Protein 3DNH (pdb70)

InterPro domains:
  IPR012349 FMN-binding split barrel [G3DSA:2.30.110.10] (1-171)
  IPR037119 Haem oxygenase HugZ-like superfamily [G3DSA:3.20.180.10] (172-254)
  IPR055343 CREG-like, beta-barrel [PF13883] (25-154)

CATH classification: 2.30.110.10 (+1 more: 3.20.180.10)

Radius of gyration: 23.36 Å; Cα contacts (8 Å, |Δi|>4): 1029; chains: 2; bounding box: 58×61×62 Å

Organism: Agrobacterium fabrum (strain C58 / ATCC 33970) (NCBI:txid176299)

Secondary structure (DSSP, 8-state):
-PPPSS-----HHHHHHHHHHH--EEEEEEE-TTT--EEEEEEE-EE-TTS-EEEEEETTSHHHH-----EEEEEE--GGGS-GGGS-EEEEEEEEEEPPGGGHHHHHHHHHHH-TTHHHHTSSTTEEEEEEEEEEEEEE-----HHHHSPP-TT-S----HHHHHHHHHTSTTHHHHHHHHTT---SS-EEEEEETTEEEEE-SS-EEEEEPSS---SHHHHHHHHHHHT-/---SS------HHHHHHHHHHHHH--EEEEEEE-TTT--EEEEEEE-EE-TTS-EEEEEETTSHHHH-----EEEEEE--TTSS-GGGS-EEEEEEEEEEPPGGGHHHHHHHHHHH-GGGGGTSSSTTEEEEEEEEEEEEEE----TGGGPPP-TT-S----HHHHHHHHHTSTTHHHHHHHHTTPPSSS-EEEEEETTEEEEE-SS-EEEEEPSS---SHHHHHHHHHH-

Nearest PDB structures (foldseek):
  3dnh-assembly1_A  TM=1.003E+00  e=2.141E-50  Agrobacterium fabrum str. C58
  3dnh-assembly1_B  TM=9.796E-01  e=4.400E-43  Agrobacterium fabrum str. C58
  2arz-assembly1_A  TM=8.193E-01  e=3.636E-15  Pseudomonas aeruginosa PAO1
  6vna-assembly2_B-2  TM=8.865E-01  e=3.433E-13  Paracoccus denitrificans PD1222
  6vna-assembly1_A  TM=8.688E-01  e=3.335E-12  Paracoccus denitrificans PD1222

B-factor: mean 41.96, std 5.47, range [17.84, 70.03]

Foldseek 3Di:
DDDQPDDDPVVPLVLQLFLLQWFFKKKKWAADPPPRDIDIDIFTWFADQFSWIKGKDACVDPRVVSCNFFWMKMKTWNPVPDDPLQIKIKIFTAGWAWDDPVCPVVVVVRRCQAVVVVVPVVPDPRMTMTIGPGRDMDIPVDHDGPVSNTHDLPLQPQVCCWVVVQVVQLVPPCRQQLQQVQQVDDGANKGFSTAYQQFTWMHHNPTIGTRGFPHGARHPVRVVVSSVVSSD/DDQPDDPCCPDPVVLVVLLFLLQWFQKKWKWAAQPPPRDIDIDMFGWFAPQQGWIKTKDFCPDRRVVSVPFFWMKMWGWPPPPDDRQLTKIKMFTAGKAKDDPVGLVVVVLLVCLQVVVCVVPCPDPRIIMTIGPGRDMDMDNNYGPVSRTDDLVLAPQVCCWVVVQVVQQPPPQRQQVQQVLQPHDRDAKGFSTDYQQWTWMHDPPTIGTRGFPHGDRHPVSVVVSSVVD

Structure (mmCIF, N/CA/C/O backbone):
data_3DNH
#
_entry.id   3DNH
#
_cell.length_a   53.651
_cell.length_b   66.830
_cell.length_c   69.967
_cell.angle_alpha   90.00
_cell.angle_beta   108.19
_cell.angle_gamma   90.00
#
_symmetry.space_group_name_H-M   'P 1 21 1'
#
loop_
_entity.id
_entity.type
_entity.pdbx_description
1 polymer 'uncharacterized protein Atu2129'
2 water water
#
loop_
_atom_site.group_PDB
_atom_site.id
_atom_site.type_symbol
_atom_site.label_atom_id
_atom_site.label_alt_id
_atom_site.label_comp_id
_atom_site.label_asym_id
_atom_site.label_entity_id
_atom_site.label_seq_id
_atom_site.pdbx_PDB_ins_code
_atom_site.Cartn_x
_atom_site.Cartn_y
_atom_site.Cartn_z
_atom_site.occupancy
_atom_site.B_iso_or_equiv
_atom_site.auth_seq_id
_atom_site.auth_comp_id
_atom_site.auth_asym_id
_atom_site.auth_atom_id
_atom_site.pdbx_PDB_model_num
ATOM 1 N N . VAL A 1 6 ? 16.223 74.529 6.413 1.00 43.65 4 VAL A N 1
ATOM 2 C CA . VAL A 1 6 ? 17.370 74.880 7.304 1.00 43.82 4 VAL A CA 1
ATOM 3 C C . VAL A 1 6 ? 17.963 73.638 8.008 1.00 43.97 4 VAL A C 1
ATOM 4 O O . VAL A 1 6 ? 19.114 73.665 8.459 1.00 44.37 4 VAL A O 1
ATOM 8 N N . ALA A 1 7 ? 17.192 72.548 8.063 1.00 43.79 5 ALA A N 1
ATOM 9 C CA . ALA A 1 7 ? 17.573 71.332 8.805 1.00 43.55 5 ALA A CA 1
ATOM 10 C C . ALA A 1 7 ? 18.661 70.477 8.131 1.00 43.26 5 ALA A C 1
ATOM 11 O O . ALA A 1 7 ? 18.524 70.078 6.973 1.00 42.98 5 ALA A O 1
ATOM 13 N N . PRO A 1 8 ? 19.740 70.170 8.871 1.00 43.22 6 PRO A N 1
ATOM 14 C CA . PRO A 1 8 ? 20.844 69.368 8.331 1.00 42.95 6 PRO A CA 1
ATOM 15 C C . PRO A 1 8 ? 20.447 67.919 7.950 1.00 42.45 6 PRO A C 1
ATOM 16 O O . PRO A 1 8 ? 19.464 67.374 8.487 1.00 41.77 6 PRO A O 1
ATOM 20 N N . PRO A 1 9 ? 21.198 67.301 7.015 1.00 41.83 7 PRO A N 1
ATOM 21 C CA . PRO A 1 9 ? 20.961 65.893 6.726 1.00 41.46 7 PRO A CA 1
ATOM 22 C C . PRO A 1 9 ? 20.933 65.068 8.016 1.00 40.74 7 PRO A C 1
ATOM 23 O O . PRO A 1 9 ? 21.728 65.315 8.930 1.00 40.20 7 PRO A O 1
ATOM 27 N N . VAL A 1 10 ? 19.999 64.129 8.112 1.00 40.33 8 VAL A N 1
ATOM 28 C CA . VAL A 1 10 ? 19.881 63.318 9.347 1.00 39.91 8 VAL A CA 1
ATOM 29 C C . VAL A 1 10 ? 21.138 62.431 9.570 1.00 40.27 8 VAL A C 1
ATOM 30 O O . VAL A 1 10 ? 21.506 62.089 10.707 1.00 40.37 8 VAL A O 1
ATOM 34 N N . ILE A 1 11 ? 21.801 62.086 8.475 1.00 40.55 9 ILE A N 1
ATOM 35 C CA . ILE A 1 11 ? 23.080 61.402 8.548 1.00 40.74 9 ILE A CA 1
ATOM 36 C C . ILE A 1 11 ? 24.104 62.396 8.056 1.00 40.78 9 ILE A C 1
ATOM 37 O O . ILE A 1 11 ? 24.011 62.841 6.917 1.00 41.63 9 ILE A O 1
ATOM 42 N N . THR A 1 12 ? 25.056 62.771 8.909 1.00 40.43 10 THR A N 1
ATOM 43 C CA . THR A 1 12 ? 26.176 63.599 8.483 1.00 40.73 10 THR A CA 1
ATOM 44 C C . THR A 1 12 ? 27.078 62.807 7.534 1.00 40.81 10 THR A C 1
ATOM 45 O O . THR A 1 12 ? 27.550 61.725 7.907 1.00 41.55 10 THR A O 1
ATOM 49 N N . PRO A 1 13 ? 27.264 63.306 6.290 1.00 40.27 11 PRO A N 1
ATOM 50 C CA . PRO A 1 13 ? 28.106 62.635 5.300 1.00 40.30 11 PRO A CA 1
ATOM 51 C C . PRO A 1 13 ? 29.531 62.424 5.796 1.00 40.59 11 PRO A C 1
ATOM 52 O O . PRO A 1 13 ? 30.089 63.270 6.519 1.00 40.09 11 PRO A O 1
ATOM 56 N N . ARG A 1 14 ? 30.113 61.303 5.387 1.00 41.07 12 ARG A N 1
ATOM 57 C CA . ARG A 1 14 ? 31.472 60.953 5.767 1.00 41.14 12 ARG A CA 1
ATOM 58 C C . ARG A 1 14 ? 32.453 61.993 5.258 1.00 41.53 12 ARG A C 1
ATOM 59 O O . ARG A 1 14 ? 33.228 62.542 6.035 1.00 41.73 12 ARG A O 1
ATOM 67 N N . PHE A 1 26 ? 26.609 45.777 -8.751 1.00 49.65 24 PHE A N 1
ATOM 68 C CA . PHE A 1 26 ? 26.051 46.396 -7.541 1.00 49.63 24 PHE A CA 1
ATOM 69 C C . PHE A 1 26 ? 25.420 47.733 -7.925 1.00 48.93 24 PHE A C 1
ATOM 70 O O . PHE A 1 26 ? 26.123 48.667 -8.335 1.00 49.03 24 PHE A O 1
ATOM 78 N N . GLU A 1 27 ? 24.099 47.813 -7.832 1.00 47.53 25 GLU A N 1
ATOM 79 C CA . GLU A 1 27 ? 23.428 49.088 -8.068 1.00 46.43 25 GLU A CA 1
ATOM 80 C C . GLU A 1 27 ? 22.710 49.488 -6.817 1.00 44.86 25 GLU A C 1
ATOM 81 O O . GLU A 1 27 ? 21.685 48.901 -6.451 1.00 45.13 25 GLU A O 1
ATOM 87 N N . ALA A 1 28 ? 23.264 50.509 -6.181 1.00 43.10 26 ALA A N 1
ATOM 88 C CA . ALA A 1 28 ? 22.889 50.896 -4.846 1.00 42.10 26 ALA A CA 1
ATOM 89 C C . ALA A 1 28 ? 21.383 50.862 -4.620 1.00 41.22 26 ALA A C 1
ATOM 90 O O . ALA A 1 28 ? 20.938 50.241 -3.667 1.00 41.52 26 ALA A O 1
ATOM 92 N N . VAL A 1 29 ? 20.618 51.503 -5.507 1.00 39.82 27 VAL A N 1
ATOM 93 C CA . VAL A 1 29 ? 19.170 51.685 -5.330 1.00 38.62 27 VAL A CA 1
ATOM 94 C C . VAL A 1 29 ? 18.441 50.333 -5.389 1.00 38.25 27 VAL A C 1
ATOM 95 O O . VAL A 1 29 ? 17.627 50.011 -4.527 1.00 38.38 27 VAL A O 1
ATOM 99 N N . ARG A 1 30 ? 18.794 49.533 -6.374 1.00 38.45 28 ARG A N 1
ATOM 100 C CA . ARG A 1 30 ? 18.189 48.223 -6.565 1.00 39.15 28 ARG A CA 1
ATOM 101 C C . ARG A 1 30 ? 18.541 47.242 -5.432 1.00 38.81 28 ARG A C 1
ATOM 102 O O . ARG A 1 30 ? 17.647 46.634 -4.831 1.00 39.72 28 ARG A O 1
ATOM 110 N N . VAL A 1 31 ? 19.822 47.129 -5.087 1.00 38.22 29 VAL A N 1
ATOM 111 C CA . VAL A 1 31 ? 20.219 46.316 -3.927 1.00 37.36 29 VAL A CA 1
ATOM 112 C C . VAL A 1 31 ? 19.496 46.775 -2.649 1.00 36.79 29 VAL A C 1
ATOM 113 O O . VAL A 1 31 ? 19.018 45.955 -1.848 1.00 36.89 29 VAL A O 1
ATOM 117 N N . ALA A 1 32 ? 19.421 48.097 -2.454 1.00 35.35 30 ALA A N 1
ATOM 118 C CA . ALA A 1 32 ? 18.687 48.682 -1.336 1.00 34.46 30 ALA A CA 1
ATOM 119 C C . ALA A 1 32 ? 17.203 48.317 -1.292 1.00 33.63 30 ALA A C 1
ATOM 120 O O . ALA A 1 32 ? 16.700 47.953 -0.243 1.00 33.01 30 ALA A O 1
ATOM 122 N N . ARG A 1 33 ? 16.515 48.424 -2.422 1.00 32.99 31 ARG A N 1
ATOM 123 C CA . ARG A 1 33 ? 15.084 48.146 -2.496 1.00 34.07 31 ARG A CA 1
ATOM 124 C C . ARG A 1 33 ? 14.826 46.663 -2.284 1.00 33.95 31 ARG A C 1
ATOM 125 O O . ARG A 1 33 ? 13.803 46.281 -1.725 1.00 35.51 31 ARG A O 1
ATOM 133 N N . ASP A 1 34 ? 15.778 45.838 -2.686 1.00 34.58 32 ASP A N 1
ATOM 134 C CA A ASP A 1 34 ? 15.679 44.398 -2.466 0.50 35.02 32 ASP A CA 1
ATOM 135 C CA B ASP A 1 34 ? 15.707 44.388 -2.477 0.50 34.21 32 ASP A CA 1
ATOM 136 C C . ASP A 1 34 ? 15.826 44.056 -1.006 1.00 34.99 32 ASP A C 1
ATOM 137 O O . ASP A 1 34 ? 15.045 43.274 -0.480 1.00 35.71 32 ASP A O 1
ATOM 146 N N . VAL A 1 35 ? 16.799 44.665 -0.335 1.00 35.69 33 VAL A N 1
ATOM 147 C CA . VAL A 1 35 ? 16.952 44.479 1.129 1.00 35.38 33 VAL A CA 1
ATOM 148 C C . VAL A 1 35 ? 15.725 44.991 1.852 1.00 36.91 33 VAL A C 1
ATOM 149 O O . VAL A 1 35 ? 15.266 44.403 2.861 1.00 37.01 33 VAL A O 1
ATOM 153 N N . LEU A 1 36 ? 15.223 46.132 1.383 1.00 36.92 34 LEU A N 1
ATOM 154 C CA . LEU A 1 36 ? 14.044 46.713 1.963 1.00 37.55 34 LEU A CA 1
ATOM 155 C C . LEU A 1 36 ? 12.872 45.725 1.973 1.00 37.09 34 LEU A C 1
ATOM 156 O O . LEU A 1 36 ? 12.183 45.569 3.011 1.00 37.29 34 LEU A O 1
ATOM 161 N N . HIS A 1 37 ? 12.674 45.055 0.852 1.00 36.94 35 HIS A N 1
ATOM 162 C CA . HIS A 1 37 ? 11.488 44.235 0.692 1.00 37.17 35 HIS A CA 1
ATOM 163 C C . HIS A 1 37 ? 11.613 42.812 1.221 1.00 37.43 35 HIS A C 1
ATOM 164 O O . HIS A 1 37 ? 10.598 42.106 1.372 1.00 36.36 35 HIS A O 1
ATOM 171 N N . THR A 1 38 ? 12.843 42.372 1.438 1.00 36.97 36 THR A N 1
ATOM 172 C CA . THR A 1 38 ? 13.079 40.969 1.718 1.00 37.62 36 THR A CA 1
ATOM 173 C C . THR A 1 38 ? 13.741 40.752 3.075 1.00 38.16 36 THR A C 1
ATOM 174 O O . THR A 1 38 ? 14.194 39.635 3.373 1.00 38.65 36 THR A O 1
ATOM 178 N N . SER A 1 39 ? 13.811 41.788 3.890 1.00 37.79 37 SER A N 1
ATOM 179 C CA . SER A 1 39 ? 14.363 41.613 5.263 1.00 39.48 37 SER A CA 1
ATOM 180 C C . SER A 1 39 ? 13.260 41.475 6.314 1.00 38.86 37 SER A C 1
ATOM 181 O O . SER A 1 39 ? 12.412 42.358 6.422 1.00 38.51 37 SER A O 1
ATOM 184 N N . ARG A 1 40 ? 13.268 40.369 7.076 1.00 39.77 38 ARG A N 1
ATOM 185 C CA . ARG A 1 40 ? 12.327 40.179 8.211 1.00 41.34 38 ARG A CA 1
ATOM 186 C C . ARG A 1 40 ? 12.758 40.914 9.477 1.00 42.43 38 ARG A C 1
ATOM 187 O O . ARG A 1 40 ? 11.968 41.608 10.100 1.00 42.17 38 ARG A O 1
ATOM 195 N N . THR A 1 41 ? 14.015 40.742 9.867 1.00 43.04 39 THR A N 1
ATOM 196 C CA . THR A 1 41 ? 14.487 41.282 11.126 1.00 43.56 39 THR A CA 1
ATOM 197 C C . THR A 1 41 ? 15.269 42.567 10.903 1.00 43.75 39 THR A C 1
ATOM 198 O O . THR A 1 41 ? 16.001 42.696 9.921 1.00 43.67 39 THR A O 1
ATOM 202 N N . ALA A 1 42 ? 15.033 43.524 11.799 1.00 41.52 40 ALA A N 1
ATOM 203 C CA . ALA A 1 42 ? 15.651 44.828 11.787 1.00 40.98 40 ALA A CA 1
ATOM 204 C C . ALA A 1 42 ? 16.237 45.164 13.169 1.00 40.63 40 ALA A C 1
ATOM 205 O O . ALA A 1 42 ? 15.643 44.853 14.180 1.00 40.12 40 ALA A O 1
ATOM 207 N N . ALA A 1 43 ? 17.418 45.765 13.177 1.00 39.80 41 ALA A N 1
ATOM 208 C CA . ALA A 1 43 ? 17.920 46.465 14.324 1.00 38.78 41 ALA A CA 1
ATOM 209 C C . ALA A 1 43 ? 17.158 47.790 14.407 1.00 39.25 41 ALA A C 1
ATOM 210 O O . ALA A 1 43 ? 16.861 48.426 13.397 1.00 38.98 41 ALA A O 1
ATOM 212 N N . LEU A 1 44 ? 16.797 48.193 15.623 1.00 38.68 42 LEU A N 1
ATOM 213 C CA . LEU A 1 44 ? 16.037 49.406 15.853 1.00 39.79 42 LEU A CA 1
ATOM 214 C C . LEU A 1 44 ? 16.785 50.125 16.957 1.00 39.98 42 LEU A C 1
ATOM 215 O O . LEU A 1 44 ? 17.011 49.536 18.044 1.00 38.61 42 LEU A O 1
ATOM 220 N N . ALA A 1 45 ? 17.123 51.378 16.688 1.00 38.14 43 ALA A N 1
ATOM 221 C CA . ALA A 1 45 ? 17.741 52.250 17.656 1.00 38.67 43 ALA A CA 1
ATOM 222 C C . ALA A 1 45 ? 16.827 53.423 17.999 1.00 39.37 43 ALA A C 1
ATOM 223 O O . ALA A 1 45 ? 16.177 54.035 17.134 1.00 40.23 43 ALA A O 1
ATOM 225 N N . THR A 1 46 ? 16.877 53.783 19.273 1.00 39.46 44 THR A N 1
ATOM 226 C CA . THR A 1 46 ? 15.964 54.691 19.898 1.00 38.96 44 THR A CA 1
ATOM 227 C C . THR A 1 46 ? 16.884 55.530 20.822 1.00 38.63 44 THR A C 1
ATOM 228 O O . THR A 1 46 ? 18.054 55.168 21.043 1.00 38.06 44 THR A O 1
ATOM 232 N N . LEU A 1 47 ? 16.389 56.659 21.328 1.00 38.88 45 LEU A N 1
ATOM 233 C CA . LEU A 1 47 ? 17.207 57.508 22.210 1.00 38.18 45 LEU A CA 1
ATOM 234 C C . LEU A 1 47 ? 16.689 57.522 23.642 1.00 38.60 45 LEU A C 1
ATOM 235 O O . LEU A 1 47 ? 15.488 57.696 23.887 1.00 39.08 45 LEU A O 1
ATOM 240 N N . ASP A 1 48 ? 17.602 57.365 24.594 1.00 38.81 46 ASP A N 1
ATOM 241 C CA . ASP A 1 48 ? 17.234 57.458 25.978 1.00 38.11 46 ASP A CA 1
ATOM 242 C C . ASP A 1 48 ? 16.965 58.919 26.355 1.00 38.82 46 ASP A C 1
ATOM 243 O O . ASP A 1 48 ? 17.782 59.804 26.077 1.00 39.17 46 ASP A O 1
ATOM 248 N N . PRO A 1 49 ? 15.793 59.181 26.968 1.00 39.51 47 PRO A N 1
ATOM 249 C CA . PRO A 1 49 ? 15.406 60.562 27.316 1.00 39.59 47 PRO A CA 1
ATOM 250 C C . PRO A 1 49 ? 16.261 61.296 28.350 1.00 39.85 47 PRO A C 1
ATOM 251 O O . PRO A 1 49 ? 16.218 62.528 28.393 1.00 41.11 47 PRO A O 1
ATOM 255 N N . VAL A 1 50 ? 16.978 60.575 29.215 1.00 39.58 48 VAL A N 1
ATOM 256 C CA . VAL A 1 50 ? 17.764 61.207 30.288 1.00 38.34 48 VAL A CA 1
ATOM 257 C C . VAL A 1 50 ? 19.253 61.154 29.955 1.00 37.75 48 VAL A C 1
ATOM 258 O O . VAL A 1 50 ? 19.960 62.160 30.031 1.00 36.21 48 VAL A O 1
ATOM 262 N N . SER A 1 51 ? 19.719 59.969 29.570 1.00 37.22 49 SER A N 1
ATOM 263 C CA . SER A 1 51 ? 21.152 59.725 29.436 1.00 37.08 49 SER A CA 1
ATOM 264 C C . SER A 1 51 ? 21.684 60.192 28.093 1.00 37.18 49 SER A C 1
ATOM 265 O O . SER A 1 51 ? 22.841 60.545 27.976 1.00 37.79 49 SER A O 1
ATOM 268 N N . GLY A 1 52 ? 20.835 60.174 27.079 1.00 38.39 50 GLY A N 1
ATOM 269 C CA . GLY A 1 52 ? 21.214 60.622 25.742 1.00 38.15 50 GLY A CA 1
ATOM 270 C C . GLY A 1 52 ? 21.913 59.521 24.969 1.00 36.98 50 GLY A C 1
ATOM 271 O O . GLY A 1 52 ? 22.166 59.670 23.775 1.00 37.41 50 GLY A O 1
ATOM 272 N N . TYR A 1 53 ? 22.211 58.412 25.651 1.00 35.98 51 TYR A N 1
ATOM 273 C CA . TYR A 1 53 ? 22.733 57.203 25.004 1.00 34.74 51 TYR A CA 1
ATOM 274 C C . TYR A 1 53 ? 21.698 56.630 24.013 1.00 34.55 51 TYR A C 1
ATOM 275 O O . TYR A 1 53 ? 20.453 56.775 24.230 1.00 35.08 51 TYR A O 1
ATOM 284 N N . PRO A 1 54 ? 22.191 55.951 22.950 1.00 34.99 52 PRO A N 1
ATOM 285 C CA . PRO A 1 54 ? 21.241 55.231 22.109 1.00 34.67 52 PRO A CA 1
ATOM 286 C C . PRO A 1 54 ? 20.776 53.982 22.843 1.00 35.35 52 PRO A C 1
ATOM 287 O O . PRO A 1 54 ? 21.419 53.563 23.835 1.00 34.36 52 PRO A O 1
ATOM 291 N N . TYR A 1 55 ? 19.673 53.403 22.378 1.00 35.86 53 TYR A N 1
ATOM 292 C CA . TYR A 1 55 ? 19.173 52.180 22.965 1.00 36.96 53 TYR A CA 1
ATOM 293 C C . TYR A 1 55 ? 18.667 51.328 21.811 1.00 36.80 53 TYR A C 1
ATOM 294 O O . TYR A 1 55 ? 17.880 51.791 21.003 1.00 37.91 53 TYR A O 1
ATOM 303 N N . THR A 1 56 ? 19.131 50.080 21.734 1.00 37.35 54 THR A N 1
ATOM 304 C CA . THR A 1 56 ? 18.820 49.210 20.616 1.00 36.80 54 THR A CA 1
ATOM 305 C C . THR A 1 56 ? 17.924 48.044 20.993 1.00 37.74 54 THR A C 1
ATOM 306 O O . THR A 1 56 ? 17.930 47.569 22.152 1.00 37.88 54 THR A O 1
ATOM 310 N N . THR A 1 57 ? 17.168 47.563 20.005 1.00 37.99 55 THR A N 1
ATOM 311 C CA . THR A 1 57 ? 16.482 46.258 20.101 1.00 38.74 55 THR A CA 1
ATOM 312 C C . THR A 1 57 ? 16.468 45.581 18.733 1.00 38.58 55 THR A C 1
ATOM 313 O O . THR A 1 57 ? 16.991 46.145 17.767 1.00 38.75 55 THR A O 1
ATOM 317 N N . ALA A 1 58 ? 15.919 44.370 18.666 1.00 37.63 56 ALA A N 1
ATOM 318 C CA . ALA A 1 58 ? 15.601 43.697 17.415 1.00 38.20 56 ALA A CA 1
ATOM 319 C C . ALA A 1 58 ? 14.083 43.590 17.259 1.00 38.64 56 ALA A C 1
ATOM 320 O O . ALA A 1 58 ? 13.374 43.290 18.226 1.00 38.50 56 ALA A O 1
ATOM 322 N N . THR A 1 59 ? 13.593 43.808 16.043 1.00 38.00 57 THR A N 1
ATOM 323 C CA . THR A 1 59 ? 12.144 43.750 15.804 1.00 39.69 57 THR A CA 1
ATOM 324 C C . THR A 1 59 ? 11.844 43.200 14.405 1.00 40.17 57 THR A C 1
ATOM 325 O O . THR A 1 59 ? 12.767 43.030 13.611 1.00 39.47 57 THR A O 1
ATOM 329 N N . ASN A 1 60 ? 10.569 42.905 14.141 1.00 39.45 58 ASN A N 1
ATOM 330 C CA . ASN A 1 60 ? 10.140 42.384 12.852 1.00 40.47 58 ASN A CA 1
ATOM 331 C C . ASN A 1 60 ? 9.653 43.550 11.984 1.00 39.86 58 ASN A C 1
ATOM 332 O O . ASN A 1 60 ? 8.995 44.471 12.473 1.00 39.32 58 ASN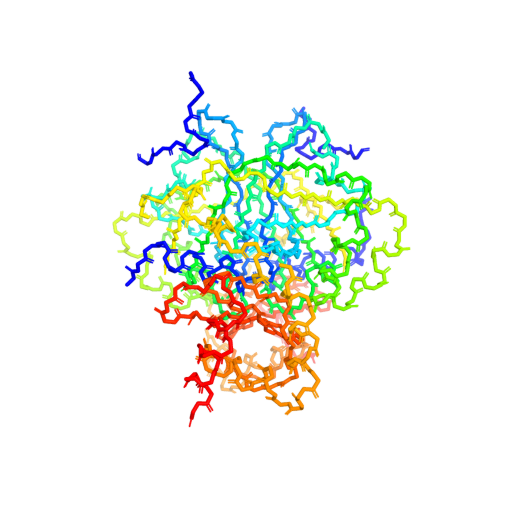 A O 1
ATOM 337 N N . ILE A 1 61 ? 9.872 43.453 10.689 1.00 40.97 59 ILE A N 1
ATOM 338 C CA . ILE A 1 61 ? 9.529 44.518 9.723 1.00 41.64 59 ILE A CA 1
ATOM 339 C C . ILE A 1 61 ? 8.358 44.133 8.821 1.00 42.78 59 ILE A C 1
ATOM 340 O O . ILE A 1 61 ? 8.394 43.067 8.117 1.00 41.24 59 ILE A O 1
ATOM 345 N N . GLY A 1 62 ? 7.314 44.975 8.847 1.00 43.54 60 GLY A N 1
ATOM 346 C CA . GLY A 1 62 ? 6.265 44.917 7.809 1.00 43.52 60 GLY A CA 1
ATOM 347 C C . GLY A 1 62 ? 6.563 45.946 6.702 1.00 43.16 60 GLY A C 1
ATOM 348 O O . GLY A 1 62 ? 7.319 46.877 6.917 1.00 41.80 60 GLY A O 1
ATOM 349 N N . ILE A 1 63 ? 6.013 45.756 5.504 1.00 42.96 61 ILE A N 1
ATOM 350 C CA . ILE A 1 63 ? 6.196 46.748 4.436 1.00 44.08 61 ILE A CA 1
ATOM 351 C C . ILE A 1 63 ? 4.826 47.088 3.847 1.00 43.86 61 ILE A C 1
ATOM 352 O O . ILE A 1 63 ? 4.039 46.184 3.546 1.00 45.44 61 ILE A O 1
ATOM 357 N N . GLU A 1 64 ? 4.548 48.376 3.660 1.00 41.87 62 GLU A N 1
ATOM 358 C CA . GLU A 1 64 ? 3.316 48.797 3.016 1.00 41.07 62 GLU A CA 1
ATOM 359 C C . GLU A 1 64 ? 3.499 48.862 1.468 1.00 41.15 62 GLU A C 1
ATOM 360 O O . GLU A 1 64 ? 4.639 48.887 0.990 1.00 41.34 62 GLU A O 1
ATOM 366 N N . PRO A 1 65 ? 2.390 48.847 0.695 1.00 40.53 63 PRO A N 1
ATOM 367 C CA . PRO A 1 65 ? 2.460 48.832 -0.787 1.00 40.41 63 PRO A CA 1
ATOM 368 C C . PRO A 1 65 ? 3.454 49.832 -1.394 1.00 39.89 63 PRO A C 1
ATOM 369 O O . PRO A 1 65 ? 4.140 49.476 -2.317 1.00 40.56 63 PRO A O 1
ATOM 373 N N . ASP A 1 66 ? 3.560 51.048 -0.853 1.00 40.36 64 ASP A N 1
ATOM 374 C CA . ASP A 1 66 ? 4.530 52.054 -1.340 1.00 40.96 64 ASP A CA 1
ATOM 375 C C . ASP A 1 66 ? 5.987 51.837 -0.852 1.00 41.65 64 ASP A C 1
ATOM 376 O O . ASP A 1 66 ? 6.844 52.696 -1.079 1.00 43.12 64 ASP A O 1
ATOM 381 N N . GLY A 1 67 ? 6.228 50.735 -0.150 1.00 42.72 65 GLY A N 1
ATOM 382 C CA . GLY A 1 67 ? 7.554 50.370 0.345 1.00 44.04 65 GLY A CA 1
ATOM 383 C C . GLY A 1 67 ? 7.891 50.838 1.747 1.00 44.29 65 GLY A C 1
ATOM 384 O O . GLY A 1 67 ? 8.999 50.566 2.222 1.00 45.96 65 GLY A O 1
ATOM 385 N N . THR A 1 68 ? 6.937 51.499 2.422 1.00 42.92 66 THR A N 1
ATOM 386 C CA . THR A 1 68 ? 7.145 52.061 3.760 1.00 40.94 66 THR A CA 1
ATOM 387 C C . THR A 1 68 ? 7.233 50.965 4.834 1.00 40.64 66 THR A C 1
ATOM 388 O O . THR A 1 68 ? 6.277 50.188 4.993 1.00 39.14 66 THR A O 1
ATOM 392 N N . PRO A 1 69 ? 8.368 50.910 5.573 1.00 40.41 67 PRO A N 1
ATOM 393 C CA . PRO A 1 69 ? 8.465 49.942 6.647 1.00 41.38 67 PRO A CA 1
ATOM 394 C C . PRO A 1 69 ? 7.598 50.307 7.843 1.00 41.41 67 PRO A C 1
ATOM 395 O O . PRO A 1 69 ? 7.431 51.490 8.173 1.00 40.86 67 PRO A O 1
ATOM 399 N N . PHE A 1 70 ? 7.052 49.277 8.506 1.00 40.81 68 PHE A N 1
ATOM 400 C CA . PHE A 1 70 ? 6.285 49.530 9.723 1.00 39.59 68 PHE A CA 1
ATOM 401 C C . PHE A 1 70 ? 6.606 48.413 10.691 1.00 39.37 68 PHE A C 1
ATOM 402 O O . PHE A 1 70 ? 7.122 47.356 10.315 1.00 38.92 68 PHE A O 1
ATOM 410 N N . PHE A 1 71 ? 6.294 48.640 11.947 1.00 39.54 69 PHE A N 1
ATOM 411 C CA . PHE A 1 71 ? 6.642 47.671 12.957 1.00 39.34 69 PHE A CA 1
ATOM 412 C C . PHE A 1 71 ? 5.764 47.887 14.204 1.00 38.68 69 PHE A C 1
ATOM 413 O O . PHE A 1 71 ? 5.059 48.905 14.332 1.00 38.42 69 PHE A O 1
ATOM 421 N N . PHE A 1 72 ? 5.835 46.889 15.076 1.00 38.05 70 PHE A N 1
ATOM 422 C CA A PHE A 1 72 ? 5.076 46.866 16.296 0.50 38.37 70 PHE A CA 1
ATOM 423 C CA B PHE A 1 72 ? 5.077 46.818 16.310 0.50 38.86 70 PHE A CA 1
ATOM 424 C C . PHE A 1 72 ? 6.038 46.859 17.464 1.00 38.87 70 PHE A C 1
ATOM 425 O O . PHE A 1 72 ? 7.149 46.304 17.360 1.00 38.01 70 PHE A O 1
ATOM 440 N N . ALA A 1 73 ? 5.596 47.458 18.571 1.00 38.29 71 ALA A N 1
ATOM 441 C CA . ALA A 1 73 ? 6.344 47.406 19.823 1.00 38.96 71 ALA A CA 1
ATOM 442 C C . ALA A 1 73 ? 5.331 47.251 20.949 1.00 39.61 71 ALA A C 1
ATOM 443 O O . ALA A 1 73 ? 4.312 47.936 20.937 1.00 40.47 71 ALA A O 1
ATOM 445 N N . ALA A 1 74 ? 5.592 46.345 21.892 1.00 39.98 72 ALA A N 1
ATOM 446 C CA . ALA A 1 74 ? 4.775 46.269 23.119 1.00 41.01 72 ALA A CA 1
ATOM 447 C C . ALA A 1 74 ? 4.906 47.607 23.852 1.00 41.50 72 ALA A C 1
ATOM 448 O O . ALA A 1 74 ? 6.005 48.142 23.924 1.00 42.57 72 ALA A O 1
ATOM 450 N N . GLY A 1 75 ? 3.808 48.150 24.386 1.00 41.80 73 GLY A N 1
ATOM 451 C CA . GLY A 1 75 ? 3.846 49.469 25.049 1.00 41.25 73 GLY A CA 1
ATOM 452 C C . GLY A 1 75 ? 4.707 49.578 26.305 1.00 41.94 73 GLY A C 1
ATOM 453 O O . GLY A 1 75 ? 5.268 50.647 26.616 1.00 41.43 73 GLY A O 1
ATOM 454 N N . LEU A 1 76 ? 4.819 48.486 27.054 1.00 41.99 74 LEU A N 1
ATOM 455 C CA . LEU A 1 76 ? 5.571 48.544 28.315 1.00 43.68 74 LEU A CA 1
ATOM 456 C C . LEU A 1 76 ? 7.0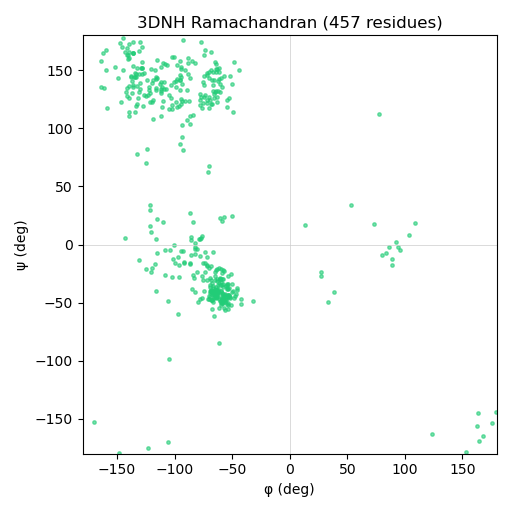93 48.305 28.146 1.00 43.63 74 LEU A C 1
ATOM 457 O O . LEU A 1 76 ? 7.759 47.837 29.053 1.00 44.67 74 LEU A O 1
ATOM 462 N N . THR A 1 77 ? 7.626 48.623 26.970 1.00 43.11 75 THR A N 1
ATOM 463 C CA . THR A 1 77 ? 9.046 48.418 26.701 1.00 42.65 75 THR A CA 1
ATOM 464 C C . THR A 1 77 ? 9.824 49.744 26.683 1.00 42.24 75 THR A C 1
ATOM 465 O O . THR A 1 77 ? 9.263 50.835 26.438 1.00 41.76 75 THR A O 1
ATOM 469 N N . LEU A 1 78 ? 11.114 49.633 26.971 1.00 40.77 76 LEU A N 1
ATOM 470 C CA . LEU A 1 78 ? 12.015 50.766 26.924 1.00 41.14 76 LEU A CA 1
ATOM 471 C C . LEU A 1 78 ? 12.007 51.489 25.574 1.00 40.66 76 LEU A C 1
ATOM 472 O O . LEU A 1 78 ? 11.944 52.711 25.542 1.00 39.81 76 LEU A O 1
ATOM 477 N N . HIS A 1 79 ? 12.082 50.753 24.458 1.00 39.75 77 HIS A N 1
ATOM 478 C CA . HIS A 1 79 ? 12.104 51.447 23.167 1.00 39.95 77 HIS A CA 1
ATOM 479 C C . HIS A 1 79 ? 10.777 52.175 22.905 1.00 39.38 77 HIS A C 1
ATOM 480 O O . HIS A 1 79 ? 10.792 53.307 22.464 1.00 40.18 77 HIS A O 1
ATOM 487 N N . ALA A 1 80 ? 9.640 51.531 23.189 1.00 39.56 78 ALA A N 1
ATOM 488 C CA . ALA A 1 80 ? 8.326 52.206 23.113 1.00 38.93 78 ALA A CA 1
ATOM 489 C C . ALA A 1 80 ? 8.338 53.516 23.887 1.00 38.55 78 ALA A C 1
ATOM 490 O O . ALA A 1 80 ? 7.962 54.567 23.330 1.00 39.14 78 ALA A O 1
ATOM 492 N N . ARG A 1 81 ? 8.770 53.448 25.163 1.00 37.66 79 ARG A N 1
ATOM 493 C CA . ARG A 1 81 ? 8.928 54.611 26.013 1.00 37.31 79 ARG A CA 1
ATOM 494 C C . ARG A 1 81 ? 9.798 55.654 25.329 1.00 37.34 79 ARG A C 1
ATOM 495 O O . ARG A 1 81 ? 9.412 56.836 25.268 1.00 36.32 79 ARG A O 1
ATOM 503 N N . ASN A 1 82 ? 10.978 55.233 24.861 1.00 37.06 80 ASN A N 1
ATOM 504 C CA . ASN A 1 82 ? 11.944 56.179 24.276 1.00 38.46 80 ASN A CA 1
ATOM 505 C C . ASN A 1 82 ? 11.301 56.927 23.122 1.00 39.46 80 ASN A C 1
ATOM 506 O O . ASN A 1 82 ? 11.364 58.170 23.060 1.00 39.42 80 ASN A O 1
ATOM 519 N N . GLU A 1 84 ? 8.087 57.458 22.601 1.00 44.27 82 GLU A N 1
ATOM 520 C CA . GLU A 1 84 ? 7.135 58.466 23.137 1.00 45.85 82 GLU A CA 1
ATOM 521 C C . GLU A 1 84 ? 7.860 59.782 23.394 1.00 45.91 82 GLU A C 1
ATOM 522 O O . GLU A 1 84 ? 7.403 60.843 22.989 1.00 46.79 82 GLU A O 1
ATOM 528 N N . THR A 1 85 ? 8.992 59.693 24.080 1.00 46.45 83 THR A N 1
ATOM 529 C CA . THR A 1 85 ? 9.771 60.867 24.475 1.00 45.76 83 THR A CA 1
ATOM 530 C C . THR A 1 85 ? 10.447 61.603 23.288 1.00 45.32 83 THR A C 1
ATOM 531 O O . THR A 1 85 ? 10.521 62.828 23.305 1.00 45.43 83 THR A O 1
ATOM 535 N N . ASP A 1 86 ? 10.895 60.857 22.263 1.00 43.62 84 ASP A N 1
ATOM 536 C CA . ASP A 1 86 ? 11.665 61.391 21.128 1.00 41.98 84 ASP A CA 1
ATOM 537 C C . ASP A 1 86 ? 11.534 60.402 19.962 1.00 41.59 84 ASP A C 1
ATOM 538 O O . ASP A 1 86 ? 11.974 59.236 20.064 1.00 40.45 84 ASP A O 1
ATOM 543 N N . ALA A 1 87 ? 10.941 60.861 18.856 1.00 39.53 85 ALA A N 1
ATOM 544 C CA . ALA A 1 87 ? 10.596 59.949 17.752 1.00 38.78 85 ALA A CA 1
ATOM 545 C C . ALA A 1 87 ? 11.753 59.634 16.791 1.00 38.06 85 ALA A C 1
ATOM 546 O O . ALA A 1 87 ? 11.574 58.840 15.886 1.00 38.40 85 ALA A O 1
ATOM 548 N N . ARG A 1 88 ? 12.921 60.255 16.968 1.00 37.49 86 ARG A N 1
ATOM 549 C CA . ARG A 1 88 ? 14.075 59.998 16.101 1.00 37.80 86 ARG A CA 1
ATOM 550 C C . ARG A 1 88 ? 14.598 58.573 16.313 1.00 37.79 86 ARG A C 1
ATOM 551 O O . ARG A 1 88 ? 14.936 58.172 17.447 1.00 38.77 86 ARG A O 1
ATOM 559 N N . ILE A 1 89 ? 14.606 57.800 15.230 1.00 38.06 87 ILE A N 1
ATOM 560 C CA . ILE A 1 89 ? 15.018 56.378 15.256 1.00 36.98 87 ILE A CA 1
ATOM 561 C C . ILE A 1 89 ? 15.927 56.047 14.083 1.00 38.03 87 ILE A C 1
ATOM 562 O O . ILE A 1 89 ? 16.014 56.818 13.113 1.00 37.74 87 ILE A O 1
ATOM 567 N N . SER A 1 90 ? 16.604 54.893 14.173 1.00 38.43 88 SER A N 1
ATOM 568 C CA . SER A 1 90 ? 17.331 54.328 13.048 1.00 37.90 88 SER A CA 1
ATOM 569 C C . SER A 1 90 ? 17.026 52.830 12.974 1.00 38.40 88 SER A C 1
ATOM 570 O O . SER A 1 90 ? 16.896 52.180 14.008 1.00 38.37 88 SER A O 1
ATOM 573 N N . VAL A 1 91 ? 16.930 52.277 11.760 1.00 38.48 89 VAL A N 1
ATOM 574 C CA . VAL A 1 91 ? 16.787 50.813 11.601 1.00 38.88 89 VAL A CA 1
ATOM 575 C C . VAL A 1 91 ? 17.830 50.302 10.631 1.00 38.06 89 VAL A C 1
ATOM 576 O O . VAL A 1 91 ? 18.230 51.035 9.725 1.00 36.88 89 VAL A O 1
ATOM 580 N N . THR A 1 92 ? 18.312 49.087 10.863 1.00 37.53 90 THR A N 1
ATOM 581 C CA . THR A 1 92 ? 19.163 48.436 9.884 1.00 37.70 90 THR A CA 1
ATOM 582 C C . THR A 1 92 ? 18.491 47.149 9.499 1.00 37.66 90 THR A C 1
ATOM 583 O O . THR A 1 92 ? 18.180 46.320 10.339 1.00 38.80 90 THR A O 1
ATOM 587 N N . LEU A 1 93 ? 18.250 47.032 8.200 1.00 38.53 91 LEU A N 1
ATOM 588 C CA . LEU A 1 93 ? 17.699 45.849 7.614 1.00 39.28 91 LEU A CA 1
ATOM 589 C C . LEU A 1 93 ? 18.794 45.059 6.917 1.00 40.62 91 LEU A C 1
ATOM 590 O O . LEU A 1 93 ? 19.650 45.631 6.225 1.00 40.09 91 LEU A O 1
ATOM 595 N N . ALA A 1 94 ? 18.781 43.736 7.095 1.00 41.61 92 ALA A N 1
ATOM 596 C CA . ALA A 1 94 ? 19.736 42.893 6.387 1.00 43.96 92 ALA A CA 1
ATOM 597 C C . ALA A 1 94 ? 19.142 41.498 6.171 1.00 46.03 92 ALA A C 1
ATOM 598 O O . ALA A 1 94 ? 18.278 41.098 6.966 1.00 47.72 92 ALA A O 1
ATOM 600 N N . PRO A 1 95 ? 19.572 40.763 5.108 1.00 47.15 93 PRO A N 1
ATOM 601 C CA . PRO A 1 95 ? 19.204 39.332 5.006 1.00 47.61 93 PRO A CA 1
ATOM 602 C C . PRO A 1 95 ? 19.973 38.543 6.092 1.00 47.80 93 PRO A C 1
ATOM 603 O O . PRO A 1 95 ? 20.882 37.772 5.765 1.00 47.05 93 PRO A O 1
ATOM 607 N N . PHE A 1 96 ? 19.635 38.785 7.367 1.00 47.53 94 PHE A N 1
ATOM 608 C CA . PHE A 1 96 ? 20.393 38.209 8.489 1.00 48.62 94 PHE A CA 1
ATOM 609 C C . PHE A 1 96 ? 20.432 36.678 8.505 1.00 50.08 94 PHE A C 1
ATOM 610 O O . PHE A 1 96 ? 21.419 36.076 8.964 1.00 51.13 94 PHE A O 1
ATOM 618 N N . GLY A 1 97 ? 19.369 36.036 8.025 1.00 50.07 95 GLY A N 1
ATOM 619 C CA . GLY A 1 97 ? 19.398 34.572 7.973 1.00 52.05 95 GLY A CA 1
ATOM 620 C C . GLY A 1 97 ? 20.520 34.009 7.112 1.00 52.20 95 GLY A C 1
ATOM 621 O O . GLY A 1 97 ? 20.907 32.844 7.284 1.00 52.90 95 GLY A O 1
ATOM 622 N N . LYS A 1 98 ? 21.045 34.824 6.187 1.00 52.00 96 LYS A N 1
ATOM 623 C CA . LYS A 1 98 ? 21.969 34.329 5.148 1.00 51.83 96 LYS A CA 1
ATOM 624 C C . LYS A 1 98 ? 23.437 34.283 5.579 1.00 51.44 96 LYS A C 1
ATOM 625 O O . LYS A 1 98 ? 24.319 34.006 4.770 1.00 51.70 96 LYS A O 1
ATOM 627 N N . GLY A 1 99 ? 23.713 34.551 6.847 1.00 50.94 97 GLY A N 1
ATOM 628 C CA . GLY A 1 99 ? 25.090 34.414 7.308 1.00 50.33 97 GLY A CA 1
ATOM 629 C C . GLY A 1 99 ? 25.611 35.687 7.922 1.00 49.54 97 GLY A C 1
ATOM 630 O O . GLY A 1 99 ? 24.831 36.573 8.261 1.00 50.33 97 GLY A O 1
ATOM 631 N N . ASP A 1 100 ? 26.932 35.782 8.047 1.00 49.05 98 ASP A N 1
ATOM 632 C CA . ASP A 1 100 ? 27.539 36.781 8.924 1.00 48.11 98 ASP A CA 1
ATOM 633 C C . ASP A 1 100 ? 27.244 38.226 8.526 1.00 47.99 98 ASP A C 1
ATOM 634 O O . ASP A 1 100 ? 27.201 38.544 7.338 1.00 47.68 98 ASP A O 1
ATOM 639 N N . ALA A 1 101 ? 27.013 39.085 9.526 1.00 47.12 99 ALA A N 1
ATOM 640 C CA . ALA A 1 101 ? 26.613 40.475 9.280 1.00 47.62 99 ALA A CA 1
ATOM 641 C C . ALA A 1 101 ? 27.544 41.255 8.332 1.00 47.81 99 ALA A C 1
ATOM 642 O O . ALA A 1 101 ? 27.066 41.994 7.462 1.00 49.11 99 ALA A O 1
ATOM 644 N N . LEU A 1 102 ? 28.854 41.108 8.500 1.00 47.20 100 LEU A N 1
ATOM 645 C CA . LEU A 1 102 ? 29.784 41.843 7.668 1.00 47.26 100 LEU A CA 1
ATOM 646 C C . LEU A 1 102 ? 29.881 41.320 6.208 1.00 47.34 100 LEU A C 1
ATOM 647 O O . LEU A 1 102 ? 30.537 41.933 5.366 1.00 47.80 100 LEU A O 1
ATOM 652 N N . THR A 1 103 ? 29.225 40.196 5.918 1.00 47.25 101 THR A N 1
ATOM 653 C CA . THR A 1 103 ? 29.122 39.670 4.543 1.00 47.24 101 THR A CA 1
ATOM 654 C C . THR A 1 103 ? 27.868 40.174 3.822 1.00 47.24 101 THR A C 1
ATOM 655 O O . THR A 1 103 ? 27.753 40.062 2.608 1.00 48.04 101 THR A O 1
ATOM 659 N N . LEU A 1 104 ? 26.921 40.710 4.562 1.00 47.23 102 LEU A N 1
ATOM 660 C CA . LEU A 1 104 ? 25.623 41.022 4.011 1.00 47.59 102 LEU A CA 1
ATOM 661 C C . LEU A 1 104 ? 25.497 42.449 3.542 1.00 46.58 102 LEU A C 1
ATOM 662 O O . LEU A 1 104 ? 26.127 43.302 4.092 1.00 46.32 102 LEU A O 1
ATOM 667 N N . PRO A 1 105 ? 24.634 42.711 2.567 1.00 45.68 103 PRO A N 1
ATOM 668 C CA . PRO A 1 105 ? 24.248 44.107 2.342 1.00 44.98 103 PRO A CA 1
ATOM 669 C C . PRO A 1 105 ? 23.440 44.570 3.544 1.00 44.51 103 PRO A C 1
ATOM 670 O O . PRO A 1 105 ? 22.679 43.789 4.116 1.00 45.61 103 PRO A O 1
ATOM 674 N N . ARG A 1 106 ? 23.642 45.803 3.964 1.00 42.27 104 ARG A N 1
ATOM 675 C CA . ARG A 1 106 ? 23.009 46.293 5.151 1.00 42.38 104 ARG A CA 1
ATOM 676 C C . ARG A 1 106 ? 22.432 47.658 4.826 1.00 40.76 104 ARG A C 1
ATOM 677 O O . ARG A 1 106 ? 23.163 48.568 4.419 1.00 40.88 104 ARG A O 1
ATOM 685 N N . LEU A 1 107 ? 21.116 47.757 4.962 1.00 38.88 105 LEU A N 1
ATOM 686 C CA . LEU A 1 107 ? 20.420 48.984 4.661 1.00 37.14 105 LEU A CA 1
ATOM 687 C C . LEU A 1 107 ? 20.077 49.715 5.945 1.00 37.01 105 LEU A C 1
ATOM 688 O O . LEU A 1 107 ? 19.348 49.180 6.791 1.00 36.52 105 LEU A O 1
ATOM 693 N N . THR A 1 108 ? 20.646 50.912 6.115 1.00 36.12 106 THR A N 1
ATOM 694 C CA . THR A 1 108 ? 20.308 51.740 7.269 1.00 36.15 106 THR A CA 1
ATOM 695 C C . THR A 1 108 ? 19.352 52.861 6.858 1.00 36.02 106 THR A C 1
ATOM 696 O O . THR A 1 108 ? 19.630 53.603 5.923 1.00 34.58 106 THR A O 1
ATOM 700 N N . LEU A 1 109 ? 18.220 52.959 7.562 1.00 36.38 107 LEU A N 1
ATOM 701 C CA . LEU A 1 109 ? 17.226 53.997 7.322 1.00 37.39 107 LEU A CA 1
ATOM 702 C C . LEU A 1 109 ? 17.071 54.808 8.598 1.00 37.59 107 LEU A C 1
ATOM 703 O O . LEU A 1 109 ? 16.786 54.255 9.658 1.00 38.36 107 LEU A O 1
ATOM 708 N N . VAL A 1 110 ? 17.306 56.117 8.486 1.00 37.38 108 VAL A N 1
ATOM 709 C CA . VAL A 1 110 ? 17.208 57.028 9.609 1.00 36.50 108 VAL A CA 1
ATOM 710 C C . VAL A 1 110 ? 15.982 57.912 9.428 1.00 36.44 108 VAL A C 1
ATOM 711 O O . VAL A 1 110 ? 15.771 58.434 8.349 1.00 36.83 108 VAL A O 1
ATOM 715 N N . GLY A 1 111 ? 15.178 58.090 10.478 1.00 37.67 109 GLY A N 1
ATOM 716 C CA . GLY A 1 111 ? 14.016 58.998 10.380 1.00 37.60 109 GLY A CA 1
ATOM 717 C C . GLY A 1 111 ? 13.194 59.088 11.645 1.00 38.67 109 GLY A C 1
ATOM 718 O O . GLY A 1 111 ? 13.748 59.065 12.745 1.00 38.44 109 GLY A O 1
ATOM 719 N N . ARG A 1 112 ? 11.873 59.219 11.496 1.00 39.40 110 ARG A N 1
ATOM 720 C CA . ARG A 1 112 ? 10.971 59.310 12.660 1.00 39.19 110 ARG A CA 1
ATOM 721 C C . ARG A 1 112 ? 9.996 58.148 12.742 1.00 39.98 110 ARG A C 1
ATOM 722 O O . ARG A 1 112 ? 9.556 57.623 11.725 1.00 40.59 110 ARG A O 1
ATOM 730 N N . ALA A 1 113 ? 9.739 57.698 13.974 1.00 39.87 111 ALA A N 1
ATOM 731 C CA . ALA A 1 113 ? 8.742 56.686 14.255 1.00 39.24 111 ALA A CA 1
ATOM 732 C C . ALA A 1 113 ? 7.410 57.388 14.427 1.00 39.28 111 ALA A C 1
ATOM 733 O O . ALA A 1 113 ? 7.158 58.004 15.488 1.00 39.27 111 ALA A O 1
ATOM 735 N N . ASP A 1 114 ? 6.564 57.297 13.400 1.00 37.97 112 ASP A N 1
ATOM 736 C CA . ASP A 1 114 ? 5.245 57.869 13.413 1.00 37.66 112 ASP A CA 1
ATOM 737 C C . ASP A 1 114 ? 4.263 56.791 13.859 1.00 39.07 112 ASP A C 1
ATOM 738 O O . ASP A 1 114 ? 4.145 55.730 13.241 1.00 37.57 112 ASP A O 1
ATOM 743 N N . ARG A 1 115 ? 3.500 57.090 14.888 1.00 39.45 113 ARG A N 1
ATOM 744 C CA . ARG A 1 115 ? 2.459 56.184 15.313 1.00 40.59 113 ARG A CA 1
ATOM 745 C C . ARG A 1 115 ? 1.341 56.051 14.258 1.00 40.91 113 ARG A C 1
ATOM 746 O O . ARG A 1 115 ? 0.798 57.048 13.762 1.00 40.36 113 ARG A O 1
ATOM 754 N N . ILE A 1 116 ? 1.048 54.812 13.868 1.00 40.30 114 ILE A N 1
ATOM 755 C CA . ILE A 1 116 ? -0.049 54.545 12.963 1.00 40.96 114 ILE A CA 1
ATOM 756 C C . ILE A 1 116 ? -1.386 54.812 13.695 1.00 41.58 114 ILE A C 1
ATOM 757 O O . ILE A 1 116 ? -1.612 54.259 14.774 1.00 42.47 114 ILE A O 1
ATOM 762 N N . GLY A 1 117 ? -2.227 55.688 13.131 1.00 41.83 115 GLY A N 1
ATOM 763 C CA . GLY A 1 117 ? -3.554 56.030 13.692 1.00 41.15 115 GLY A CA 1
ATOM 764 C C . GLY A 1 117 ? -4.538 54.858 13.797 1.00 41.00 115 GLY A C 1
ATOM 765 O O . GLY A 1 117 ? -4.438 53.905 13.029 1.00 40.08 115 GLY A O 1
ATOM 766 N N . PRO A 1 118 ? -5.480 54.923 14.770 1.00 41.33 116 PRO A N 1
ATOM 767 C CA . PRO A 1 118 ? -6.488 53.900 15.110 1.00 41.12 116 PRO A CA 1
ATOM 768 C C . PRO A 1 118 ? -7.162 53.226 13.897 1.00 41.75 116 PRO A C 1
ATOM 769 O O . PRO A 1 118 ? -7.274 51.988 13.861 1.00 40.88 116 PRO A O 1
ATOM 773 N N . ASP A 1 119 ? -7.599 54.026 12.918 1.00 41.48 117 ASP A N 1
ATOM 774 C CA . ASP A 1 119 ? -8.340 53.487 11.759 1.00 42.14 117 ASP A CA 1
ATOM 775 C C . ASP A 1 119 ? -7.572 52.469 10.922 1.00 41.56 117 ASP A C 1
ATOM 776 O O . ASP A 1 119 ? -8.163 51.581 10.314 1.00 40.67 117 ASP A O 1
ATOM 781 N N . GLU A 1 120 ? -6.247 52.616 10.907 1.00 42.25 118 GLU A N 1
ATOM 782 C CA . GLU A 1 120 ? -5.363 51.789 10.115 1.00 42.48 118 GLU A CA 1
ATOM 783 C C . GLU A 1 120 ? -4.801 50.593 10.880 1.00 41.49 118 GLU A C 1
ATOM 784 O O . GLU A 1 120 ? -4.125 49.758 10.287 1.00 40.69 118 GLU A O 1
ATOM 790 N N . VAL A 1 121 ? -5.055 50.470 12.180 1.00 40.47 119 VAL A N 1
ATOM 791 C CA . VAL A 1 121 ? -4.452 49.289 12.818 1.00 39.77 119 VAL A CA 1
ATOM 792 C C . VAL A 1 121 ? -4.970 47.927 12.305 1.00 38.62 119 VAL A C 1
ATOM 793 O O . VAL A 1 121 ? -4.153 47.050 12.063 1.00 37.65 119 VAL A O 1
ATOM 797 N N . PRO A 1 122 ? -6.304 47.757 12.134 1.00 38.16 120 PRO A N 1
ATOM 798 C CA . PRO A 1 122 ? -6.766 46.493 11.532 1.00 37.43 120 PRO A CA 1
ATOM 799 C C . PRO A 1 122 ? -6.020 46.047 10.227 1.00 37.74 120 PRO A C 1
ATOM 800 O O . PRO A 1 122 ? -5.633 44.876 10.099 1.00 36.09 120 PRO A O 1
ATOM 804 N N . LEU A 1 123 ? -5.823 46.977 9.301 1.00 37.13 121 LEU A N 1
ATOM 805 C CA . LEU A 1 123 ? -5.069 46.685 8.080 1.00 38.71 121 LEU A CA 1
ATOM 806 C C . LEU A 1 123 ? -3.622 46.312 8.376 1.00 37.67 121 LEU A C 1
ATOM 807 O O . LEU A 1 123 ? -3.110 45.342 7.819 1.00 37.67 121 LEU A O 1
ATOM 812 N N . ALA A 1 124 ? -2.980 47.061 9.274 1.00 36.98 122 ALA A N 1
ATOM 813 C CA . ALA A 1 124 ? -1.574 46.854 9.582 1.00 36.59 122 ALA A CA 1
ATOM 814 C C . ALA A 1 124 ? -1.386 45.497 10.265 1.00 37.61 122 ALA A C 1
ATOM 815 O O . ALA A 1 124 ? -0.397 44.789 10.033 1.00 36.60 122 ALA A O 1
ATOM 817 N N . ILE A 1 125 ? -2.358 45.125 11.089 1.00 37.52 123 ILE A N 1
ATOM 818 C CA . ILE A 1 125 ? -2.385 43.802 11.748 1.00 38.61 123 ILE A CA 1
ATOM 819 C C . ILE A 1 125 ? -2.406 42.675 10.741 1.00 37.17 123 ILE A C 1
ATOM 820 O O . ILE A 1 125 ? -1.649 41.710 10.838 1.00 37.42 123 ILE A O 1
ATOM 825 N N . ALA A 1 126 ? -3.313 42.752 9.795 1.00 36.81 124 ALA A N 1
ATOM 826 C CA . ALA A 1 126 ? -3.427 41.659 8.857 1.00 37.23 124 ALA A CA 1
ATOM 827 C C . ALA A 1 126 ? -2.128 41.553 8.001 1.00 37.64 124 ALA A C 1
ATOM 828 O O . ALA A 1 126 ? -1.590 40.452 7.800 1.00 36.63 124 ALA A O 1
ATOM 830 N N . ARG A 1 127 ? -1.607 42.702 7.579 1.00 37.64 125 ARG A N 1
ATOM 831 C CA . ARG A 1 127 ? -0.338 42.736 6.830 1.00 38.74 125 ARG A CA 1
ATOM 832 C C . ARG A 1 127 ? 0.839 42.139 7.607 1.00 39.32 125 ARG A C 1
ATOM 833 O O . ARG A 1 127 ? 1.660 41.394 7.056 1.00 39.10 125 ARG A O 1
ATOM 841 N N . TYR A 1 128 ? 0.913 42.455 8.901 1.00 38.91 126 TYR A N 1
ATOM 842 C CA . TYR A 1 128 ? 1.965 41.957 9.741 1.00 38.50 126 TYR A CA 1
ATOM 843 C C . TYR A 1 128 ? 1.883 40.445 10.004 1.00 38.28 126 TYR A C 1
ATOM 844 O O . TYR A 1 128 ? 2.888 39.738 9.921 1.00 37.03 126 TYR A O 1
ATOM 853 N N . ILE A 1 129 ? 0.680 39.970 10.361 1.00 38.68 127 ILE A N 1
ATOM 854 C CA . ILE A 1 129 ? 0.370 38.560 10.561 1.00 38.24 127 ILE A CA 1
ATOM 855 C C . ILE A 1 129 ? 0.751 37.693 9.356 1.00 38.71 127 ILE A C 1
ATOM 856 O O . ILE A 1 129 ? 1.212 36.567 9.513 1.00 37.24 127 ILE A O 1
ATOM 861 N N . ALA A 1 130 ? 0.536 38.247 8.170 1.00 38.28 128 ALA A N 1
ATOM 862 C CA . ALA A 1 130 ? 0.881 37.603 6.892 1.00 39.64 128 ALA A CA 1
ATOM 863 C C . ALA A 1 130 ? 2.362 37.196 6.864 1.00 39.77 128 ALA A C 1
ATOM 864 O O . ALA A 1 130 ? 2.692 36.160 6.326 1.00 40.73 128 ALA A O 1
ATOM 866 N N . ARG A 1 131 ? 3.239 37.977 7.501 1.00 39.93 129 ARG A N 1
ATOM 867 C CA . ARG A 1 131 ? 4.663 37.665 7.535 1.00 40.44 129 ARG A CA 1
ATOM 868 C C . ARG A 1 131 ? 5.092 36.935 8.789 1.00 41.02 129 ARG A C 1
ATOM 869 O O . ARG A 1 131 ? 6.078 36.186 8.762 1.00 41.36 129 ARG A O 1
ATOM 877 N N . TYR A 1 132 ? 4.355 37.171 9.879 1.00 40.43 130 TYR A N 1
ATOM 878 C CA . TYR A 1 132 ? 4.744 36.787 11.237 1.00 40.69 130 TYR A CA 1
ATOM 879 C C . TYR A 1 132 ? 3.545 36.101 11.899 1.00 40.82 130 TYR A C 1
ATOM 880 O O . TYR A 1 132 ? 2.832 36.721 12.718 1.00 39.21 130 TYR A O 1
ATOM 889 N N . PRO A 1 133 ? 3.306 34.817 11.540 1.00 42.16 131 PRO A N 1
ATOM 890 C CA . PRO A 1 133 ? 2.096 34.165 12.065 1.00 42.41 131 PRO A CA 1
ATOM 891 C C . PRO A 1 133 ? 2.062 34.024 13.586 1.00 43.43 131 PRO A C 1
ATOM 892 O O . PRO A 1 133 ? 0.988 33.896 14.156 1.00 43.70 131 PRO A O 1
ATOM 896 N N . LYS A 1 134 ? 3.210 34.079 14.254 1.00 44.16 132 LYS A N 1
ATOM 897 C CA . LYS A 1 134 ? 3.206 34.014 15.703 1.00 45.24 132 LYS A CA 1
ATOM 898 C C . LYS A 1 134 ? 2.663 35.298 16.324 1.00 44.82 132 LYS A C 1
ATOM 899 O O . LYS A 1 134 ? 2.263 35.304 17.487 1.00 43.69 132 LYS A O 1
ATOM 905 N N . ALA A 1 135 ? 2.641 36.376 15.540 1.00 44.82 133 ALA A N 1
ATOM 906 C CA . ALA A 1 135 ? 2.119 37.640 16.033 1.00 45.86 133 ALA A CA 1
ATOM 907 C C . ALA A 1 135 ? 0.639 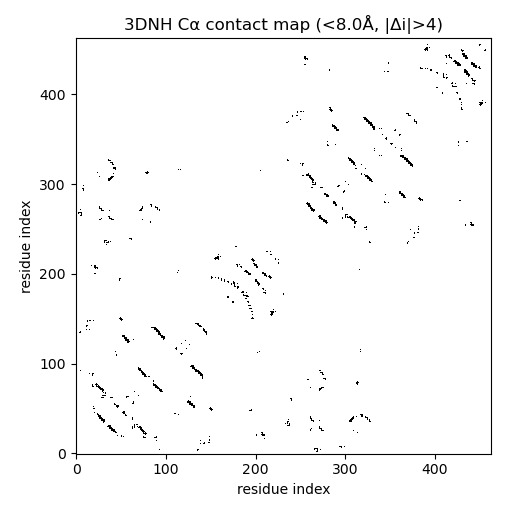37.487 16.421 1.00 46.28 133 ALA A C 1
ATOM 908 O O . ALA A 1 135 ? 0.119 38.284 17.187 1.00 46.88 133 ALA A O 1
ATOM 910 N N . LYS A 1 136 ? -0.011 36.451 15.885 1.00 46.67 134 LYS A N 1
ATOM 911 C CA . LYS A 1 136 ? -1.416 36.157 16.164 1.00 47.61 134 LYS A CA 1
ATOM 912 C C . LYS A 1 136 ? -1.651 36.137 17.651 1.00 47.75 134 LYS A C 1
ATOM 913 O O . LYS A 1 136 ? -2.757 36.404 18.112 1.00 47.97 134 LYS A O 1
ATOM 919 N N . LEU A 1 137 ? -0.579 35.853 18.390 1.00 48.06 135 LEU A N 1
ATOM 920 C CA . LEU A 1 137 ? -0.617 35.721 19.826 1.00 47.97 135 LEU A CA 1
ATOM 921 C C . LEU A 1 137 ? -0.192 37.001 20.519 1.00 47.15 135 LEU A C 1
ATOM 922 O O . LEU A 1 137 ? -0.969 37.551 21.300 1.00 46.82 135 LEU A O 1
ATOM 927 N N . TYR A 1 138 ? 1.031 37.462 20.260 1.00 46.11 136 TYR A N 1
ATOM 928 C CA . TYR A 1 138 ? 1.581 38.606 21.013 1.00 45.99 136 TYR A CA 1
ATOM 929 C C . TYR A 1 138 ? 1.034 39.993 20.657 1.00 46.23 136 TYR A C 1
ATOM 930 O O . TYR A 1 138 ? 1.253 40.941 21.400 1.00 47.04 136 TYR A O 1
ATOM 939 N N . LEU A 1 139 ? 0.359 40.122 19.511 1.00 46.65 137 LEU A N 1
ATOM 940 C CA . LEU A 1 139 ? -0.418 41.332 19.204 1.00 46.13 137 LEU A CA 1
ATOM 941 C C . LEU A 1 139 ? -1.735 41.311 20.000 1.00 46.60 137 LEU A C 1
ATOM 942 O O . LEU A 1 139 ? -2.290 42.359 20.306 1.00 46.98 137 LEU A O 1
ATOM 947 N N . SER A 1 140 ? -2.232 40.115 20.331 1.00 46.62 138 SER A N 1
ATOM 948 C CA . SER A 1 140 ? -3.452 39.978 21.138 1.00 46.51 138 SER A CA 1
ATOM 949 C C . SER A 1 140 ? -3.169 40.269 22.616 1.00 46.44 138 SER A C 1
ATOM 950 O O . SER A 1 140 ? -4.035 40.077 23.474 1.00 45.70 138 SER A O 1
ATOM 953 N N . LEU A 1 141 ? -1.955 40.729 22.906 1.00 46.67 139 LEU A N 1
ATOM 954 C CA . LEU A 1 141 ? -1.587 41.082 24.277 1.00 47.11 139 LEU A CA 1
ATOM 955 C C . LEU A 1 141 ? -1.803 42.577 24.520 1.00 47.01 139 LEU A C 1
ATOM 956 O O . LEU A 1 141 ? -1.718 43.355 23.579 1.00 47.26 139 LEU A O 1
ATOM 961 N N . PRO A 1 142 ? -2.098 42.982 25.772 1.00 46.85 140 PRO A N 1
ATOM 962 C CA . PRO A 1 142 ? -2.243 44.405 26.123 1.00 47.11 140 PRO A CA 1
ATOM 963 C C . PRO A 1 142 ? -1.185 45.3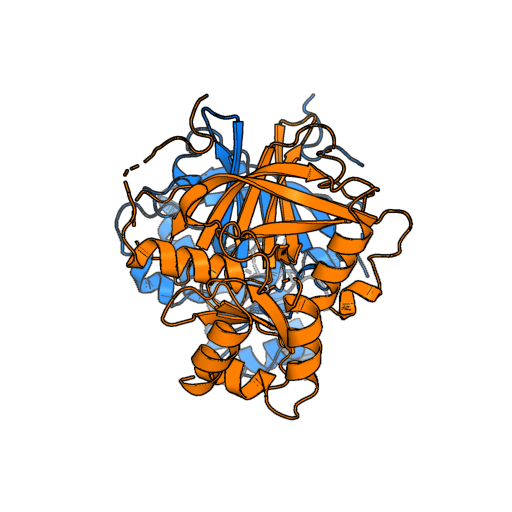83 25.554 1.00 46.98 140 PRO A C 1
ATOM 964 O O . PRO A 1 142 ? -0.054 44.997 25.304 1.00 46.95 140 PRO A O 1
ATOM 968 N N . ASP A 1 143 ? -1.623 46.629 25.332 1.00 47.12 141 ASP A N 1
ATOM 969 C CA . ASP A 1 143 ? -0.824 47.794 24.899 1.00 46.88 141 ASP A CA 1
ATOM 970 C C . ASP A 1 143 ? 0.037 47.641 23.642 1.00 45.67 141 ASP A C 1
ATOM 971 O O . ASP A 1 143 ? 1.088 48.244 23.545 1.00 45.12 141 ASP A O 1
ATOM 976 N N . THR A 1 144 ? -0.433 46.872 22.665 1.00 45.38 142 THR A N 1
ATOM 977 C CA . THR A 1 144 ? 0.298 46.738 21.399 1.00 44.64 142 THR A CA 1
ATOM 978 C C . THR A 1 144 ? 0.354 48.133 20.750 1.00 43.67 142 THR A C 1
ATOM 979 O O . THR A 1 144 ? -0.661 48.835 20.706 1.00 42.32 142 THR A O 1
ATOM 983 N N . ARG A 1 145 ? 1.543 48.544 20.302 1.00 42.84 143 ARG A N 1
ATOM 984 C CA . ARG A 1 145 ? 1.752 49.844 19.613 1.00 41.55 143 ARG A CA 1
ATOM 985 C C . ARG A 1 145 ? 2.296 49.644 18.197 1.00 41.15 143 ARG A C 1
ATOM 986 O O . ARG A 1 145 ? 3.172 48.825 17.972 1.00 39.56 143 ARG A O 1
ATOM 994 N N . LEU A 1 146 ? 1.784 50.424 17.263 1.00 40.42 144 LEU A N 1
ATOM 995 C CA . LEU A 1 146 ? 2.074 50.247 15.850 1.00 40.95 144 LEU A CA 1
ATOM 996 C C . LEU A 1 146 ? 2.702 51.530 15.277 1.00 40.06 144 LEU A C 1
ATOM 997 O O . LEU A 1 146 ? 2.163 52.615 15.462 1.00 38.91 144 LEU A O 1
ATOM 1002 N N . TYR A 1 147 ? 3.817 51.406 14.564 1.00 39.79 145 TYR A N 1
ATOM 1003 C CA . TYR A 1 147 ? 4.558 52.599 14.078 1.00 40.16 145 TYR A CA 1
ATOM 1004 C C . TYR A 1 147 ? 4.959 52.432 12.632 1.00 40.01 145 TYR A C 1
ATOM 1005 O O . TYR A 1 147 ? 5.267 51.349 12.243 1.00 39.76 145 TYR A O 1
ATOM 1014 N N . ARG A 1 148 ? 5.015 53.506 11.843 1.00 39.59 146 ARG A N 1
ATOM 1015 C CA . ARG A 1 148 ? 5.738 53.386 10.573 1.00 39.78 146 ARG A CA 1
ATOM 1016 C C . ARG A 1 148 ? 6.938 54.325 10.546 1.00 39.11 146 ARG A C 1
ATOM 1017 O O . ARG A 1 148 ? 6.964 55.378 11.224 1.00 39.10 146 ARG A O 1
ATOM 1025 N N . LEU A 1 149 ? 7.953 53.898 9.812 1.00 38.46 147 LEU A N 1
ATOM 1026 C CA . LEU A 1 149 ? 9.159 54.674 9.672 1.00 39.22 147 LEU A CA 1
ATOM 1027 C C . LEU A 1 149 ? 8.892 55.779 8.668 1.00 39.28 147 LEU A C 1
ATOM 1028 O O . LEU A 1 149 ? 8.458 55.507 7.541 1.00 40.23 147 LEU A O 1
ATOM 1033 N N . ARG A 1 150 ? 9.128 57.019 9.093 1.00 38.60 148 ARG A N 1
ATOM 1034 C CA . ARG A 1 150 ? 9.226 58.123 8.164 1.00 38.77 148 ARG A CA 1
ATOM 1035 C C . ARG A 1 150 ? 10.701 58.279 7.820 1.00 38.33 148 ARG A C 1
ATOM 1036 O O . ARG A 1 150 ? 11.459 58.805 8.619 1.00 38.32 148 ARG A O 1
ATOM 1044 N N . THR A 1 151 ? 11.112 57.813 6.646 1.00 38.59 149 THR A N 1
ATOM 1045 C CA . THR A 1 151 ? 12.545 57.748 6.309 1.00 37.96 149 THR A CA 1
ATOM 1046 C C . THR A 1 151 ? 13.029 59.141 5.922 1.00 38.33 149 THR A C 1
ATOM 1047 O O . THR A 1 151 ? 12.405 59.803 5.065 1.00 36.50 149 THR A O 1
ATOM 1051 N N . GLU A 1 152 ? 14.136 59.582 6.538 1.00 37.61 150 GLU A N 1
ATOM 1052 C CA . GLU A 1 152 ? 14.712 60.870 6.226 1.00 37.27 150 GLU A CA 1
ATOM 1053 C C . GLU A 1 152 ? 16.117 60.754 5.641 1.00 36.61 150 GLU A C 1
ATOM 1054 O O . GLU A 1 152 ? 16.620 61.694 5.038 1.00 35.99 150 GLU A O 1
ATOM 1060 N N . GLY A 1 153 ? 16.754 59.605 5.811 1.00 36.37 151 GLY A N 1
ATOM 1061 C CA . GLY A 1 153 ? 18.106 59.438 5.304 1.00 35.42 151 GLY A CA 1
ATOM 1062 C C . GLY A 1 153 ? 18.391 57.979 5.175 1.00 36.25 151 GLY A C 1
ATOM 1063 O O . GLY A 1 153 ? 17.818 57.157 5.916 1.00 36.80 151 GLY A O 1
ATOM 1064 N N . VAL A 1 154 ? 19.238 57.639 4.215 1.00 36.10 152 VAL A N 1
ATOM 1065 C CA . VAL A 1 154 ? 19.430 56.227 3.805 1.00 35.33 152 VAL A CA 1
ATOM 1066 C C . VAL A 1 154 ? 20.918 55.988 3.648 1.00 35.97 152 VAL A C 1
ATOM 1067 O O . VAL A 1 154 ? 21.619 56.816 3.048 1.00 35.63 152 VAL A O 1
ATOM 1071 N N . GLN A 1 155 ? 21.393 54.850 4.145 1.00 36.44 153 GLN A N 1
ATOM 1072 C CA . GLN A 1 155 ? 22.734 54.355 3.769 1.00 37.39 153 GLN A CA 1
ATOM 1073 C C . GLN A 1 155 ? 22.655 52.879 3.356 1.00 36.80 153 GLN A C 1
ATOM 1074 O O . GLN A 1 155 ? 22.052 52.100 4.058 1.00 36.40 153 GLN A O 1
ATOM 1080 N N . ILE A 1 156 ? 23.241 52.503 2.226 1.00 37.17 154 ILE A N 1
ATOM 1081 C CA . ILE A 1 156 ? 23.331 51.090 1.860 1.00 39.21 154 ILE A CA 1
ATOM 1082 C C . ILE A 1 156 ? 24.785 50.640 1.815 1.00 41.79 154 ILE A C 1
ATOM 1083 O O . ILE A 1 156 ? 25.679 51.367 1.372 1.00 41.41 154 ILE A O 1
ATOM 1088 N N . ASN A 1 157 ? 25.004 49.399 2.225 1.00 44.68 155 ASN A N 1
ATOM 1089 C CA . ASN A 1 157 ? 26.328 48.960 2.615 1.00 46.88 155 ASN A CA 1
ATOM 1090 C C . ASN A 1 157 ? 26.582 47.483 2.353 1.00 47.70 155 ASN A C 1
ATOM 1091 O O . ASN A 1 157 ? 25.686 46.663 2.509 1.00 46.80 155 ASN A O 1
ATOM 1096 N N . GLY A 1 158 ? 27.811 47.151 1.959 1.00 49.84 156 GLY A N 1
ATOM 1097 C CA . GLY A 1 158 ? 28.226 45.753 1.770 1.00 51.52 156 GLY A CA 1
ATOM 1098 C C . GLY A 1 158 ? 27.617 45.115 0.522 1.00 52.58 156 GLY A C 1
ATOM 1099 O O . GLY A 1 158 ? 27.855 43.933 0.213 1.00 53.20 156 GLY A O 1
ATOM 1100 N N . SER A 1 165 ? 26.464 54.270 -1.177 1.00 60.56 163 SER A N 1
ATOM 1101 C CA . SER A 1 165 ? 26.432 55.140 -2.358 1.00 60.69 163 SER A CA 1
ATOM 1102 C C . SER A 1 165 ? 25.807 56.505 -2.030 1.00 60.30 163 SER A C 1
ATOM 1103 O O . SER A 1 165 ? 25.996 57.018 -0.913 1.00 60.50 163 SER A O 1
ATOM 1105 N N . ASN A 1 166 ? 25.077 57.098 -2.983 1.00 59.18 164 ASN A N 1
ATOM 1106 C CA . ASN A 1 166 ? 24.316 58.305 -2.663 1.00 57.87 164 ASN A CA 1
ATOM 1107 C C . ASN A 1 166 ? 22.811 58.245 -2.973 1.00 56.64 164 ASN A C 1
ATOM 1108 O O . ASN A 1 166 ? 22.310 58.927 -3.882 1.00 56.74 164 ASN A O 1
ATOM 1113 N N . ILE A 1 167 ? 22.119 57.431 -2.171 1.00 54.60 165 ILE A N 1
ATOM 1114 C CA . ILE A 1 167 ? 20.681 57.144 -2.264 1.00 52.78 165 ILE A CA 1
ATOM 1115 C C . ILE A 1 167 ? 19.834 58.029 -1.349 1.00 51.56 165 ILE A C 1
ATOM 1116 O O . ILE A 1 167 ? 20.213 58.327 -0.218 1.00 51.45 165 ILE A O 1
ATOM 1121 N N . THR A 1 168 ? 18.659 58.387 -1.850 1.00 49.82 166 THR A N 1
ATOM 1122 C CA . THR A 1 168 ? 17.685 59.221 -1.167 1.00 47.99 166 THR A CA 1
ATOM 1123 C C . THR A 1 168 ? 16.460 58.402 -0.707 1.00 46.53 166 THR A C 1
ATOM 1124 O O . THR A 1 168 ? 16.163 57.365 -1.305 1.00 45.87 166 THR A O 1
ATOM 1128 N N . PRO A 1 169 ? 15.736 58.879 0.335 1.00 44.87 167 PRO A N 1
ATOM 1129 C CA . PRO A 1 169 ? 14.458 58.290 0.720 1.00 43.50 167 PRO A CA 1
ATOM 1130 C C . PRO A 1 169 ? 13.494 58.042 -0.451 1.00 42.73 167 PRO A C 1
ATOM 1131 O O . PRO A 1 169 ? 12.872 56.980 -0.511 1.00 41.20 167 PRO A O 1
ATOM 1135 N N . ALA A 1 170 ? 13.394 59.003 -1.376 1.00 41.20 168 ALA A N 1
ATOM 1136 C CA . ALA A 1 170 ? 12.558 58.884 -2.575 1.00 40.36 168 ALA A CA 1
ATOM 1137 C C . ALA A 1 170 ? 12.945 57.702 -3.447 1.00 40.15 168 ALA A C 1
ATOM 1138 O O . ALA A 1 170 ? 12.078 57.091 -4.074 1.00 39.71 168 ALA A O 1
ATOM 1140 N N . ASP A 1 171 ? 14.248 57.401 -3.501 1.00 40.01 169 ASP A N 1
ATOM 1141 C CA . ASP A 1 171 ? 14.760 56.285 -4.307 1.00 40.40 169 ASP A CA 1
ATOM 1142 C C . ASP A 1 171 ? 14.215 54.952 -3.813 1.00 39.36 169 ASP A C 1
ATOM 1143 O O . ASP A 1 171 ? 14.077 54.007 -4.570 1.00 38.74 169 ASP A O 1
ATOM 1148 N N . LEU A 1 172 ? 13.938 54.869 -2.520 1.00 39.88 170 LEU A N 1
ATOM 1149 C CA . LEU A 1 172 ? 13.470 53.617 -1.971 1.00 40.30 170 LEU A CA 1
ATOM 1150 C C . LEU A 1 172 ? 11.977 53.420 -2.130 1.00 41.43 170 LEU A C 1
ATOM 1151 O O . LEU A 1 172 ? 11.506 52.272 -2.117 1.00 43.10 170 LEU A O 1
ATOM 1156 N N . ARG A 1 173 ? 11.220 54.508 -2.225 1.00 41.64 171 ARG A N 1
ATOM 1157 C CA . ARG A 1 173 ? 9.757 54.400 -2.276 1.00 42.86 171 ARG A CA 1
ATOM 1158 C C . ARG A 1 173 ? 9.224 53.862 -3.570 1.00 41.94 171 ARG A C 1
ATOM 1159 O O . ARG A 1 173 ? 9.793 54.126 -4.624 1.00 42.66 171 ARG A O 1
ATOM 1167 N N . THR A 1 174 ? 8.104 53.136 -3.502 1.00 39.89 172 THR A N 1
ATOM 1168 C CA . THR A 1 174 ? 7.400 52.778 -4.733 1.00 37.54 172 THR A CA 1
ATOM 1169 C C . THR A 1 174 ? 6.310 53.770 -5.091 1.00 36.45 172 THR A C 1
ATOM 1170 O O . THR A 1 174 ? 5.388 53.982 -4.324 1.00 35.85 172 THR A O 1
ATOM 1174 N N . ASP A 1 175 ? 6.386 54.342 -6.290 1.00 35.89 173 ASP A N 1
ATOM 1175 C CA . ASP A 1 175 ? 5.430 55.349 -6.699 1.00 35.73 173 ASP A CA 1
ATOM 1176 C C . ASP A 1 175 ? 4.100 54.712 -7.127 1.00 35.45 173 ASP A C 1
ATOM 1177 O O . ASP A 1 175 ? 4.050 53.928 -8.081 1.00 34.18 173 ASP A O 1
ATOM 1182 N N . LEU A 1 176 ? 3.020 55.082 -6.432 1.00 35.60 174 LEU A N 1
ATOM 1183 C CA . LEU A 1 176 ? 1.699 54.491 -6.690 1.00 36.94 174 LEU A CA 1
ATOM 1184 C C . LEU A 1 176 ? 0.820 55.341 -7.622 1.00 37.73 174 LEU A C 1
ATOM 1185 O O . LEU A 1 176 ? -0.223 54.871 -8.064 1.00 38.70 174 LEU A O 1
ATOM 1190 N N . SER A 1 177 ? 1.250 56.578 -7.903 1.00 39.29 175 SER A N 1
ATOM 1191 C CA . SER A 1 177 ? 0.577 57.509 -8.835 1.00 39.41 175 SER A CA 1
ATOM 1192 C C . SER A 1 177 ? 0.497 56.903 -10.201 1.00 38.81 175 SER A C 1
ATOM 1193 O O . SER A 1 177 ? 1.480 56.338 -10.665 1.00 39.39 175 SER A O 1
ATOM 1196 N N . GLY A 1 178 ? -0.657 57.005 -10.851 1.00 38.00 176 GLY A N 1
ATOM 1197 C CA . GLY A 1 178 ? -0.818 56.431 -12.193 1.00 36.90 176 GLY A CA 1
ATOM 1198 C C . GLY A 1 178 ? -1.274 54.983 -12.166 1.00 36.94 176 GLY A C 1
ATOM 1199 O O . GLY A 1 178 ? -1.785 54.486 -13.161 1.00 36.75 176 GLY A O 1
ATOM 1200 N N . ALA A 1 179 ? -1.121 54.326 -11.017 1.00 35.74 177 ALA A N 1
ATOM 1201 C CA . ALA A 1 179 ? -1.447 52.891 -10.828 1.00 36.90 177 ALA A CA 1
ATOM 1202 C C . ALA A 1 179 ? -2.671 52.600 -9.946 1.00 37.11 177 ALA A C 1
ATOM 1203 O O . ALA A 1 179 ? -2.825 51.471 -9.488 1.00 35.89 177 ALA A O 1
ATOM 1205 N N . GLU A 1 180 ? -3.561 53.581 -9.759 1.00 38.00 178 GLU A N 1
ATOM 1206 C CA . GLU A 1 180 ? -4.748 53.361 -8.912 1.00 39.26 178 GLU A CA 1
ATOM 1207 C C . GLU A 1 180 ? -5.582 52.148 -9.317 1.00 39.46 178 GLU A C 1
ATOM 1208 O O . GLU A 1 180 ? -6.096 51.457 -8.448 1.00 39.25 178 GLU A O 1
ATOM 1214 N N . GLU A 1 181 ? -5.709 51.882 -10.626 1.00 39.61 179 GLU A N 1
ATOM 1215 C CA . GLU A 1 181 ? -6.423 50.683 -11.098 1.00 40.08 179 GLU A CA 1
ATOM 1216 C C . GLU A 1 181 ? -5.830 49.369 -10.565 1.00 39.89 179 GLU A C 1
ATOM 1217 O O . GLU A 1 181 ? -6.570 48.512 -10.047 1.00 40.80 179 GLU A O 1
ATOM 1223 N N . LEU A 1 182 ? -4.510 49.194 -10.691 1.00 39.48 180 LEU A N 1
ATOM 1224 C CA . LEU A 1 182 ? -3.811 48.025 -10.098 1.00 39.31 180 LEU A CA 1
ATOM 1225 C C . LEU A 1 182 ? -4.002 47.941 -8.583 1.00 39.44 180 LEU A C 1
ATOM 1226 O O . LEU A 1 182 ? -4.246 46.872 -8.015 1.00 38.38 180 LEU A O 1
ATOM 1239 N N . ALA A 1 184 ? -6.324 49.314 -6.730 1.00 38.66 182 ALA A N 1
ATOM 1240 C CA . ALA A 1 184 ? -7.714 48.950 -6.445 1.00 38.95 182 ALA A CA 1
ATOM 1241 C C . ALA A 1 184 ? -7.947 47.426 -6.575 1.00 39.20 182 ALA A C 1
ATOM 1242 O O . ALA A 1 184 ? -8.852 46.885 -5.948 1.00 39.76 182 ALA A O 1
ATOM 1244 N N . ALA A 1 185 ? -7.113 46.736 -7.337 1.00 39.12 183 ALA A N 1
ATOM 1245 C CA . ALA A 1 185 ? -7.270 45.262 -7.542 1.00 39.14 183 ALA A CA 1
ATOM 1246 C C . ALA A 1 185 ? -6.224 44.408 -6.838 1.00 39.39 183 ALA A C 1
ATOM 1247 O O . ALA A 1 185 ? -6.325 43.165 -6.826 1.00 38.95 183 ALA A O 1
ATOM 1249 N N . ALA A 1 186 ? -5.240 45.051 -6.210 1.00 39.22 184 ALA A N 1
ATOM 1250 C CA . ALA A 1 186 ? -4.066 44.328 -5.747 1.00 38.88 184 ALA A CA 1
ATOM 1251 C C . ALA A 1 186 ? -4.423 43.297 -4.675 1.00 40.07 184 ALA A C 1
ATOM 1252 O O . ALA A 1 186 ? -3.806 42.227 -4.618 1.00 38.32 184 ALA A O 1
ATOM 1254 N N . GLU A 1 187 ? -5.384 43.627 -3.809 1.00 40.14 185 GLU A N 1
ATOM 1255 C CA . GLU A 1 187 ? -5.765 42.693 -2.732 1.00 42.11 185 GLU A CA 1
ATOM 1256 C C . GLU A 1 187 ? -6.500 41.436 -3.275 1.00 41.53 185 GLU A C 1
ATOM 1257 O O . GLU A 1 187 ? -6.199 40.301 -2.894 1.00 39.45 185 GLU A O 1
ATOM 1263 N N . SER A 1 188 ? -7.432 41.647 -4.199 1.00 41.32 186 SER A N 1
ATOM 1264 C CA . SER A 1 188 ? -8.175 40.535 -4.777 1.00 42.46 186 SER A CA 1
ATOM 1265 C C . SER A 1 188 ? -7.328 39.745 -5.782 1.00 42.08 186 SER A C 1
ATOM 1266 O O . SER A 1 188 ? -7.512 38.536 -5.919 1.00 41.71 186 SER A O 1
ATOM 1269 N N . GLU A 1 189 ? -6.398 40.404 -6.467 1.00 41.08 187 GLU A N 1
ATOM 1270 C CA . GLU A 1 189 ? -5.419 39.646 -7.263 1.00 40.35 187 GLU A CA 1
ATOM 1271 C C . GLU A 1 189 ? -4.514 38.748 -6.418 1.00 39.77 187 GLU A C 1
ATOM 1272 O O . GLU A 1 189 ? -4.302 37.599 -6.783 1.00 38.95 187 GLU A O 1
ATOM 1278 N N . ALA A 1 190 ? -4.021 39.248 -5.275 1.00 39.62 188 ALA A N 1
ATOM 1279 C CA . ALA A 1 190 ? -3.208 38.428 -4.354 1.00 39.36 188 ALA A CA 1
ATOM 1280 C C . ALA A 1 190 ? -3.986 37.181 -3.925 1.00 39.81 188 ALA A C 1
ATOM 1281 O O . ALA A 1 190 ? -3.456 36.069 -3.961 1.00 39.51 188 ALA A O 1
ATOM 1283 N N . THR A 1 191 ? -5.235 37.384 -3.502 1.00 38.54 189 THR A N 1
ATOM 1284 C CA . THR A 1 191 ? -6.118 36.310 -3.087 1.00 39.26 189 THR A CA 1
ATOM 1285 C C . THR A 1 191 ? -6.334 35.303 -4.210 1.00 39.11 189 THR A C 1
ATOM 1286 O O . THR A 1 191 ? -6.262 34.090 -3.988 1.00 37.88 189 THR A O 1
ATOM 1290 N N . ARG A 1 192 ? -6.581 35.820 -5.393 1.00 39.23 190 ARG A N 1
ATOM 1291 C CA . ARG A 1 192 ? -6.801 35.025 -6.570 1.00 40.56 190 ARG A CA 1
ATOM 1292 C C . ARG A 1 192 ? -5.633 34.123 -6.835 1.00 40.07 190 ARG A C 1
ATOM 1293 O O . ARG A 1 192 ? -5.788 32.956 -6.975 1.00 40.14 190 ARG A O 1
ATOM 1301 N N . LEU A 1 193 ? -4.467 34.720 -6.926 1.00 38.98 191 LEU A N 1
ATOM 1302 C CA . LEU A 1 193 ? -3.217 34.037 -7.202 1.00 38.93 191 LEU A CA 1
ATOM 1303 C C . LEU A 1 193 ? -2.794 33.073 -6.116 1.00 39.02 191 LEU A C 1
ATOM 1304 O O . LEU A 1 193 ? -2.290 31.994 -6.440 1.00 38.62 191 LEU A O 1
ATOM 1309 N N . ASN A 1 194 ? -2.993 33.452 -4.850 1.00 37.70 192 ASN A N 1
ATOM 1310 C CA . ASN A 1 194 ? -2.697 32.567 -3.715 1.00 36.83 192 ASN A CA 1
ATOM 1311 C C . ASN A 1 194 ? -3.572 31.343 -3.723 1.00 37.14 192 ASN A C 1
ATOM 1312 O O . ASN A 1 194 ? -3.220 30.335 -3.109 1.00 38.40 192 ASN A O 1
ATOM 1317 N N . ALA A 1 195 ? -4.720 31.401 -4.391 1.00 37.30 193 ALA A N 1
ATOM 1318 C CA . ALA A 1 195 ? -5.619 30.241 -4.494 1.00 36.33 193 ALA A CA 1
ATOM 1319 C C . ALA A 1 195 ? -5.196 29.261 -5.595 1.00 35.42 193 ALA A C 1
ATOM 1320 O O . ALA A 1 195 ? -5.751 28.146 -5.717 1.00 34.15 193 ALA A O 1
ATOM 1322 N N . ILE A 1 196 ? -4.213 29.656 -6.408 1.00 34.06 194 ILE A N 1
ATOM 1323 C CA . ILE A 1 196 ? -3.711 28.735 -7.433 1.00 34.61 194 ILE A CA 1
ATOM 1324 C C . ILE A 1 196 ? -2.594 27.985 -6.706 1.00 33.90 194 ILE A C 1
ATOM 1325 O O . ILE A 1 196 ? -1.568 28.560 -6.394 1.00 33.32 194 ILE A O 1
ATOM 1330 N N . LYS A 1 197 ? -2.847 26.728 -6.374 1.00 35.20 195 LYS A N 1
ATOM 1331 C CA . LYS A 1 197 ? -1.876 25.930 -5.637 1.00 35.60 195 LYS A CA 1
ATOM 1332 C C . LYS A 1 197 ? -0.505 25.965 -6.346 1.00 36.08 195 LYS A C 1
ATOM 1333 O O . LYS A 1 197 ? -0.411 25.714 -7.565 1.00 35.81 195 LYS A O 1
ATOM 1339 N N . GLY A 1 198 ? 0.531 26.345 -5.599 1.00 36.12 196 GLY A N 1
ATOM 1340 C CA . GLY A 1 198 ? 1.898 26.289 -6.099 1.00 35.91 196 GLY A CA 1
ATOM 1341 C C . GLY A 1 198 ? 2.305 27.551 -6.816 1.00 36.65 196 GLY A C 1
ATOM 1342 O O . GLY A 1 198 ? 3.507 27.740 -7.088 1.00 36.86 196 GLY A O 1
ATOM 1343 N N . GLU A 1 199 ? 1.344 28.426 -7.125 1.00 36.33 197 GLU A N 1
ATOM 1344 C CA . GLU A 1 199 ? 1.667 29.605 -7.943 1.00 37.55 197 GLU A CA 1
ATOM 1345 C C . GLU A 1 199 ? 2.560 30.629 -7.204 1.00 38.59 197 GLU A C 1
ATOM 1346 O O . GLU A 1 199 ? 3.497 31.163 -7.798 1.00 38.33 197 GLU A O 1
ATOM 1352 N N . ALA A 1 200 ? 2.291 30.892 -5.920 1.00 38.82 198 ALA A N 1
ATOM 1353 C CA . ALA A 1 200 ? 3.132 31.857 -5.162 1.00 39.20 198 ALA A CA 1
ATOM 1354 C C . ALA A 1 200 ? 4.581 31.318 -5.068 1.00 40.28 198 ALA A C 1
ATOM 1355 O O . ALA A 1 200 ? 5.559 32.067 -5.197 1.00 39.92 198 ALA A O 1
ATOM 1357 N N . SER A 1 201 ? 4.705 30.011 -4.877 1.00 39.80 199 SER A N 1
ATOM 1358 C CA . SER A 1 201 ? 6.017 29.356 -4.808 1.00 41.18 199 SER A CA 1
ATOM 1359 C C . SER A 1 201 ? 6.752 29.410 -6.164 1.00 40.92 199 SER A C 1
ATOM 1360 O O . SER A 1 201 ? 7.961 29.702 -6.200 1.00 41.81 199 SER A O 1
ATOM 1363 N N . ARG A 1 202 ? 6.030 29.226 -7.276 1.00 40.52 200 ARG A N 1
ATOM 1364 C CA . ARG A 1 202 ? 6.615 29.459 -8.615 1.00 40.24 200 ARG A CA 1
ATOM 1365 C C . ARG A 1 202 ? 7.175 30.877 -8.784 1.00 39.77 200 ARG A C 1
ATOM 1366 O O . ARG A 1 202 ? 8.250 31.065 -9.381 1.00 39.36 200 ARG A O 1
ATOM 1374 N N . LEU A 1 203 ? 6.440 31.860 -8.295 1.00 37.63 201 LEU A N 1
ATOM 1375 C CA . LEU A 1 203 ? 6.869 33.279 -8.351 1.00 39.30 201 LEU A CA 1
ATOM 1376 C C . LEU A 1 203 ? 8.065 33.524 -7.449 1.00 39.33 201 LEU A C 1
ATOM 1377 O O . LEU A 1 203 ? 8.985 34.253 -7.837 1.00 38.96 201 LEU A O 1
ATOM 1382 N N . ALA A 1 204 ? 8.062 32.902 -6.263 1.00 39.34 202 ALA A N 1
ATOM 1383 C CA . ALA A 1 204 ? 9.182 33.054 -5.347 1.00 40.13 202 ALA A CA 1
ATOM 1384 C C . ALA A 1 204 ? 10.467 32.448 -5.938 1.00 41.27 202 ALA A C 1
ATOM 1385 O O . ALA A 1 204 ? 11.551 33.034 -5.818 1.00 41.45 202 ALA A O 1
ATOM 1387 N N . VAL A 1 205 ? 10.339 31.298 -6.600 1.00 41.74 203 VAL A N 1
ATOM 1388 C CA . VAL A 1 205 ? 11.497 30.685 -7.267 1.00 42.08 203 VAL A CA 1
ATOM 1389 C C . VAL A 1 205 ? 12.026 31.580 -8.399 1.00 41.70 203 VAL A C 1
ATOM 1390 O O . VAL A 1 205 ? 13.220 31.783 -8.475 1.00 41.07 203 VAL A O 1
ATOM 1394 N N . LEU A 1 206 ? 11.135 32.148 -9.229 1.00 42.28 204 LEU A N 1
ATOM 1395 C CA . LEU A 1 206 ? 11.501 33.205 -10.217 1.00 42.77 204 LEU A CA 1
ATOM 1396 C C . LEU A 1 206 ? 12.250 34.379 -9.590 1.00 42.88 204 LEU A C 1
ATOM 1397 O O . LEU A 1 206 ? 13.131 34.975 -10.208 1.00 42.99 204 LEU A O 1
ATOM 1402 N N . ALA A 1 207 ? 11.845 34.737 -8.373 1.00 41.99 205 ALA A N 1
ATOM 1403 C CA . ALA A 1 207 ? 12.465 35.806 -7.612 1.00 42.75 205 ALA A CA 1
ATOM 1404 C C . ALA A 1 207 ? 13.871 35.462 -7.077 1.00 42.85 205 ALA A C 1
ATOM 1405 O O . ALA A 1 207 ? 14.571 36.350 -6.561 1.00 44.20 205 ALA A O 1
ATOM 1407 N N . GLY A 1 208 ? 14.252 34.186 -7.176 1.00 42.19 206 GLY A N 1
ATOM 1408 C CA . GLY A 1 208 ? 15.535 33.667 -6.718 1.00 42.09 206 GLY A CA 1
ATOM 1409 C C . GLY A 1 208 ? 15.461 32.901 -5.405 1.00 42.11 206 GLY A C 1
ATOM 1410 O O . GLY A 1 208 ? 16.487 32.569 -4.842 1.00 41.96 206 GLY A O 1
ATOM 1411 N N . ALA A 1 209 ? 14.258 32.640 -4.900 1.00 42.14 207 ALA A N 1
ATOM 1412 C CA . ALA A 1 209 ? 14.086 31.971 -3.599 1.00 43.13 207 ALA A CA 1
ATOM 1413 C C . ALA A 1 209 ? 13.941 30.435 -3.687 1.00 44.04 207 ALA A C 1
ATOM 1414 O O . ALA A 1 209 ? 13.926 29.858 -4.771 1.00 43.67 207 ALA A O 1
ATOM 1416 N N . LYS A 1 210 ? 13.858 29.784 -2.528 1.00 45.85 208 LYS A N 1
ATOM 1417 C CA . LYS A 1 210 ? 13.705 28.329 -2.474 1.00 47.85 208 LYS A CA 1
ATOM 1418 C C . LYS A 1 210 ? 12.243 27.932 -2.333 1.00 48.78 208 LYS A C 1
ATOM 1419 O O . LYS A 1 210 ? 11.493 28.568 -1.602 1.00 48.17 208 LYS A O 1
ATOM 1425 N N . THR A 1 211 ? 11.856 26.854 -3.017 1.00 50.43 209 THR A N 1
ATOM 1426 C CA . THR A 1 211 ? 10.494 26.310 -2.927 1.00 51.48 209 THR A CA 1
ATOM 1427 C C . THR A 1 211 ? 10.035 26.159 -1.464 1.00 51.51 209 THR A C 1
ATOM 1428 O O . THR A 1 211 ? 10.851 26.107 -0.522 1.00 51.65 209 THR A O 1
ATOM 1432 N N . GLY A 1 212 ? 8.723 26.145 -1.276 1.00 50.99 210 GLY A N 1
ATOM 1433 C CA . GLY A 1 212 ? 8.183 26.203 0.072 1.00 50.54 210 GLY A CA 1
ATOM 1434 C C . GLY A 1 212 ? 6.723 26.562 0.048 1.00 49.29 210 GLY A C 1
ATOM 1435 O O . GLY A 1 212 ? 6.091 26.552 -1.014 1.00 48.86 210 GLY A O 1
ATOM 1436 N N . ARG A 1 213 ? 6.181 26.857 1.225 1.00 48.70 211 ARG A N 1
ATOM 1437 C CA . ARG A 1 213 ? 4.782 27.252 1.299 1.00 48.23 211 ARG A CA 1
ATOM 1438 C C . ARG A 1 213 ? 4.771 28.768 1.288 1.00 45.98 211 ARG A C 1
ATOM 1439 O O . ARG A 1 213 ? 4.824 29.430 2.335 1.00 47.07 211 ARG A O 1
ATOM 1447 N N . TRP A 1 214 ? 4.775 29.298 0.067 1.00 43.67 212 TRP A N 1
ATOM 1448 C CA . TRP A 1 214 ? 4.775 30.749 -0.205 1.00 41.76 212 TRP A CA 1
ATOM 1449 C C . TRP A 1 214 ? 3.382 31.352 -0.350 1.00 40.77 212 TRP A C 1
ATOM 1450 O O . TRP A 1 214 ? 2.448 30.677 -0.800 1.00 40.44 212 TRP A O 1
ATOM 1461 N N . LYS A 1 215 ? 3.249 32.622 0.017 1.00 40.58 213 LYS A N 1
ATOM 1462 C CA . LYS A 1 215 ? 2.059 33.422 -0.275 1.00 40.25 213 LYS A CA 1
ATOM 1463 C C . LYS A 1 215 ? 2.484 34.787 -0.791 1.00 39.48 213 LYS A C 1
ATOM 1464 O O . LYS A 1 215 ? 3.498 35.318 -0.343 1.00 39.04 213 LYS A O 1
ATOM 1470 N N . ILE A 1 216 ? 1.723 35.334 -1.746 1.00 38.84 214 ILE A N 1
ATOM 1471 C CA . ILE A 1 216 ? 1.833 36.736 -2.134 1.00 38.25 214 ILE A CA 1
ATOM 1472 C C . ILE A 1 216 ? 1.308 37.565 -1.016 1.00 39.46 214 ILE A C 1
ATOM 1473 O O . ILE A 1 216 ? 0.191 37.315 -0.538 1.00 39.34 214 ILE A O 1
ATOM 1478 N N . THR A 1 217 ? 2.118 38.522 -0.572 1.00 40.09 215 THR A N 1
ATOM 1479 C CA . THR A 1 217 ? 1.717 39.429 0.495 1.00 39.19 215 THR A CA 1
ATOM 1480 C C . THR A 1 217 ? 1.306 40.776 -0.058 1.00 40.01 215 THR A C 1
ATOM 1481 O O . THR A 1 217 ? 0.474 41.460 0.565 1.00 40.47 215 THR A O 1
ATOM 1485 N N . SER A 1 218 ? 1.859 41.163 -1.219 1.00 40.46 216 SER A N 1
ATOM 1486 C CA . SER A 1 218 ? 1.661 42.478 -1.733 1.00 40.62 216 SER A CA 1
ATOM 1487 C C . SER A 1 218 ? 2.031 42.554 -3.192 1.00 41.47 216 SER A C 1
ATOM 1488 O O . SER A 1 218 ? 3.074 42.032 -3.593 1.00 41.94 216 SER A O 1
ATOM 1491 N N . ILE A 1 219 ? 1.172 43.215 -3.992 1.00 41.47 217 ILE A N 1
ATOM 1492 C CA . ILE A 1 219 ? 1.457 43.510 -5.417 1.00 40.32 217 ILE A CA 1
ATOM 1493 C C . ILE A 1 219 ? 1.534 45.018 -5.557 1.00 40.31 217 ILE A C 1
ATOM 1494 O O . ILE A 1 219 ? 0.694 45.723 -5.002 1.00 39.84 217 ILE A O 1
ATOM 1499 N N . ASP A 1 220 ? 2.548 45.504 -6.273 1.00 39.30 218 ASP A N 1
ATOM 1500 C CA . ASP A 1 220 ? 2.705 46.956 -6.484 1.00 38.73 218 ASP A CA 1
ATOM 1501 C C . ASP A 1 220 ? 3.151 47.210 -7.933 1.00 37.93 218 ASP A C 1
ATOM 1502 O O . ASP A 1 220 ? 3.416 46.255 -8.685 1.00 37.25 218 ASP A O 1
ATOM 1507 N N . PRO A 1 221 ? 3.198 48.476 -8.359 1.00 37.21 219 PRO A N 1
ATOM 1508 C CA . PRO A 1 221 ? 3.591 48.663 -9.760 1.00 37.75 219 PRO A CA 1
ATOM 1509 C C . PRO A 1 221 ? 4.951 48.083 -10.199 1.00 37.92 219 PRO A C 1
ATOM 1510 O O . PRO A 1 221 ? 5.164 47.847 -11.405 1.00 38.51 219 PRO A O 1
ATOM 1514 N N . ASP A 1 222 ? 5.859 47.883 -9.259 1.00 37.98 220 ASP A N 1
ATOM 1515 C CA . ASP A 1 222 ? 7.228 47.454 -9.589 1.00 39.01 220 ASP A CA 1
ATOM 1516 C C . ASP A 1 222 ? 7.467 45.947 -9.367 1.00 38.51 220 ASP A C 1
ATOM 1517 O O . ASP A 1 222 ? 8.460 45.362 -9.868 1.00 37.46 220 ASP A O 1
ATOM 1522 N N . GLY A 1 223 ? 6.533 45.310 -8.679 1.00 37.64 221 GLY A N 1
ATOM 1523 C CA . GLY A 1 223 ? 6.634 43.860 -8.472 1.00 38.70 221 GLY A CA 1
ATOM 1524 C C . GLY A 1 223 ? 5.776 43.311 -7.351 1.00 39.35 221 GLY A C 1
ATOM 1525 O O . GLY A 1 223 ? 4.787 43.925 -6.960 1.00 39.63 221 GLY A O 1
ATOM 1526 N N . ILE A 1 224 ?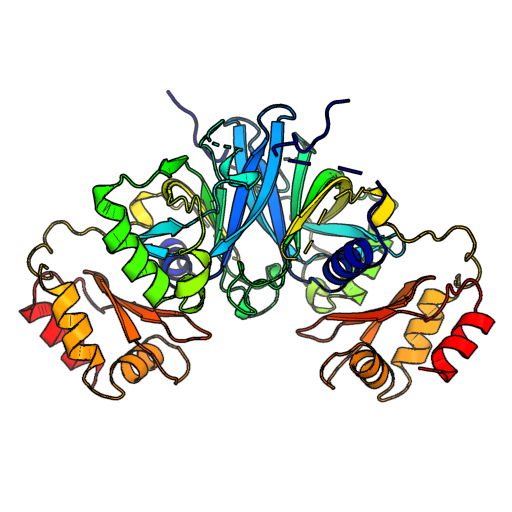 6.190 42.163 -6.812 1.00 39.81 222 ILE A N 1
ATOM 1527 C CA . ILE A 1 224 ? 5.341 41.364 -5.958 1.00 40.03 222 ILE A CA 1
ATOM 1528 C C . ILE A 1 224 ? 6.174 40.894 -4.775 1.00 40.65 222 ILE A C 1
ATOM 1529 O O . ILE A 1 224 ? 7.272 40.320 -4.965 1.00 41.65 222 ILE A O 1
ATOM 1534 N N . ASP A 1 225 ? 5.645 41.080 -3.567 1.00 39.32 223 ASP A N 1
ATOM 1535 C CA . ASP A 1 225 ? 6.358 40.638 -2.403 1.00 39.52 223 ASP A CA 1
ATOM 1536 C C . ASP A 1 225 ? 5.741 39.337 -2.046 1.00 38.95 223 ASP A C 1
ATOM 1537 O O . ASP A 1 225 ? 4.511 39.211 -2.116 1.00 38.85 223 ASP A O 1
ATOM 1542 N N . LEU A 1 226 ? 6.580 38.377 -1.633 1.00 39.80 224 LEU A N 1
ATOM 1543 C CA . LEU A 1 226 ? 6.111 37.053 -1.146 1.00 38.74 224 LEU A CA 1
ATOM 1544 C C . LEU A 1 226 ? 6.722 36.680 0.186 1.00 39.35 224 LEU A C 1
ATOM 1545 O O . LEU A 1 226 ? 7.821 37.137 0.512 1.00 38.40 224 LEU A O 1
ATOM 1550 N N . ALA A 1 227 ? 5.995 35.870 0.966 1.00 37.56 225 ALA A N 1
ATOM 1551 C CA . ALA A 1 227 ? 6.510 35.322 2.200 1.00 38.71 225 ALA A CA 1
ATOM 1552 C C . ALA A 1 227 ? 6.232 33.820 2.347 1.00 40.11 225 ALA A C 1
ATOM 1553 O O . ALA A 1 227 ? 5.213 33.284 1.854 1.00 39.61 225 ALA A O 1
ATOM 1555 N N . SER A 1 228 ? 7.187 33.150 2.992 1.00 41.63 226 SER A N 1
ATOM 1556 C CA . SER A 1 228 ? 7.013 31.793 3.510 1.00 41.51 226 SER A CA 1
ATOM 1557 C C . SER A 1 228 ? 7.324 31.904 4.982 1.00 42.46 226 SER A C 1
ATOM 1558 O O . SER A 1 228 ? 7.537 33.010 5.479 1.00 43.34 226 SER A O 1
ATOM 1561 N N . ALA A 1 229 ? 7.342 30.774 5.689 1.00 42.16 227 ALA A N 1
ATOM 1562 C CA . ALA A 1 229 ? 7.669 30.767 7.106 1.00 42.59 227 ALA A CA 1
ATOM 1563 C C . ALA A 1 229 ? 9.110 31.220 7.433 1.00 42.71 227 ALA A C 1
ATOM 1564 O O . ALA A 1 229 ? 9.305 32.007 8.356 1.00 42.36 227 ALA A O 1
ATOM 1566 N N . SER A 1 230 ? 10.105 30.715 6.694 1.00 42.72 228 SER A N 1
ATOM 1567 C CA . SER A 1 230 ? 11.510 31.070 6.946 1.00 42.93 228 SER A CA 1
ATOM 1568 C C . SER A 1 230 ? 12.085 32.193 6.075 1.00 42.11 228 SER A C 1
ATOM 1569 O O . SER A 1 230 ? 13.103 32.779 6.454 1.00 42.02 228 SER A O 1
ATOM 1572 N N . ASP A 1 231 ? 11.432 32.518 4.949 1.00 41.72 229 ASP A N 1
ATOM 1573 C CA . ASP A 1 231 ? 11.994 33.464 3.977 1.00 39.90 229 ASP A CA 1
ATOM 1574 C C . ASP A 1 231 ? 11.038 34.518 3.395 1.00 38.59 229 ASP A C 1
ATOM 1575 O O . ASP A 1 231 ? 9.824 34.418 3.499 1.00 37.75 229 ASP A O 1
ATOM 1580 N N . LEU A 1 232 ? 11.617 35.547 2.781 1.00 36.54 230 LEU A N 1
ATOM 1581 C CA . LEU A 1 232 ? 10.867 36.577 2.051 1.00 36.28 230 LEU A CA 1
ATOM 1582 C C . LEU A 1 232 ? 11.476 36.665 0.654 1.00 36.24 230 LEU A C 1
ATOM 1583 O O . LEU A 1 232 ? 12.709 36.487 0.502 1.00 36.39 230 LEU A O 1
ATOM 1588 N N . ALA A 1 233 ? 10.630 36.971 -0.330 1.00 36.69 231 ALA A N 1
ATOM 1589 C CA . ALA A 1 233 ? 11.059 37.169 -1.718 1.00 37.63 231 ALA A CA 1
ATOM 1590 C C . ALA A 1 233 ? 10.385 38.400 -2.322 1.00 37.88 231 ALA A C 1
ATOM 1591 O O . ALA A 1 233 ? 9.292 38.845 -1.850 1.00 36.74 231 ALA A O 1
ATOM 1593 N N . ARG A 1 234 ? 11.063 38.987 -3.312 1.00 37.21 232 ARG A N 1
ATOM 1594 C CA . ARG A 1 234 ? 10.468 40.025 -4.146 1.00 37.53 232 ARG A CA 1
ATOM 1595 C C . ARG A 1 234 ? 10.745 39.728 -5.616 1.00 37.39 232 ARG A C 1
ATOM 1596 O O . ARG A 1 234 ? 11.906 39.647 -6.036 1.00 38.13 232 ARG A O 1
ATOM 1604 N N . LEU A 1 235 ? 9.680 39.585 -6.392 1.00 37.74 233 LEU A N 1
ATOM 1605 C CA . LEU A 1 235 ? 9.800 39.394 -7.866 1.00 37.36 233 LEU A CA 1
ATOM 1606 C C . LEU A 1 235 ? 9.638 40.752 -8.532 1.00 38.69 233 LEU A C 1
ATOM 1607 O O . LEU A 1 235 ? 8.593 41.362 -8.387 1.00 39.15 233 LEU A O 1
ATOM 1612 N N . TRP A 1 236 ? 10.659 41.219 -9.269 1.00 38.24 234 TRP A N 1
ATOM 1613 C CA . TRP A 1 236 ? 10.559 42.485 -9.974 1.00 39.13 234 TRP A CA 1
ATOM 1614 C C . TRP A 1 236 ? 9.999 42.342 -11.361 1.00 39.09 234 TRP A C 1
ATOM 1615 O O . TRP A 1 236 ? 10.421 41.458 -12.124 1.00 40.17 234 TRP A O 1
ATOM 1626 N N . PHE A 1 237 ? 9.043 43.203 -11.706 1.00 38.84 235 PHE A N 1
ATOM 1627 C CA . PHE A 1 237 ? 8.515 43.208 -13.084 1.00 38.96 235 PHE A CA 1
ATOM 1628 C C . PHE A 1 237 ? 9.582 43.700 -14.033 1.00 38.59 235 PHE A C 1
ATOM 1629 O O . PHE A 1 237 ? 10.443 44.516 -13.632 1.00 38.93 235 PHE A O 1
ATOM 1637 N N . ALA A 1 238 ? 9.543 43.231 -15.280 1.00 38.45 236 ALA A N 1
ATOM 1638 C CA . ALA A 1 238 ? 10.436 43.786 -16.290 1.00 37.70 236 ALA A CA 1
ATOM 1639 C C . ALA A 1 238 ? 10.100 45.249 -16.627 1.00 37.64 236 ALA A C 1
ATOM 1640 O O . ALA A 1 238 ? 10.982 46.013 -16.965 1.00 37.01 236 ALA A O 1
ATOM 1642 N N . GLU A 1 239 ? 8.824 45.611 -16.580 1.00 37.50 237 GLU A N 1
ATOM 1643 C CA . GLU A 1 239 ? 8.438 47.005 -16.714 1.00 38.69 237 GLU A CA 1
ATOM 1644 C C . GLU A 1 239 ? 7.311 47.345 -15.745 1.00 38.00 237 GLU A C 1
ATOM 1645 O O . GLU A 1 239 ? 6.660 46.443 -15.220 1.00 38.35 237 GLU A O 1
ATOM 1651 N N . ARG A 1 240 ? 7.144 48.649 -15.473 1.00 38.50 238 ARG A N 1
ATOM 1652 C CA . ARG A 1 240 ? 6.249 49.148 -14.421 1.00 38.23 238 ARG A CA 1
ATOM 1653 C C . ARG A 1 240 ? 4.837 48.801 -14.832 1.00 38.36 238 ARG A C 1
ATOM 1654 O O . ARG A 1 240 ? 4.489 48.922 -15.997 1.00 36.49 238 ARG A O 1
ATOM 1662 N N . VAL A 1 241 ? 4.014 48.410 -13.876 1.00 39.17 239 VAL A N 1
ATOM 1663 C CA . VAL A 1 241 ? 2.653 47.913 -14.163 1.00 40.40 239 VAL A CA 1
ATOM 1664 C C . VAL A 1 241 ? 1.617 48.878 -13.543 1.00 40.56 239 VAL A C 1
ATOM 1665 O O . VAL A 1 241 ? 1.759 49.304 -12.403 1.00 38.13 239 VAL A O 1
ATOM 1669 N N . GLU A 1 242 ? 0.599 49.262 -14.314 1.00 39.99 240 GLU A N 1
ATOM 1670 C CA . GLU A 1 242 ? -0.309 50.325 -13.830 1.00 40.55 240 GLU A CA 1
ATOM 1671 C C . GLU A 1 242 ? -1.774 49.914 -13.806 1.00 40.06 240 GLU A C 1
ATOM 1672 O O . GLU A 1 242 ? -2.584 50.452 -13.040 1.00 38.77 240 GLU A O 1
ATOM 1678 N N . THR A 1 243 ? -2.069 48.888 -14.592 1.0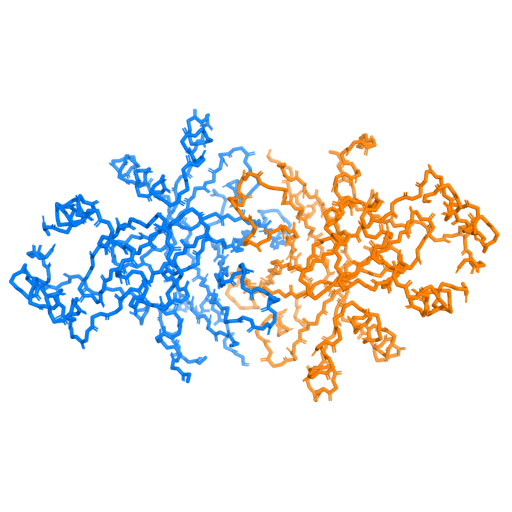0 40.56 241 THR A N 1
ATOM 1679 C CA . THR A 1 243 ? -3.427 48.407 -14.767 1.00 40.97 241 THR A CA 1
ATOM 1680 C C . THR A 1 243 ? -3.498 46.920 -14.591 1.00 41.14 241 THR A C 1
ATOM 1681 O O . THR A 1 243 ? -2.471 46.206 -14.586 1.00 40.51 241 THR A O 1
ATOM 1685 N N . LEU A 1 244 ? -4.724 46.430 -14.464 1.00 41.44 242 LEU A N 1
ATOM 1686 C CA . LEU A 1 244 ? -4.923 44.999 -14.321 1.00 41.37 242 LEU A CA 1
ATOM 1687 C C . LEU A 1 244 ? -4.507 44.277 -15.604 1.00 40.45 242 LEU A C 1
ATOM 1688 O O . LEU A 1 244 ? -3.842 43.239 -15.543 1.00 39.76 242 LEU A O 1
ATOM 1693 N N . LYS A 1 245 ? -4.917 44.817 -16.755 1.00 39.92 243 LYS A N 1
ATOM 1694 C CA . LYS A 1 245 ? -4.502 44.262 -18.042 1.00 39.83 243 LYS A CA 1
ATOM 1695 C C . LYS A 1 245 ? -2.986 44.123 -18.089 1.00 39.07 243 LYS A C 1
ATOM 1696 O O . LYS A 1 245 ? -2.484 43.076 -18.483 1.00 38.24 243 LYS A O 1
ATOM 1702 N N . GLN A 1 246 ? -2.270 45.172 -17.665 1.00 38.67 244 GLN A N 1
ATOM 1703 C CA . GLN A 1 246 ? -0.815 45.166 -17.687 1.00 38.68 244 GLN A CA 1
ATOM 1704 C C . GLN A 1 246 ? -0.265 44.151 -16.698 1.00 39.31 244 GLN A C 1
ATOM 1705 O O . GLN A 1 246 ? 0.726 43.487 -16.981 1.00 39.04 244 GLN A O 1
ATOM 1711 N N . PHE A 1 247 ? -0.904 44.014 -15.532 1.00 40.67 245 PHE A N 1
ATOM 1712 C CA . PHE A 1 247 ? -0.460 43.012 -14.562 1.00 41.10 245 PHE A CA 1
ATOM 1713 C C . PHE A 1 247 ? -0.560 41.581 -15.123 1.00 41.63 245 PHE A C 1
ATOM 1714 O O . PHE A 1 247 ? 0.404 40.810 -15.086 1.00 40.20 245 PHE A O 1
ATOM 1722 N N . GLU A 1 248 ? -1.760 41.234 -15.585 1.00 43.00 246 GLU A N 1
ATOM 1723 C CA . GLU A 1 248 ? -2.042 39.927 -16.170 1.00 44.84 246 GLU A CA 1
ATOM 1724 C C . GLU A 1 248 ? -1.063 39.602 -17.321 1.00 44.90 246 GLU A C 1
ATOM 1725 O O . GLU A 1 248 ? -0.621 38.454 -17.459 1.00 44.81 246 GLU A O 1
ATOM 1731 N N . LYS A 1 249 ? -0.709 40.599 -18.135 1.00 45.50 247 LYS A N 1
ATOM 1732 C CA . LYS A 1 249 ? 0.238 40.365 -19.245 1.00 45.47 247 LYS A CA 1
ATOM 1733 C C . LYS A 1 249 ? 1.616 40.052 -18.693 1.00 45.44 247 LYS A C 1
ATOM 1734 O O . LYS A 1 249 ? 2.220 39.049 -19.049 1.00 44.50 247 LYS A O 1
ATOM 1740 N N . ALA A 1 250 ? 2.113 40.961 -17.860 1.00 45.18 248 ALA A N 1
ATOM 1741 C CA . ALA A 1 250 ? 3.347 40.778 -17.103 1.00 47.11 248 ALA A CA 1
ATOM 1742 C C . ALA A 1 250 ? 3.417 39.420 -16.390 1.00 47.71 248 ALA A C 1
ATOM 1743 O O . ALA A 1 250 ? 4.455 38.767 -16.415 1.00 48.59 248 ALA A O 1
ATOM 1745 N N . LEU A 1 251 ? 2.324 38.999 -15.752 1.00 48.09 249 LEU A N 1
ATOM 1746 C CA . LEU A 1 251 ? 2.333 37.731 -15.017 1.00 49.29 249 LEU A CA 1
ATOM 1747 C C . LEU A 1 251 ? 2.472 36.559 -15.978 1.00 48.63 249 LEU A C 1
ATOM 1748 O O . LEU A 1 251 ? 3.212 35.595 -15.702 1.00 48.78 249 LEU A O 1
ATOM 1753 N N . ALA A 1 252 ? 1.760 36.656 -17.101 1.00 48.14 250 ALA A N 1
ATOM 1754 C CA . ALA A 1 252 ? 1.699 35.597 -18.113 1.00 47.71 250 ALA A CA 1
ATOM 1755 C C . ALA A 1 252 ? 3.049 35.394 -18.810 1.00 47.83 250 ALA A C 1
ATOM 1756 O O . ALA A 1 252 ? 3.456 34.250 -19.061 1.00 47.90 250 ALA A O 1
ATOM 1758 N N . GLN A 1 253 ? 3.714 36.499 -19.150 1.00 47.40 251 GLN A N 1
ATOM 1759 C CA . GLN A 1 253 ? 5.108 36.485 -19.619 1.00 47.72 251 GLN A CA 1
ATOM 1760 C C . GLN A 1 253 ? 5.992 35.752 -18.607 1.00 47.15 251 GLN A C 1
ATOM 1761 O O . GLN A 1 253 ? 6.709 34.823 -18.961 1.00 47.30 251 GLN A O 1
ATOM 1767 N N . LEU A 1 254 ? 5.888 36.124 -17.345 1.00 46.40 252 LEU A N 1
ATOM 1768 C CA . LEU A 1 254 ? 6.785 35.611 -16.347 1.00 45.83 252 LEU A CA 1
ATOM 1769 C C . LEU A 1 254 ? 6.648 34.127 -16.155 1.00 45.15 252 LEU A C 1
ATOM 1770 O O . LEU A 1 254 ? 7.614 33.437 -15.989 1.00 45.08 252 LEU A O 1
ATOM 1775 N N . LEU A 1 255 ? 5.428 33.655 -16.131 1.00 44.83 253 LEU A N 1
ATOM 1776 C CA . LEU A 1 255 ? 5.173 32.277 -15.753 1.00 45.50 253 LEU A CA 1
ATOM 1777 C C . LEU A 1 255 ? 5.338 31.295 -16.921 1.00 47.33 253 LEU A C 1
ATOM 1778 O O . LEU A 1 255 ? 4.850 30.149 -16.882 1.00 47.87 253 LEU A O 1
ATOM 1783 N N . LYS A 1 256 ? 6.051 31.725 -17.954 1.00 48.81 254 LYS A N 1
ATOM 1784 C CA . LYS A 1 256 ? 6.266 30.875 -19.122 1.00 49.32 254 LYS A CA 1
ATOM 1785 C C . LYS A 1 256 ? 7.219 29.706 -18.901 1.00 49.52 254 LYS A C 1
ATOM 1786 O O . LYS A 1 256 ? 7.221 28.754 -19.695 1.00 49.50 254 LYS A O 1
ATOM 1792 N N . ALA B 1 7 ? 25.879 59.877 38.658 1.00 49.45 5 ALA B N 1
ATOM 1793 C CA . ALA B 1 7 ? 25.897 59.195 37.256 1.00 49.16 5 ALA B CA 1
ATOM 1794 C C . ALA B 1 7 ? 24.526 58.493 36.958 1.00 48.95 5 ALA B C 1
ATOM 1795 O O . ALA B 1 7 ? 24.237 57.344 37.405 1.00 49.67 5 ALA B O 1
ATOM 1797 N N . PRO B 1 8 ? 23.684 59.197 36.144 1.00 48.11 6 PRO B N 1
ATOM 1798 C CA . PRO B 1 8 ? 22.359 58.615 35.886 1.00 47.17 6 PRO B CA 1
ATOM 1799 C C . PRO B 1 8 ? 22.478 57.259 35.189 1.00 45.84 6 PRO B C 1
ATOM 1800 O O . PRO B 1 8 ? 23.448 57.025 34.420 1.00 46.16 6 PRO B O 1
ATOM 1804 N N . PRO B 1 9 ? 21.526 56.343 35.461 1.00 44.07 7 PRO B N 1
ATOM 1805 C CA . PRO B 1 9 ? 21.633 55.085 34.721 1.00 42.89 7 PRO B CA 1
ATOM 1806 C C . PRO B 1 9 ? 21.547 55.355 33.212 1.00 41.63 7 PRO B C 1
ATOM 1807 O O . PRO B 1 9 ? 20.807 56.253 32.776 1.00 41.37 7 PRO B O 1
ATOM 1811 N N . VAL B 1 10 ? 22.312 54.603 32.422 1.00 40.21 8 VAL B N 1
ATOM 1812 C CA . VAL B 1 10 ? 22.425 54.887 30.997 1.00 38.98 8 VAL B CA 1
ATOM 1813 C C . VAL B 1 10 ? 21.145 54.483 30.296 1.00 38.86 8 VAL B C 1
ATOM 1814 O O . VAL B 1 10 ? 20.814 55.011 29.232 1.00 39.48 8 VAL B O 1
ATOM 1818 N N . ILE B 1 11 ? 20.427 53.556 30.917 1.00 38.39 9 ILE B N 1
ATOM 1819 C CA . ILE B 1 11 ? 19.073 53.177 30.506 1.00 38.16 9 ILE B CA 1
ATOM 1820 C C . ILE B 1 11 ? 18.164 53.652 31.624 1.00 37.85 9 ILE B C 1
ATOM 1821 O O . ILE B 1 11 ? 18.209 53.110 32.724 1.00 38.31 9 ILE B O 1
ATOM 1826 N N . THR B 1 12 ? 17.359 54.671 31.332 1.00 37.35 10 THR B N 1
ATOM 1827 C CA . THR B 1 12 ? 16.329 55.156 32.243 1.00 37.08 10 THR B CA 1
ATOM 1828 C C . THR B 1 12 ? 15.256 54.091 32.514 1.00 37.47 10 THR B C 1
ATOM 1829 O O . THR B 1 12 ? 14.629 53.581 31.579 1.00 36.87 10 THR B O 1
ATOM 1833 N N . PRO B 1 13 ? 15.046 53.740 33.806 1.00 37.16 11 PRO B N 1
ATOM 1834 C CA . PRO B 1 13 ? 13.953 52.799 34.116 1.00 37.35 11 PRO B CA 1
ATOM 1835 C C . PRO B 1 13 ? 12.601 53.212 33.531 1.00 37.43 11 PRO B C 1
ATOM 1836 O O . PRO B 1 13 ? 12.299 54.394 33.454 1.00 37.17 11 PRO B O 1
ATOM 1840 N N . ARG B 1 14 ? 11.808 52.232 33.116 1.00 37.94 12 ARG B N 1
ATOM 1841 C CA . ARG B 1 14 ? 10.544 52.480 32.429 1.00 38.53 12 ARG B CA 1
ATOM 1842 C C . ARG B 1 14 ? 9.661 53.553 33.076 1.00 38.58 12 ARG B C 1
ATOM 1843 O O . ARG B 1 14 ? 9.122 53.358 34.163 1.00 38.90 12 ARG B O 1
ATOM 1851 N N . GLY B 1 23 ? 20.037 41.247 43.824 1.00 50.95 21 GLY B N 1
ATOM 1852 C CA . GLY B 1 23 ? 20.584 40.928 42.493 1.00 51.70 21 GLY B CA 1
ATOM 1853 C C . GLY B 1 23 ? 19.675 40.053 41.645 1.00 51.89 21 GLY B C 1
ATOM 1854 O O . GLY B 1 23 ? 18.625 39.603 42.121 1.00 51.63 21 GLY B O 1
ATOM 1855 N N . ALA B 1 24 ? 20.068 39.838 40.381 1.00 52.02 22 ALA B N 1
ATOM 1856 C CA . ALA B 1 24 ? 19.388 38.914 39.462 1.00 52.15 22 ALA B CA 1
ATOM 1857 C C . ALA B 1 24 ? 19.695 37.445 39.831 1.00 52.49 22 ALA B C 1
ATOM 1858 O O . ALA B 1 24 ? 20.813 37.130 40.258 1.00 52.83 22 ALA B O 1
ATOM 1860 N N . PRO B 1 25 ? 18.714 36.533 39.652 1.00 52.60 23 PRO B N 1
ATOM 1861 C CA . PRO B 1 25 ? 18.943 35.151 40.097 1.00 52.55 23 PRO B CA 1
ATOM 1862 C C . PRO B 1 25 ? 19.671 34.346 39.017 1.00 52.62 23 PRO B C 1
ATOM 1863 O O . PRO B 1 25 ? 19.621 34.738 37.841 1.00 52.63 23 PRO B O 1
ATOM 1867 N N . PHE B 1 26 ? 20.339 33.252 39.410 1.00 52.47 24 PHE B N 1
ATOM 1868 C CA . PHE B 1 26 ? 21.066 32.354 38.475 1.00 52.53 24 PHE B CA 1
ATOM 1869 C C . PHE B 1 26 ? 20.428 32.246 37.073 1.00 52.30 24 PHE B C 1
ATOM 1870 O O . PHE B 1 26 ? 21.110 32.352 36.042 1.00 52.02 24 PHE B O 1
ATOM 1878 N N . GLU B 1 27 ? 19.118 32.019 37.059 1.00 51.68 25 GLU B N 1
ATOM 1879 C CA . GLU B 1 27 ? 18.376 31.749 35.844 1.00 51.33 25 GLU B CA 1
ATOM 1880 C C . GLU B 1 27 ? 18.598 32.838 34.817 1.00 49.90 25 GLU B C 1
ATOM 1881 O O . GLU B 1 27 ? 18.950 32.555 33.663 1.00 49.68 25 GLU B O 1
ATOM 1887 N N . ALA B 1 28 ? 18.398 34.078 35.271 1.00 48.20 26 ALA B N 1
ATOM 1888 C CA . ALA B 1 28 ? 18.296 35.268 34.441 1.00 46.11 26 ALA B CA 1
ATOM 1889 C C . ALA B 1 28 ? 19.643 35.638 33.831 1.00 44.64 26 ALA B C 1
ATOM 1890 O O . ALA B 1 28 ? 19.754 35.944 32.619 1.00 43.16 26 ALA B O 1
ATOM 1892 N N . VAL B 1 29 ? 20.639 35.612 34.717 1.00 42.88 27 VAL B N 1
ATOM 1893 C CA . VAL B 1 29 ? 22.034 35.793 34.408 1.00 42.35 27 VAL B CA 1
ATOM 1894 C C . VAL B 1 29 ? 22.539 34.744 33.385 1.00 41.69 27 VAL B C 1
ATOM 1895 O O . VAL B 1 29 ? 23.258 35.079 32.476 1.00 40.72 27 VAL B O 1
ATOM 1899 N N . ARG B 1 30 ? 22.149 33.478 33.537 1.00 41.84 28 ARG B N 1
ATOM 1900 C CA . ARG B 1 30 ? 22.663 32.410 32.662 1.00 41.46 28 ARG B CA 1
ATOM 1901 C C . ARG B 1 30 ? 22.129 32.552 31.251 1.00 41.37 28 ARG B C 1
ATOM 1902 O O . ARG B 1 30 ? 22.890 32.461 30.266 1.00 42.50 28 ARG B O 1
ATOM 1910 N N . VAL B 1 31 ? 20.836 32.815 31.108 1.00 40.98 29 VAL B N 1
ATOM 1911 C CA . VAL B 1 31 ? 20.336 33.115 29.754 1.00 40.62 29 VAL B CA 1
ATOM 1912 C C . VAL B 1 31 ? 21.015 34.358 29.148 1.00 39.64 29 VAL B C 1
ATOM 1913 O O . VAL B 1 31 ? 21.411 34.362 27.967 1.00 37.74 29 VAL B O 1
ATOM 1917 N N . ALA B 1 32 ? 21.195 35.397 29.969 1.00 39.06 30 ALA B N 1
ATOM 1918 C CA . ALA B 1 32 ? 21.940 36.611 29.524 1.00 37.89 30 ALA B CA 1
ATOM 1919 C C . ALA B 1 32 ? 23.373 36.298 29.081 1.00 37.55 30 ALA B C 1
ATOM 1920 O O . ALA B 1 32 ? 23.809 36.708 27.986 1.00 35.26 30 ALA B O 1
ATOM 1922 N N . ARG B 1 33 ? 24.110 35.569 29.919 1.00 36.82 31 ARG B N 1
ATOM 1923 C CA . ARG B 1 33 ? 25.461 35.124 29.526 1.00 37.81 31 ARG B CA 1
ATOM 1924 C C . ARG B 1 33 ? 25.527 34.179 28.280 1.00 37.49 31 ARG B C 1
ATOM 1925 O O . ARG B 1 33 ? 26.446 34.307 27.464 1.00 35.89 31 ARG B O 1
ATOM 1933 N N . ASP B 1 34 ? 24.565 33.261 28.134 1.00 37.53 32 ASP B N 1
ATOM 1934 C CA . ASP B 1 34 ? 24.467 32.432 26.925 1.00 38.46 32 ASP B CA 1
ATOM 1935 C C . ASP B 1 34 ? 24.294 33.308 25.677 1.00 37.98 32 ASP B C 1
ATOM 1936 O O . ASP B 1 34 ? 24.975 33.132 24.668 1.00 37.74 32 ASP B O 1
ATOM 1941 N N . VAL B 1 35 ? 23.392 34.277 25.770 1.00 37.87 33 VAL B N 1
ATOM 1942 C CA . VAL B 1 35 ? 23.172 35.164 24.638 1.00 38.46 33 VAL B CA 1
ATOM 1943 C C . VAL B 1 35 ? 24.460 35.919 24.368 1.00 37.58 33 VAL B C 1
ATOM 1944 O O . VAL B 1 35 ? 24.880 36.049 23.235 1.00 38.38 33 VAL B O 1
ATOM 1948 N N . LEU B 1 36 ? 25.082 36.417 25.422 1.00 37.31 34 LEU B N 1
ATOM 1949 C CA . LEU B 1 36 ? 26.324 37.169 25.247 1.00 37.44 34 LEU B CA 1
ATOM 1950 C C . LEU B 1 36 ? 27.358 36.357 24.454 1.00 36.54 34 LEU B C 1
ATOM 1951 O O . LEU B 1 36 ? 28.001 36.872 23.537 1.00 35.59 34 LEU B O 1
ATOM 1956 N N . HIS B 1 37 ? 27.510 35.081 24.819 1.00 35.75 35 HIS B N 1
ATOM 1957 C CA . HIS B 1 37 ? 28.563 34.235 24.236 1.00 36.44 35 HIS B CA 1
ATOM 1958 C C . HIS B 1 37 ? 28.239 33.507 22.922 1.00 36.51 35 HIS B C 1
ATOM 1959 O O . HIS B 1 37 ? 29.135 32.987 22.252 1.00 36.16 35 HIS B O 1
ATOM 1966 N N . THR B 1 38 ? 26.967 33.424 22.566 1.00 36.95 36 THR B N 1
ATOM 1967 C CA . THR B 1 38 ? 26.604 32.589 21.442 1.00 36.91 36 THR B CA 1
ATOM 1968 C C . THR B 1 38 ? 25.902 33.407 20.370 1.00 38.30 36 THR B C 1
ATOM 1969 O O . THR B 1 38 ? 25.244 32.830 19.487 1.00 38.87 36 THR B O 1
ATOM 1973 N N . SER B 1 39 ? 26.017 34.734 20.445 1.00 38.21 37 SER B N 1
ATOM 1974 C CA . SER B 1 39 ? 25.453 35.594 19.406 1.00 39.29 37 SER B CA 1
ATOM 1975 C C . SER B 1 39 ? 26.553 36.094 18.470 1.00 39.91 37 SER B C 1
ATOM 1976 O O . SER B 1 39 ? 27.482 36.732 18.930 1.00 39.95 37 SER B O 1
ATOM 1979 N N . ARG B 1 40 ? 26.442 35.777 17.176 1.00 40.18 38 ARG B N 1
ATOM 1980 C CA . ARG B 1 40 ? 27.430 36.213 16.163 1.00 41.06 38 ARG B CA 1
ATOM 1981 C C . ARG B 1 40 ? 27.153 37.634 15.685 1.00 40.63 38 ARG B C 1
ATOM 1982 O O . ARG B 1 40 ? 28.069 38.436 15.486 1.00 39.72 38 ARG B O 1
ATOM 1990 N N . THR B 1 41 ? 25.873 37.948 15.481 1.00 41.58 39 THR B N 1
ATOM 1991 C CA . THR B 1 41 ? 25.492 39.250 14.928 1.00 41.92 39 THR B CA 1
ATOM 1992 C C . THR B 1 41 ? 25.061 40.189 16.041 1.00 42.70 39 THR B C 1
ATOM 1993 O O . THR B 1 41 ? 24.361 39.783 16.975 1.00 42.31 39 THR B O 1
ATOM 1997 N N . ALA B 1 42 ? 25.543 41.436 15.956 1.00 42.04 40 ALA B N 1
ATOM 1998 C CA . ALA B 1 42 ? 25.104 42.504 16.853 1.00 40.98 40 ALA B CA 1
ATOM 1999 C C . ALA B 1 42 ? 24.539 43.672 16.031 1.00 40.21 40 ALA B C 1
ATOM 2000 O O . ALA B 1 42 ? 25.093 44.037 14.969 1.00 40.40 40 ALA B O 1
ATOM 2002 N N . ALA B 1 43 ? 23.405 44.203 16.477 1.00 38.81 41 ALA B N 1
ATOM 2003 C CA . ALA B 1 43 ? 22.993 45.542 16.101 1.00 36.38 41 ALA B CA 1
ATOM 2004 C C . ALA B 1 43 ? 23.880 46.518 16.893 1.00 37.21 41 ALA B C 1
ATOM 2005 O O . ALA B 1 43 ? 24.154 46.308 18.106 1.00 35.21 41 ALA B O 1
ATOM 2007 N N . LEU B 1 44 ? 24.341 47.565 16.208 1.00 36.61 42 LEU B N 1
ATOM 2008 C CA . LEU B 1 44 ? 25.151 48.607 16.823 1.00 37.17 42 LEU B CA 1
ATOM 2009 C C . LEU B 1 44 ? 24.532 49.976 16.552 1.00 36.63 42 LEU B C 1
ATOM 2010 O O . LEU B 1 44 ? 24.273 50.290 15.402 1.00 36.98 42 LEU B O 1
ATOM 2015 N N . ALA B 1 45 ? 24.329 50.787 17.587 1.00 36.40 43 ALA B N 1
ATOM 2016 C CA . ALA B 1 45 ? 23.819 52.144 17.357 1.00 36.35 43 ALA B CA 1
ATOM 2017 C C . ALA B 1 45 ? 24.851 53.098 17.867 1.00 37.29 43 ALA B C 1
ATOM 2018 O O . ALA B 1 45 ? 25.480 52.855 18.918 1.00 36.21 43 ALA B O 1
ATOM 2020 N N . THR B 1 46 ? 25.007 54.175 17.116 1.00 37.16 44 THR B N 1
ATOM 2021 C CA . THR B 1 46 ? 25.936 55.263 17.422 1.00 37.55 44 THR B CA 1
ATOM 2022 C C . THR B 1 46 ? 25.079 56.522 17.301 1.00 37.00 44 THR B C 1
ATOM 2023 O O . THR B 1 46 ? 23.904 56.432 16.951 1.00 37.13 44 THR B O 1
ATOM 2027 N N . LEU B 1 47 ? 25.653 57.671 17.638 1.00 37.74 45 LEU B N 1
ATOM 2028 C CA . LEU B 1 47 ? 24.992 58.947 17.557 1.00 37.10 45 LEU B CA 1
ATOM 2029 C C . LEU B 1 47 ? 25.628 59.805 16.463 1.00 37.21 45 LEU B C 1
ATOM 2030 O O . LEU B 1 47 ? 26.872 59.986 16.429 1.00 36.65 45 LEU B O 1
ATOM 2035 N N . ASP B 1 48 ? 24.788 60.363 15.587 1.00 37.70 46 ASP B N 1
ATOM 2036 C CA . ASP B 1 48 ? 25.282 61.326 14.592 1.00 37.68 46 ASP B CA 1
ATOM 2037 C C . ASP B 1 48 ? 25.804 62.597 15.276 1.00 38.18 46 ASP B C 1
ATOM 2038 O O . ASP B 1 48 ? 25.108 63.160 16.117 1.00 38.23 46 ASP B O 1
ATOM 2043 N N . PRO B 1 49 ? 27.023 63.061 14.909 1.00 38.31 47 PRO B N 1
ATOM 2044 C CA . PRO B 1 49 ? 27.634 64.221 15.571 1.00 38.29 47 PRO B CA 1
ATOM 2045 C C . PRO B 1 49 ? 26.934 65.574 15.315 1.00 38.98 47 PRO B C 1
ATOM 2046 O O . PRO B 1 49 ? 27.147 66.528 16.067 1.00 39.34 47 PRO B O 1
ATOM 2050 N N . VAL B 1 50 ? 26.111 65.679 14.276 1.00 39.67 48 VAL B N 1
ATOM 2051 C CA . VAL B 1 50 ? 25.407 66.961 14.057 1.00 39.07 48 VAL B CA 1
ATOM 2052 C C . VAL B 1 50 ? 23.897 66.915 14.166 1.00 39.14 48 VAL B C 1
ATOM 2053 O O . VAL B 1 50 ? 23.319 67.823 14.764 1.00 38.79 48 VAL B O 1
ATOM 2057 N N . SER B 1 51 ? 23.262 65.859 13.645 1.00 38.20 49 SER B N 1
ATOM 2058 C CA . SER B 1 51 ? 21.811 65.794 13.675 1.00 37.98 49 SER B CA 1
ATOM 2059 C C . SER B 1 51 ? 21.276 65.331 15.009 1.00 37.75 49 SER B C 1
ATOM 2060 O O . SER B 1 51 ? 20.135 65.590 15.329 1.00 38.88 49 SER B O 1
ATOM 2063 N N . GLY B 1 52 ? 22.079 64.606 15.770 1.00 37.25 50 GLY B N 1
ATOM 2064 C CA . GLY B 1 52 ? 21.594 64.028 17.008 1.00 36.92 50 GLY B CA 1
ATOM 2065 C C . GLY B 1 52 ? 20.786 62.752 16.830 1.00 36.76 50 GLY B C 1
ATOM 2066 O O . GLY B 1 52 ? 20.462 62.095 17.814 1.00 37.43 50 GLY B O 1
ATOM 2067 N N . TYR B 1 53 ? 20.442 62.391 15.594 1.00 36.23 51 TYR B N 1
ATOM 2068 C CA . TYR B 1 53 ? 19.738 61.120 15.337 1.00 35.25 51 TYR B CA 1
ATOM 2069 C C . TYR B 1 53 ? 20.610 59.937 15.717 1.00 35.12 51 TYR B C 1
ATOM 2070 O O . TYR B 1 53 ? 21.841 60.034 15.611 1.00 35.96 51 TYR B O 1
ATOM 2079 N N . PRO B 1 54 ? 20.001 58.816 16.163 1.00 34.54 52 PRO B N 1
ATOM 2080 C CA . PRO B 1 54 ? 20.803 57.603 16.231 1.00 35.79 52 PRO B CA 1
ATOM 2081 C C . PRO B 1 54 ? 21.169 57.113 14.810 1.00 36.28 52 PRO B C 1
ATOM 2082 O O . PRO B 1 54 ? 20.603 57.600 13.840 1.00 37.10 52 PRO B O 1
ATOM 2086 N N . TYR B 1 55 ? 22.126 56.190 14.712 1.00 35.85 53 TYR B N 1
ATOM 2087 C CA . TYR B 1 55 ? 22.569 55.629 13.453 1.00 36.37 53 TYR B CA 1
ATOM 2088 C C . TYR B 1 55 ? 22.965 54.181 13.712 1.00 36.56 53 TYR B C 1
ATOM 2089 O O . TYR B 1 55 ? 23.828 53.919 14.550 1.00 35.20 53 TYR B O 1
ATOM 2098 N N . THR B 1 56 ? 22.339 53.252 12.986 1.00 35.96 54 THR B N 1
ATOM 2099 C CA . THR B 1 56 ? 22.551 51.832 13.233 1.00 37.02 54 THR B CA 1
ATOM 2100 C C . THR B 1 56 ? 23.337 51.179 12.110 1.00 36.77 54 THR B C 1
ATOM 2101 O O . THR B 1 56 ? 23.414 51.704 10.980 1.00 36.34 54 THR B O 1
ATOM 2105 N N . THR B 1 57 ? 23.979 50.077 12.471 1.00 37.49 55 THR B N 1
ATOM 2106 C CA . THR B 1 57 ? 24.543 49.148 11.514 1.00 37.80 55 THR B CA 1
ATOM 2107 C C . THR B 1 57 ? 24.464 47.761 12.155 1.00 37.46 55 THR B C 1
ATOM 2108 O O . THR B 1 57 ? 23.926 47.636 13.245 1.00 36.22 55 THR B O 1
ATOM 2112 N N . ALA B 1 58 ? 24.941 46.727 11.446 1.00 37.07 56 ALA B N 1
ATOM 2113 C CA . ALA B 1 58 ? 25.044 45.392 12.033 1.00 38.68 56 ALA B CA 1
ATOM 2114 C C . ALA B 1 58 ? 26.497 44.917 11.898 1.00 39.82 56 ALA B C 1
ATOM 2115 O O . ALA B 1 58 ? 27.157 45.195 10.867 1.00 38.28 56 ALA B O 1
ATOM 2117 N N . THR B 1 59 ? 27.018 44.229 12.910 1.00 39.43 57 THR B N 1
ATOM 2118 C CA . THR B 1 59 ? 28.401 43.751 12.794 1.00 41.00 57 THR B CA 1
ATOM 2119 C C . THR B 1 59 ? 28.587 42.414 13.530 1.00 40.70 57 THR B C 1
ATOM 2120 O O . THR B 1 59 ? 27.685 41.969 14.199 1.00 42.29 57 THR B O 1
ATOM 2124 N N . ASN B 1 60 ? 29.757 41.798 13.405 1.00 40.05 58 ASN B N 1
ATOM 2125 C CA . ASN B 1 60 ? 30.076 40.565 14.133 1.00 40.27 58 ASN B CA 1
ATOM 2126 C C . ASN B 1 60 ? 30.635 40.875 15.510 1.00 40.41 58 ASN B C 1
ATOM 2127 O O . ASN B 1 60 ? 31.403 41.820 15.683 1.00 40.14 58 ASN B O 1
ATOM 2132 N N . ILE B 1 61 ? 30.288 40.063 16.494 1.00 40.91 59 ILE B N 1
ATOM 2133 C CA . ILE B 1 61 ? 30.741 40.314 17.839 1.00 41.73 59 ILE B CA 1
ATOM 2134 C C . ILE B 1 61 ? 31.763 39.269 18.232 1.00 40.50 59 ILE B C 1
ATOM 2135 O O . ILE B 1 61 ? 31.649 38.091 17.875 1.00 37.77 59 ILE B O 1
ATOM 2140 N N . GLY B 1 62 ? 32.799 39.735 18.928 1.00 39.94 60 GLY B N 1
ATOM 2141 C CA . GLY B 1 62 ? 33.771 38.847 19.578 1.00 39.50 60 GLY B CA 1
ATOM 2142 C C . GLY B 1 62 ? 33.605 39.115 21.063 1.00 39.40 60 GLY B C 1
ATOM 2143 O O . GLY B 1 62 ? 33.073 40.166 21.455 1.00 39.62 60 GLY B O 1
ATOM 2144 N N . ILE B 1 63 ? 34.037 38.168 21.893 1.00 39.51 61 ILE B N 1
ATOM 2145 C CA . ILE B 1 63 ? 33.873 38.250 23.351 1.00 39.54 61 ILE B CA 1
ATOM 2146 C C . ILE B 1 63 ? 35.229 37.850 23.939 1.00 39.37 61 ILE B C 1
ATOM 2147 O O . ILE B 1 63 ? 35.677 36.707 23.763 1.00 39.39 61 ILE B O 1
ATOM 2152 N N . GLU B 1 64 ? 35.888 38.800 24.594 1.00 38.81 62 GLU B N 1
ATOM 2153 C CA . GLU B 1 64 ? 37.134 38.570 25.313 1.00 38.75 62 GLU B CA 1
ATOM 2154 C C . GLU B 1 64 ? 36.935 37.619 26.498 1.00 37.94 62 GLU B C 1
ATOM 2155 O O . GLU B 1 64 ? 35.806 37.422 26.941 1.00 38.37 62 GLU B O 1
ATOM 2161 N N . PRO B 1 65 ? 38.014 36.959 26.955 1.00 37.24 63 PRO B N 1
ATOM 2162 C CA . PRO B 1 65 ? 37.864 35.970 28.031 1.00 37.77 63 PRO B CA 1
ATOM 2163 C C . PRO B 1 65 ? 37.142 36.526 29.293 1.00 38.28 63 PRO B C 1
ATOM 2164 O O . PRO B 1 65 ? 36.356 35.810 29.925 1.00 38.63 63 PRO B O 1
ATOM 2168 N N . ASP B 1 66 ? 37.349 37.806 29.607 1.00 38.94 64 ASP B N 1
ATOM 2169 C CA . ASP B 1 66 ? 36.711 38.420 30.766 1.00 39.47 64 ASP B CA 1
ATOM 2170 C C . ASP B 1 66 ? 35.224 38.790 30.521 1.00 39.60 64 ASP B C 1
ATOM 2171 O O . ASP B 1 66 ? 34.547 39.360 31.394 1.00 38.05 64 ASP B O 1
ATOM 2176 N N . GLY B 1 67 ? 34.725 38.415 29.339 1.00 39.12 65 GLY B N 1
ATOM 2177 C CA . GLY B 1 67 ? 33.341 38.661 28.941 1.00 40.00 65 GLY B CA 1
ATOM 2178 C C . GLY B 1 67 ? 33.097 39.911 28.115 1.00 40.41 65 GLY B C 1
ATOM 2179 O O . GLY B 1 67 ? 31.962 40.167 27.696 1.00 40.59 65 GLY B O 1
ATOM 2180 N N . THR B 1 68 ? 34.136 40.719 27.902 1.00 39.82 66 THR B N 1
ATOM 2181 C CA . THR B 1 68 ? 33.961 42.023 27.233 1.00 38.64 66 THR B CA 1
ATOM 2182 C C . THR B 1 68 ? 33.659 41.856 25.731 1.00 38.22 66 THR B C 1
ATOM 2183 O O . THR B 1 68 ? 34.448 41.212 25.036 1.00 37.18 66 THR B O 1
ATOM 2187 N N . PRO B 1 69 ? 32.526 42.425 25.245 1.00 38.16 67 PRO B N 1
ATOM 2188 C CA . PRO B 1 69 ? 32.247 42.392 23.801 1.00 38.86 67 PRO B CA 1
ATOM 2189 C C . PRO B 1 69 ? 33.215 43.298 23.054 1.00 38.50 67 PRO B C 1
ATOM 2190 O O . PRO B 1 69 ? 33.598 44.355 23.559 1.00 39.77 67 PRO B O 1
ATOM 2194 N N . PHE B 1 70 ? 33.621 42.875 21.867 1.00 38.95 68 PHE B N 1
ATOM 2195 C CA . PHE B 1 70 ? 34.362 43.735 20.971 1.00 38.49 68 PHE B CA 1
ATOM 2196 C C . PHE B 1 70 ? 33.981 43.496 19.505 1.00 38.85 68 PHE B C 1
ATOM 2197 O O . PHE B 1 70 ? 33.340 42.478 19.163 1.00 37.89 68 PHE B O 1
ATOM 2205 N N . PHE B 1 71 ? 34.380 44.422 18.635 1.00 39.10 69 PHE B N 1
ATOM 2206 C CA . PHE B 1 71 ? 33.940 44.361 17.238 1.00 39.47 69 PHE B CA 1
ATOM 2207 C C . PHE B 1 71 ? 34.818 45.200 16.350 1.00 40.07 69 PHE B C 1
ATOM 2208 O O . PHE B 1 71 ? 35.584 46.050 16.814 1.00 39.29 69 PHE B O 1
ATOM 2216 N N . PHE B 1 72 ? 34.687 44.939 15.058 1.00 39.90 70 PHE B N 1
ATOM 2217 C CA . PHE B 1 72 ? 35.457 45.632 14.037 1.00 40.60 70 PHE B CA 1
ATOM 2218 C C . PHE B 1 72 ? 34.567 46.755 13.466 1.00 40.19 70 PHE B C 1
ATOM 2219 O O . PHE B 1 72 ? 33.347 46.625 13.375 1.00 40.51 70 PHE B O 1
ATOM 2227 N N . ALA B 1 73 ? 35.166 47.887 13.165 1.00 41.33 71 ALA B N 1
ATOM 2228 C CA . ALA B 1 73 ? 34.551 48.837 12.223 1.00 41.94 71 ALA B CA 1
ATOM 2229 C C . ALA B 1 73 ? 35.650 49.449 11.375 1.00 42.40 71 ALA B C 1
ATOM 2230 O O . ALA B 1 73 ? 36.687 49.846 11.888 1.00 43.56 71 ALA B O 1
ATOM 2232 N N . ALA B 1 74 ? 35.448 49.468 10.060 1.00 42.24 72 ALA B N 1
ATOM 2233 C CA . ALA B 1 74 ? 36.375 50.110 9.169 1.00 41.73 72 ALA B CA 1
ATOM 2234 C C . ALA B 1 74 ? 36.339 51.622 9.427 1.00 41.75 72 ALA B C 1
ATOM 2235 O O . ALA B 1 74 ? 35.264 52.199 9.632 1.00 42.44 72 ALA B O 1
ATOM 2237 N N . GLY B 1 75 ? 37.515 52.243 9.459 1.00 41.61 73 GLY B N 1
ATOM 2238 C CA . GLY B 1 75 ? 37.664 53.679 9.735 1.00 41.47 73 GLY B CA 1
ATOM 2239 C C . GLY B 1 75 ? 36.850 54.601 8.842 1.00 41.40 73 GLY B C 1
ATOM 2240 O O . GLY B 1 75 ? 36.384 55.634 9.296 1.00 41.88 73 GLY B O 1
ATOM 2241 N N . LEU B 1 76 ? 36.678 54.230 7.573 1.00 40.97 74 LEU B N 1
ATOM 2242 C CA . LEU B 1 76 ? 35.946 55.061 6.603 1.00 41.66 74 LEU B CA 1
ATOM 2243 C C . LEU B 1 76 ? 34.413 55.002 6.767 1.00 41.43 74 LEU B C 1
ATOM 2244 O O . LEU B 1 76 ? 33.685 55.567 5.962 1.00 41.34 74 LEU B O 1
ATOM 2249 N N . THR B 1 77 ? 33.926 54.324 7.808 1.00 40.80 75 THR B N 1
ATOM 2250 C CA . THR B 1 77 ? 32.493 54.187 7.994 1.00 40.52 75 THR B CA 1
ATOM 2251 C C . THR B 1 77 ? 31.868 55.324 8.805 1.00 39.77 75 THR B C 1
ATOM 2252 O O . THR B 1 77 ? 32.544 55.997 9.587 1.00 39.24 75 THR B O 1
ATOM 2256 N N . LEU B 1 78 ? 30.564 55.519 8.600 1.00 39.22 76 LEU B N 1
ATOM 2257 C CA . LEU B 1 78 ? 29.799 56.496 9.348 1.00 38.67 76 LEU B CA 1
ATOM 2258 C C . LEU B 1 78 ? 29.770 56.148 10.825 1.00 38.73 76 LEU B C 1
ATOM 2259 O O . LEU B 1 78 ? 29.889 57.029 11.656 1.00 38.66 76 LEU B O 1
ATOM 2264 N N . HIS B 1 79 ? 29.597 54.868 11.160 1.00 38.27 77 HIS B N 1
ATOM 2265 C CA . HIS B 1 79 ? 29.576 54.480 12.557 1.00 38.13 77 HIS B CA 1
ATOM 2266 C C . HIS B 1 79 ? 30.928 54.656 13.255 1.00 37.83 77 HIS B C 1
ATOM 2267 O O . HIS B 1 79 ? 30.951 55.181 14.363 1.00 39.06 77 HIS B O 1
ATOM 2274 N N . ALA B 1 80 ? 32.045 54.293 12.609 1.00 37.89 78 ALA B N 1
ATOM 2275 C CA . ALA B 1 80 ? 33.374 54.658 13.119 1.00 37.49 78 ALA B CA 1
ATOM 2276 C C . ALA B 1 80 ? 33.508 56.173 13.319 1.00 37.77 78 ALA B C 1
ATOM 2277 O O . ALA B 1 80 ? 33.977 56.613 14.376 1.00 38.60 78 ALA B O 1
ATOM 2279 N N . ARG B 1 81 ? 33.108 56.954 12.314 1.00 37.71 79 ARG B N 1
ATOM 2280 C CA . ARG B 1 81 ? 33.187 58.416 12.395 1.00 37.67 79 ARG B CA 1
ATOM 2281 C C . ARG B 1 81 ? 32.469 58.871 13.677 1.00 37.61 79 ARG B C 1
ATOM 2282 O O . ARG B 1 81 ? 33.045 59.541 14.520 1.00 37.06 79 ARG B O 1
ATOM 2290 N N . ASN B 1 82 ? 31.205 58.471 13.802 1.00 38.14 80 ASN B N 1
ATOM 2291 C CA . ASN B 1 82 ? 30.345 58.780 14.943 1.00 39.31 80 ASN B CA 1
ATOM 2292 C C . ASN B 1 82 ? 31.022 58.454 16.264 1.00 40.32 80 ASN B C 1
ATOM 2293 O O . ASN B 1 82 ? 31.030 59.271 17.191 1.00 40.66 80 ASN B O 1
ATOM 2306 N N . GLU B 1 84 ? 34.260 58.233 17.015 1.00 44.12 82 GLU B N 1
ATOM 2307 C CA . GLU B 1 84 ? 35.416 59.103 17.298 1.00 44.80 82 GLU B CA 1
ATOM 2308 C C . GLU B 1 84 ? 35.008 60.322 18.136 1.00 44.42 82 GLU B C 1
ATOM 2309 O O . GLU B 1 84 ? 35.730 60.738 19.041 1.00 44.33 82 GLU B O 1
ATOM 2315 N N . THR B 1 85 ? 33.850 60.886 17.797 1.00 44.60 83 THR B N 1
ATOM 2316 C CA . THR B 1 85 ? 33.282 62.052 18.469 1.00 44.92 83 THR B CA 1
ATOM 2317 C C . THR B 1 85 ? 32.640 61.674 19.784 1.00 44.03 83 THR B C 1
ATOM 2318 O O . THR B 1 85 ? 32.831 62.335 20.788 1.00 44.24 83 THR B O 1
ATOM 2322 N N . ASP B 1 86 ? 31.835 60.621 19.769 1.00 42.69 84 ASP B N 1
ATOM 2323 C CA . ASP B 1 86 ? 30.958 60.359 20.891 1.00 42.09 84 ASP B CA 1
ATOM 2324 C C . ASP B 1 86 ? 30.958 58.851 21.147 1.00 41.72 84 ASP B C 1
ATOM 2325 O O . ASP B 1 86 ? 30.500 58.075 20.304 1.00 41.28 84 ASP B O 1
ATOM 2330 N N . ALA B 1 87 ? 31.480 58.440 22.302 1.00 40.37 85 ALA B N 1
ATOM 2331 C CA . ALA B 1 87 ? 31.674 57.013 22.551 1.00 40.12 85 ALA B CA 1
ATOM 2332 C C . ALA B 1 87 ? 30.397 56.282 23.004 1.00 38.92 85 ALA B C 1
ATOM 2333 O O . ALA B 1 87 ? 30.390 55.066 23.117 1.00 39.02 85 ALA B O 1
ATOM 2335 N N . ARG B 1 88 ? 29.301 57.024 23.189 1.00 38.50 86 ARG B N 1
ATOM 2336 C CA . ARG B 1 88 ? 28.034 56.454 23.664 1.00 37.17 86 ARG B CA 1
ATOM 2337 C C . ARG B 1 88 ? 27.382 55.560 22.600 1.00 36.58 86 ARG B C 1
ATOM 2338 O O . ARG B 1 88 ? 26.996 56.042 21.528 1.00 36.49 86 ARG B O 1
ATOM 2346 N N . ILE B 1 89 ? 27.225 54.288 22.908 1.00 35.50 87 ILE B N 1
ATOM 2347 C CA . ILE B 1 89 ? 26.644 53.350 21.934 1.00 35.73 87 ILE B CA 1
ATOM 2348 C C . ILE B 1 89 ? 25.730 52.347 22.576 1.00 35.66 87 ILE B C 1
ATOM 2349 O O . ILE B 1 89 ? 25.720 52.203 23.784 1.00 36.89 87 ILE B O 1
ATOM 2354 N N . SER B 1 90 ? 24.989 51.608 21.756 1.00 35.07 88 SER B N 1
ATOM 2355 C CA . SER B 1 90 ? 24.208 50.494 22.259 1.00 35.92 88 SER B CA 1
ATOM 2356 C C . SER B 1 90 ? 24.357 49.321 21.277 1.00 36.65 88 SER B C 1
ATOM 2357 O O . SER B 1 90 ? 24.538 49.558 20.074 1.00 35.54 88 SER B O 1
ATOM 2360 N N . VAL B 1 91 ? 24.383 48.081 21.790 1.00 36.85 89 VAL B N 1
ATOM 2361 C CA . VAL B 1 91 ? 24.300 46.928 20.885 1.00 37.74 89 VAL B CA 1
ATOM 2362 C C . VAL B 1 91 ? 23.199 45.983 21.335 1.00 37.96 89 VAL B C 1
ATOM 2363 O O . VAL B 1 91 ? 22.884 45.916 22.538 1.00 37.68 89 VAL B O 1
ATOM 2367 N N . THR B 1 92 ? 22.623 45.249 20.392 1.00 36.67 90 THR B N 1
ATOM 2368 C CA . THR B 1 92 ? 21.758 44.134 20.729 1.00 38.22 90 THR B CA 1
ATOM 2369 C C . THR B 1 92 ? 22.268 42.862 20.096 1.00 37.97 90 THR B C 1
ATOM 2370 O O . THR B 1 92 ? 22.554 42.798 18.889 1.00 39.03 90 THR B O 1
ATOM 2374 N N . LEU B 1 93 ? 22.388 41.849 20.949 1.00 38.69 91 LEU B N 1
ATOM 2375 C CA . LEU B 1 93 ? 22.791 40.526 20.567 1.00 39.46 91 LEU B CA 1
ATOM 2376 C C . LEU B 1 93 ? 21.541 39.683 20.591 1.00 39.88 91 LEU B C 1
ATOM 2377 O O . LEU B 1 93 ? 20.785 39.689 21.591 1.00 38.88 91 LEU B O 1
ATOM 2382 N N . ALA B 1 94 ? 21.319 38.978 19.486 1.00 40.71 92 ALA B N 1
ATOM 2383 C CA . ALA B 1 94 ? 20.096 38.208 19.264 1.00 42.23 92 ALA B CA 1
ATOM 2384 C C . ALA B 1 94 ? 20.353 37.238 18.119 1.00 44.05 92 ALA B C 1
ATOM 2385 O O . ALA B 1 94 ? 21.277 37.464 17.315 1.00 44.89 92 ALA B O 1
ATOM 2387 N N . PRO B 1 95 ? 19.557 36.153 18.036 1.00 45.65 93 PRO B N 1
ATOM 2388 C CA . PRO B 1 95 ? 19.615 35.233 16.890 1.00 46.03 93 PRO B CA 1
ATOM 2389 C C . PRO B 1 95 ? 19.039 35.872 15.637 1.00 47.12 93 PRO B C 1
ATOM 2390 O O . PRO B 1 95 ? 18.016 35.405 15.134 1.00 48.66 93 PRO B O 1
ATOM 2394 N N . PHE B 1 96 ? 19.629 36.951 15.155 1.00 48.00 94 PHE B N 1
ATOM 2395 C CA . PHE B 1 96 ? 19.112 37.614 13.969 1.00 48.07 94 PHE B CA 1
ATOM 2396 C C . PHE B 1 96 ? 18.979 36.661 12.778 1.00 49.01 94 PHE B C 1
ATOM 2397 O O . PHE B 1 96 ? 19.975 36.110 12.321 1.00 48.33 94 PHE B O 1
ATOM 2405 N N . GLY B 1 97 ? 17.746 36.472 12.289 1.00 49.95 95 GLY B N 1
ATOM 2406 C CA . GLY B 1 97 ? 17.478 35.623 11.100 1.00 50.91 95 GLY B CA 1
ATOM 2407 C C . GLY B 1 97 ? 17.112 34.168 11.385 1.00 51.08 95 GLY B C 1
ATOM 2408 O O . GLY B 1 97 ? 16.840 33.391 10.468 1.00 51.31 95 GLY B O 1
ATOM 2409 N N . LYS B 1 98 ? 17.121 33.796 12.662 1.00 50.99 96 LYS B N 1
ATOM 2410 C CA . LYS B 1 98 ? 16.792 32.443 13.075 1.00 50.56 96 LYS B CA 1
ATOM 2411 C C . LYS B 1 98 ? 15.272 32.252 13.259 1.00 49.75 96 LYS B C 1
ATOM 2412 O O . LYS B 1 98 ? 14.816 31.133 13.406 1.00 50.71 96 LYS B O 1
ATOM 2418 N N . GLY B 1 99 ? 14.479 33.327 13.216 1.00 47.89 97 GLY B N 1
ATOM 2419 C CA . GLY B 1 99 ? 13.022 33.194 13.442 1.00 44.59 97 GLY B CA 1
ATOM 2420 C C . GLY B 1 99 ? 12.456 34.500 14.001 1.00 42.16 97 GLY B C 1
ATOM 2421 O O . GLY B 1 99 ? 13.185 35.468 14.175 1.00 42.25 97 GLY B O 1
ATOM 2422 N N . ASP B 1 100 ? 11.159 34.527 14.289 1.00 39.98 98 ASP B N 1
ATOM 2423 C CA . ASP B 1 100 ? 10.495 35.748 14.771 1.00 38.46 98 ASP B CA 1
ATOM 2424 C C . ASP B 1 100 ? 11.286 36.402 15.935 1.00 38.44 98 ASP B C 1
ATOM 2425 O O . ASP B 1 100 ? 11.436 35.803 17.014 1.00 37.69 98 ASP B O 1
ATOM 2430 N N . ALA B 1 101 ? 11.823 37.611 15.687 1.00 37.97 99 ALA B N 1
ATOM 2431 C CA . ALA B 1 101 ? 12.694 38.296 16.650 1.00 37.76 99 ALA B CA 1
ATOM 2432 C C . ALA B 1 101 ? 12.018 38.543 17.996 1.00 38.88 99 ALA B C 1
ATOM 2433 O O . ALA B 1 101 ? 12.688 38.600 19.054 1.00 38.79 99 ALA B O 1
ATOM 2435 N N . LEU B 1 102 ? 10.703 38.698 17.969 1.00 39.06 100 LEU B N 1
ATOM 2436 C CA . LEU B 1 102 ? 9.966 39.012 19.202 1.00 39.18 100 LEU B CA 1
ATOM 2437 C C . LEU B 1 102 ? 9.596 37.757 20.006 1.00 39.50 100 LEU B C 1
ATOM 2438 O O . LEU B 1 102 ? 8.882 37.822 21.021 1.00 39.14 100 LEU B O 1
ATOM 2443 N N . THR B 1 103 ? 10.061 36.613 19.525 1.00 39.44 101 THR B N 1
ATOM 2444 C CA . THR B 1 103 ? 9.809 35.337 20.193 1.00 40.49 101 THR B CA 1
ATOM 2445 C C . THR B 1 103 ? 11.120 34.739 20.664 1.00 41.28 101 THR B C 1
ATOM 2446 O O . THR B 1 103 ? 11.152 33.624 21.181 1.00 42.41 101 THR B O 1
ATOM 2450 N N . LEU B 1 104 ? 12.193 35.498 20.492 1.00 42.51 102 LEU B N 1
ATOM 2451 C CA . LEU B 1 104 ? 13.548 35.022 20.735 1.00 42.79 102 LEU B CA 1
ATOM 2452 C C . LEU B 1 104 ? 14.293 35.997 21.676 1.00 43.30 102 LEU B C 1
ATOM 2453 O O . LEU B 1 104 ? 13.913 37.170 21.797 1.00 42.14 102 LEU B O 1
ATOM 2458 N N . PRO B 1 105 ? 15.331 35.510 22.378 1.00 43.38 103 PRO B N 1
ATOM 2459 C CA . PRO B 1 105 ? 15.996 36.450 23.279 1.00 44.20 103 PRO B CA 1
ATOM 2460 C C . PRO B 1 105 ? 16.677 37.641 22.580 1.00 44.32 103 PRO B C 1
ATOM 2461 O O . PRO B 1 105 ? 17.102 37.557 21.413 1.00 44.66 103 PRO B O 1
ATOM 2465 N N . ARG B 1 106 ? 16.732 38.748 23.308 1.00 43.89 104 ARG B N 1
ATOM 2466 C CA . ARG B 1 106 ? 17.256 40.024 22.853 1.00 43.51 104 ARG B CA 1
ATOM 2467 C C . ARG B 1 106 ? 18.019 40.537 24.056 1.00 42.46 104 ARG B C 1
ATOM 2468 O O . ARG B 1 106 ? 17.412 40.861 25.077 1.00 42.84 104 ARG B O 1
ATOM 2476 N N . LEU B 1 107 ? 19.340 40.583 23.950 1.00 41.71 105 LEU B N 1
ATOM 2477 C CA . LEU B 1 107 ? 20.203 41.157 24.990 1.00 39.64 105 LEU B CA 1
ATOM 2478 C C . LEU B 1 107 ? 20.712 42.532 24.560 1.00 38.99 105 LEU B C 1
ATOM 2479 O O . LEU B 1 107 ? 21.438 42.646 23.578 1.00 39.16 105 LEU B O 1
ATOM 2484 N N . THR B 1 108 ? 20.341 43.574 25.287 1.00 38.20 106 THR B N 1
ATOM 2485 C CA . THR B 1 108 ? 20.823 44.898 24.951 1.00 38.29 106 THR B CA 1
ATOM 2486 C C . THR B 1 108 ? 21.857 45.399 25.938 1.00 37.54 106 THR B C 1
ATOM 2487 O O . THR B 1 108 ? 21.685 45.276 27.157 1.00 37.09 106 THR B O 1
ATOM 2491 N N . LEU B 1 109 ? 22.936 45.946 25.397 1.00 37.04 107 LEU B N 1
ATOM 2492 C CA . LEU B 1 109 ? 24.056 46.412 26.228 1.00 38.03 107 LEU B CA 1
ATOM 2493 C C . LEU B 1 109 ? 24.375 47.857 25.849 1.00 38.12 107 LEU B C 1
ATOM 2494 O O . LEU B 1 109 ? 24.751 48.140 24.694 1.00 38.62 107 LEU B O 1
ATOM 2499 N N . VAL B 1 110 ? 24.242 48.753 26.823 1.00 36.81 108 VAL B N 1
ATOM 2500 C CA . VAL B 1 110 ? 24.430 50.171 26.542 1.00 37.62 108 VAL B CA 1
ATOM 2501 C C . VAL B 1 110 ? 25.669 50.583 27.286 1.00 37.88 108 VAL B C 1
ATOM 2502 O O . VAL B 1 110 ? 25.889 50.123 28.396 1.00 36.90 108 VAL B O 1
ATOM 2506 N N . GLY B 1 111 ? 26.509 51.385 26.633 1.00 37.55 109 GLY B N 1
ATOM 2507 C CA . GLY B 1 111 ? 27.763 51.805 27.219 1.00 38.19 109 GLY B CA 1
ATOM 2508 C C . GLY B 1 111 ? 28.629 52.615 26.292 1.00 38.37 109 GLY B C 1
ATOM 2509 O O . GLY B 1 111 ? 28.136 53.251 25.359 1.00 37.16 109 GLY B O 1
ATOM 2510 N N . ARG B 1 112 ? 29.933 52.560 26.545 1.00 39.62 110 ARG B N 1
ATOM 2511 C CA . ARG B 1 112 ? 30.915 53.378 25.807 1.00 41.14 110 ARG B CA 1
ATOM 2512 C C . ARG B 1 112 ? 31.776 52.496 24.907 1.00 40.72 110 ARG B C 1
ATOM 2513 O O . ARG B 1 112 ? 32.219 51.414 25.330 1.00 40.78 110 ARG B O 1
ATOM 2521 N N . ALA B 1 113 ? 31.989 52.936 23.661 1.00 41.66 111 ALA B N 1
ATOM 2522 C CA . ALA B 1 113 ? 32.897 52.244 22.760 1.00 42.03 111 ALA B CA 1
ATOM 2523 C C . ALA B 1 113 ? 34.339 52.729 22.945 1.00 43.57 111 ALA B C 1
ATOM 2524 O O . ALA B 1 113 ? 34.645 53.891 22.648 1.00 44.67 111 ALA B O 1
ATOM 2526 N N . ASP B 1 114 ? 35.215 51.885 23.484 1.00 43.68 112 ASP B N 1
ATOM 2527 C CA . ASP B 1 114 ? 36.633 52.255 23.578 1.00 44.53 112 ASP B CA 1
ATOM 2528 C C . ASP B 1 114 ? 37.420 51.629 22.403 1.00 43.55 112 ASP B C 1
ATOM 2529 O O . ASP B 1 114 ? 37.425 50.408 22.282 1.00 43.12 112 ASP B O 1
ATOM 2534 N N . ARG B 1 115 ? 38.032 52.450 21.535 1.00 42.60 113 ARG B N 1
ATOM 2535 C CA . ARG B 1 115 ? 38.909 51.937 20.441 1.00 42.23 113 ARG B CA 1
ATOM 2536 C C . ARG B 1 115 ? 40.075 51.183 21.053 1.00 41.51 113 ARG B C 1
ATOM 2537 O O . ARG B 1 115 ? 40.709 51.653 22.011 1.00 41.50 113 ARG B O 1
ATOM 2545 N N . ILE B 1 116 ? 40.334 49.985 20.541 1.00 40.54 114 ILE B N 1
ATOM 2546 C CA . ILE B 1 116 ? 41.456 49.191 21.035 1.00 38.31 114 ILE B CA 1
ATOM 2547 C C . ILE B 1 116 ? 42.728 49.823 20.456 1.00 39.43 114 ILE B C 1
ATOM 2548 O O . ILE B 1 116 ? 42.848 49.998 19.230 1.00 39.99 114 ILE B O 1
ATOM 2553 N N . GLY B 1 117 ? 43.622 50.236 21.353 1.00 39.57 115 GLY B N 1
ATOM 2554 C CA . GLY B 1 117 ? 44.815 50.998 20.988 1.00 40.28 115 GLY B CA 1
ATOM 2555 C C . GLY B 1 117 ? 45.846 50.106 20.308 1.00 40.88 115 GLY B C 1
ATOM 2556 O O . GLY B 1 117 ? 45.729 48.862 20.353 1.00 40.61 115 GLY B O 1
ATOM 2557 N N . PRO B 1 118 ? 46.872 50.727 19.692 1.00 41.55 116 PRO B N 1
ATOM 2558 C CA . PRO B 1 118 ? 47.827 50.018 18.844 1.00 41.65 116 PRO B CA 1
ATOM 2559 C C . PRO B 1 118 ? 48.569 48.924 19.609 1.00 42.02 116 PRO B C 1
ATOM 2560 O O . PRO B 1 118 ? 48.795 47.816 19.093 1.00 41.17 116 PRO B O 1
ATOM 2564 N N . ASP B 1 119 ? 48.923 49.243 20.846 1.00 42.44 117 ASP B N 1
ATOM 2565 C CA . ASP B 1 119 ? 49.588 48.306 21.750 1.00 42.98 117 ASP B CA 1
ATOM 2566 C C . ASP B 1 119 ? 48.776 47.022 21.985 1.00 42.62 117 ASP B C 1
ATOM 2567 O O . ASP B 1 119 ? 49.347 46.009 22.406 1.00 42.84 117 ASP B O 1
ATOM 2572 N N . GLU B 1 120 ? 47.455 47.077 21.754 1.00 42.14 118 GLU B N 1
ATOM 2573 C CA . GLU B 1 120 ? 46.569 45.909 21.971 1.00 42.40 118 GLU B CA 1
ATOM 2574 C C . GLU B 1 120 ? 45.879 45.300 20.724 1.00 41.71 118 GLU B C 1
ATOM 2575 O O . GLU B 1 120 ? 45.182 44.256 20.841 1.00 41.79 118 GLU B O 1
ATOM 2581 N N . VAL B 1 121 ? 46.001 45.935 19.554 1.00 41.11 119 VAL B N 1
ATOM 2582 C CA . VAL B 1 121 ? 45.280 45.408 18.387 1.00 40.70 119 VAL B CA 1
ATOM 2583 C C . VAL B 1 121 ? 45.723 44.017 17.937 1.00 39.64 119 VAL B C 1
ATOM 2584 O O . VAL B 1 121 ? 44.855 43.233 17.542 1.00 38.74 119 VAL B O 1
ATOM 2588 N N . PRO B 1 122 ? 47.052 43.701 17.987 1.00 40.12 120 PRO B N 1
ATOM 2589 C CA . PRO B 1 122 ? 47.449 42.345 17.518 1.00 39.84 120 PRO B CA 1
ATOM 2590 C C . PRO B 1 122 ? 46.673 41.216 18.212 1.00 39.87 120 PRO B C 1
ATOM 2591 O O . PRO B 1 122 ? 46.221 40.268 17.569 1.00 39.59 120 PRO B O 1
ATOM 2595 N N . LEU B 1 123 ? 46.503 41.332 19.516 1.00 38.98 121 LEU B N 1
ATOM 2596 C CA . LEU B 1 123 ? 45.815 40.305 20.265 1.00 39.74 121 LEU B CA 1
ATOM 2597 C C . LEU B 1 123 ? 44.310 40.300 19.952 1.00 39.48 121 LEU B C 1
ATOM 2598 O O . LEU B 1 123 ? 43.733 39.233 19.715 1.00 40.49 121 LEU B O 1
ATOM 2603 N N . ALA B 1 124 ? 43.684 41.482 19.966 1.00 39.09 122 ALA B N 1
ATOM 2604 C CA . ALA B 1 124 ? 42.293 41.643 19.536 1.00 38.88 122 ALA B CA 1
ATOM 2605 C C . ALA B 1 124 ? 42.039 41.052 18.132 1.00 38.26 122 ALA B C 1
ATOM 2606 O O . ALA B 1 124 ? 41.041 40.381 17.933 1.00 37.95 122 ALA B O 1
ATOM 2608 N N . ILE B 1 125 ? 42.937 41.300 17.177 1.00 39.28 123 ILE B N 1
ATOM 2609 C CA . ILE B 1 125 ? 42.840 40.708 15.810 1.00 39.45 123 ILE B CA 1
ATOM 2610 C C . ILE B 1 125 ? 42.855 39.183 15.900 1.00 40.08 123 ILE B C 1
ATOM 2611 O O . ILE B 1 125 ? 42.056 38.497 15.251 1.00 40.61 123 ILE B O 1
ATOM 2616 N N . ALA B 1 126 ? 43.810 38.667 16.677 1.00 41.05 124 ALA B N 1
ATOM 2617 C CA . ALA B 1 126 ? 43.994 37.231 16.888 1.00 41.64 124 ALA B CA 1
ATOM 2618 C C . ALA B 1 126 ? 42.684 36.630 17.411 1.00 41.61 124 ALA B C 1
ATOM 2619 O O . ALA B 1 126 ? 42.146 35.706 16.803 1.00 40.53 124 ALA B O 1
ATOM 2621 N N . ARG B 1 127 ? 42.200 37.185 18.538 1.00 41.85 125 ARG B N 1
ATOM 2622 C CA . ARG B 1 127 ? 40.937 36.768 19.177 1.00 42.08 125 ARG B CA 1
ATOM 2623 C C . ARG B 1 127 ? 39.732 36.758 18.238 1.00 43.11 125 ARG B C 1
ATOM 2624 O O . ARG B 1 127 ? 38.948 35.811 18.235 1.00 43.69 125 ARG B O 1
ATOM 2632 N N . TYR B 1 128 ? 39.617 37.798 17.419 1.00 43.77 126 TYR B N 1
ATOM 2633 C CA . TYR B 1 128 ? 38.531 37.974 16.476 1.00 43.97 126 TYR B CA 1
ATOM 2634 C C . TYR B 1 128 ? 38.595 36.921 15.384 1.00 43.44 126 TYR B C 1
ATOM 2635 O O . TYR B 1 128 ? 37.586 36.323 15.083 1.00 43.59 126 TYR B O 1
ATOM 2644 N N . ILE B 1 129 ? 39.779 36.712 14.799 1.00 43.50 127 ILE B N 1
ATOM 2645 C CA . ILE B 1 129 ? 40.051 35.638 13.828 1.00 43.63 127 ILE B CA 1
ATOM 2646 C C . ILE B 1 129 ? 39.803 34.229 14.414 1.00 42.89 127 ILE B C 1
ATOM 2647 O O . ILE B 1 129 ? 39.259 33.370 13.743 1.00 42.06 127 ILE B O 1
ATOM 2652 N N . ALA B 1 130 ? 40.189 34.002 15.668 1.00 42.88 128 ALA B N 1
ATOM 2653 C CA . ALA B 1 130 ? 39.916 32.712 16.303 1.00 42.61 128 ALA B CA 1
ATOM 2654 C C . ALA B 1 130 ? 38.438 32.334 16.143 1.00 42.58 128 ALA B C 1
ATOM 2655 O O . ALA B 1 130 ? 38.117 31.195 15.819 1.00 42.29 128 ALA B O 1
ATOM 2657 N N . ARG B 1 131 ? 37.549 33.317 16.302 1.00 42.12 129 ARG B N 1
ATOM 2658 C CA . ARG B 1 131 ? 36.114 33.097 16.099 1.00 41.90 129 ARG B CA 1
ATOM 2659 C C . ARG B 1 131 ? 35.698 33.233 14.631 1.00 42.45 129 ARG B C 1
ATOM 2660 O O . ARG B 1 131 ? 34.854 32.466 14.138 1.00 42.24 129 ARG B O 1
ATOM 2668 N N . TYR B 1 132 ? 36.301 34.195 13.931 1.00 43.38 130 TYR B N 1
ATOM 2669 C CA . TYR B 1 132 ? 35.947 34.504 12.519 1.00 43.95 130 TYR B CA 1
ATOM 2670 C C . TYR B 1 132 ? 37.154 34.419 11.568 1.00 45.64 130 TYR B C 1
ATOM 2671 O O . TYR B 1 132 ? 37.750 35.456 11.201 1.00 45.70 130 TYR B O 1
ATOM 2680 N N . PRO B 1 133 ? 37.502 33.190 11.118 1.00 47.34 131 PRO B N 1
ATOM 2681 C CA . PRO B 1 133 ? 38.652 33.029 10.239 1.00 48.09 131 PRO B CA 1
ATOM 2682 C C . PRO B 1 133 ? 38.542 33.853 8.949 1.00 48.73 131 PRO B C 1
ATOM 2683 O O . PRO B 1 133 ? 39.558 34.266 8.398 1.00 48.54 131 PRO B O 1
ATOM 2687 N N . LYS B 1 134 ? 37.328 34.097 8.476 1.00 49.56 132 LYS B N 1
ATOM 2688 C CA . LYS B 1 134 ? 37.153 34.840 7.218 1.00 50.82 132 LYS B CA 1
ATOM 2689 C C . LYS B 1 134 ? 37.433 36.338 7.339 1.00 51.14 132 LYS B C 1
ATOM 2690 O O . LYS B 1 134 ? 37.639 37.013 6.348 1.00 51.46 132 LYS B O 1
ATOM 2696 N N . ALA B 1 135 ? 37.475 36.842 8.569 1.00 51.70 133 ALA B N 1
ATOM 2697 C CA . ALA B 1 135 ? 37.861 38.232 8.831 1.00 52.15 133 ALA B CA 1
ATOM 2698 C C . ALA B 1 135 ? 39.329 38.492 8.488 1.00 52.85 133 ALA B C 1
ATOM 2699 O O . ALA B 1 135 ? 39.782 39.626 8.535 1.00 52.85 133 ALA B O 1
ATOM 2701 N N . LYS B 1 136 ? 40.060 37.431 8.147 1.00 54.03 134 LYS B N 1
ATOM 2702 C CA . LYS B 1 136 ? 41.416 37.530 7.626 1.00 55.68 134 LYS B CA 1
ATOM 2703 C C . LYS B 1 136 ? 41.454 38.529 6.499 1.00 55.85 134 LYS B C 1
ATOM 2704 O O . LYS B 1 136 ? 42.439 39.242 6.313 1.00 56.66 134 LYS B O 1
ATOM 2710 N N . LEU B 1 137 ? 40.359 38.579 5.753 1.00 55.81 135 LEU B N 1
ATOM 2711 C CA . LEU B 1 137 ? 40.294 39.381 4.539 1.00 55.20 135 LEU B CA 1
ATOM 2712 C C . LEU B 1 137 ? 39.983 40.860 4.814 1.00 53.84 135 LEU B C 1
ATOM 2713 O O . LEU B 1 137 ? 39.867 41.635 3.867 1.00 54.68 135 LEU B O 1
ATOM 2718 N N . TYR B 1 138 ? 39.836 41.258 6.078 1.00 51.63 136 TYR B N 1
ATOM 2719 C CA . TYR B 1 138 ? 39.571 42.672 6.394 1.00 49.38 136 TYR B CA 1
ATOM 2720 C C . TYR B 1 138 ? 40.222 43.247 7.672 1.00 47.59 136 TYR B C 1
ATOM 2721 O O . TYR B 1 138 ? 39.968 44.393 8.019 1.00 46.46 136 TYR B O 1
ATOM 2730 N N . LEU B 1 139 ? 41.062 42.473 8.345 1.00 45.74 137 LEU B N 1
ATOM 2731 C CA . LEU B 1 139 ? 41.696 42.954 9.577 1.00 44.93 137 LEU B CA 1
ATOM 2732 C C . LEU B 1 139 ? 43.136 43.441 9.374 1.00 45.21 137 LEU B C 1
ATOM 2733 O O . LEU B 1 139 ? 43.802 43.905 10.310 1.00 45.38 137 LEU B O 1
ATOM 2738 N N . SER B 1 140 ? 43.618 43.357 8.143 1.00 44.90 138 SER B N 1
ATOM 2739 C CA . SER B 1 140 ? 44.932 43.874 7.841 1.00 45.45 138 SER B CA 1
ATOM 2740 C C . SER B 1 140 ? 44.827 44.942 6.762 1.00 44.84 138 SER B C 1
ATOM 2741 O O . SER B 1 140 ? 45.744 45.154 5.990 1.00 44.42 138 SER B O 1
ATOM 2744 N N . LEU B 1 141 ? 43.680 45.622 6.758 1.00 44.90 139 LEU B N 1
ATOM 2745 C CA . LEU B 1 141 ? 43.428 46.757 5.870 1.00 44.65 139 LEU B CA 1
ATOM 2746 C C . LEU B 1 141 ? 44.024 48.049 6.432 1.00 43.91 139 LEU B C 1
ATOM 2747 O O . LEU B 1 141 ? 44.200 48.168 7.652 1.00 42.91 139 LEU B O 1
ATOM 2752 N N . PRO B 1 142 ? 44.309 49.034 5.552 1.00 43.13 140 PRO B N 1
ATOM 2753 C CA . PRO B 1 142 ? 44.656 50.379 6.029 1.00 42.84 140 PRO B CA 1
ATOM 2754 C C . PRO B 1 142 ? 43.643 51.014 7.003 1.00 43.06 140 PRO B C 1
ATOM 2755 O O . PRO B 1 142 ? 44.011 51.852 7.816 1.00 42.78 140 PRO B O 1
ATOM 2759 N N . ASP B 1 143 ? 42.374 50.653 6.946 1.00 43.03 141 ASP B N 1
ATOM 2760 C CA . ASP B 1 143 ? 41.456 51.386 7.814 1.00 43.80 141 ASP B CA 1
ATOM 2761 C C . ASP B 1 143 ? 40.812 50.543 8.878 1.00 41.96 141 ASP B C 1
ATOM 2762 O O . ASP B 1 143 ? 39.775 50.889 9.428 1.00 43.16 141 ASP B O 1
ATOM 2767 N N . THR B 1 144 ? 41.460 49.427 9.188 1.00 41.07 142 THR B N 1
ATOM 2768 C CA . THR B 1 144 ? 41.009 48.499 10.232 1.00 39.79 142 THR B CA 1
ATOM 2769 C C . THR B 1 144 ? 41.008 49.125 11.628 1.00 39.60 142 THR B C 1
ATOM 2770 O O . THR B 1 144 ? 42.022 49.649 12.057 1.00 39.79 142 THR B O 1
ATOM 2774 N N . ARG B 1 145 ? 39.868 49.036 12.323 1.00 39.57 143 ARG B N 1
ATOM 2775 C CA . ARG B 1 145 ? 39.719 49.510 13.700 1.00 39.44 143 ARG B CA 1
ATOM 2776 C C . ARG B 1 145 ? 38.908 48.479 14.488 1.00 39.59 143 ARG B C 1
ATOM 2777 O O . ARG B 1 145 ? 37.998 47.877 13.949 1.00 40.47 143 ARG B O 1
ATOM 2785 N N . LEU B 1 146 ? 39.237 48.286 15.758 1.00 39.91 144 LEU B N 1
ATOM 2786 C CA . LEU B 1 146 ? 38.458 47.425 16.642 1.00 40.76 144 LEU B CA 1
ATOM 2787 C C . LEU B 1 146 ? 38.179 48.196 17.942 1.00 40.48 144 LEU B C 1
ATOM 2788 O O . LEU B 1 146 ? 38.990 49.057 18.358 1.00 40.09 144 LEU B O 1
ATOM 2793 N N . TYR B 1 147 ? 37.017 47.926 18.524 1.00 40.38 145 TYR B N 1
ATOM 2794 C CA . TYR B 1 147 ? 36.538 48.640 19.734 1.00 41.11 145 TYR B CA 1
ATOM 2795 C C . TYR B 1 147 ? 36.034 47.650 20.717 1.00 41.24 145 TYR B C 1
ATOM 2796 O O . TYR B 1 147 ? 35.394 46.676 20.327 1.00 42.39 145 TYR B O 1
ATOM 2805 N N . ARG B 1 148 ? 36.258 47.942 21.988 1.00 41.51 146 ARG B N 1
ATOM 2806 C CA . ARG B 1 148 ? 35.625 47.257 23.086 1.00 41.79 146 ARG B CA 1
ATOM 2807 C C . ARG B 1 148 ? 34.391 48.017 23.542 1.00 41.36 146 ARG B C 1
ATOM 2808 O O . ARG B 1 148 ? 34.405 49.240 23.596 1.00 42.19 146 ARG B O 1
ATOM 2816 N N . LEU B 1 149 ? 33.336 47.297 23.891 1.00 41.18 147 LEU B N 1
ATOM 2817 C CA . LEU B 1 149 ? 32.213 47.930 24.600 1.00 40.72 147 LEU B CA 1
ATOM 2818 C C . LEU B 1 149 ? 32.460 47.903 26.091 1.00 41.08 147 LEU B C 1
ATOM 2819 O O . LEU B 1 149 ? 32.689 46.831 26.677 1.00 42.39 147 LEU B O 1
ATOM 2824 N N . ARG B 1 150 ? 32.448 49.080 26.718 1.00 41.42 148 ARG B N 1
ATOM 2825 C CA . ARG B 1 150 ? 32.441 49.164 28.165 1.00 42.19 148 ARG B CA 1
ATOM 2826 C C . ARG B 1 150 ? 30.953 49.272 28.618 1.00 40.25 148 ARG B C 1
ATOM 2827 O O . ARG B 1 150 ? 30.377 50.359 28.650 1.00 38.61 148 ARG B O 1
ATOM 2835 N N . THR B 1 151 ? 30.344 48.118 28.900 1.00 39.01 149 THR B N 1
ATOM 2836 C CA . THR B 1 151 ? 28.903 48.015 29.175 1.00 38.59 149 THR B CA 1
ATOM 2837 C C . THR B 1 151 ? 28.556 48.788 30.466 1.00 38.62 149 THR B C 1
ATOM 2838 O O . THR B 1 151 ? 29.234 48.644 31.467 1.00 37.85 149 THR B O 1
ATOM 2842 N N . GLU B 1 152 ? 27.519 49.616 30.423 1.00 37.96 150 GLU B N 1
ATOM 2843 C CA . GLU B 1 152 ? 27.131 50.397 31.578 1.00 38.73 150 GLU B CA 1
ATOM 2844 C C . GLU B 1 152 ? 25.707 50.111 32.057 1.00 38.85 150 GLU B C 1
ATOM 2845 O O . GLU B 1 152 ? 25.396 50.328 33.230 1.00 38.35 150 GLU B O 1
ATOM 2851 N N . GLY B 1 153 ? 24.862 49.618 31.153 1.00 38.40 151 GLY B N 1
ATOM 2852 C CA . GLY B 1 153 ? 23.490 49.224 31.480 1.00 38.07 151 GLY B CA 1
ATOM 2853 C C . GLY B 1 153 ? 23.171 48.013 30.627 1.00 38.51 151 GLY B C 1
ATOM 2854 O O . GLY B 1 153 ? 23.711 47.857 29.522 1.00 37.92 151 GLY B O 1
ATOM 2855 N N . VAL B 1 154 ? 22.307 47.146 31.128 1.00 37.86 152 VAL B N 1
ATOM 2856 C CA . VAL B 1 154 ? 21.966 45.901 30.449 1.00 39.17 152 VAL B CA 1
ATOM 2857 C C . VAL B 1 154 ? 20.446 45.670 30.498 1.00 40.21 152 VAL B C 1
ATOM 2858 O O . VAL B 1 154 ? 19.819 45.822 31.549 1.00 40.67 152 VAL B O 1
ATOM 2862 N N . GLN B 1 155 ? 19.855 45.270 29.390 1.00 41.37 153 GLN B N 1
ATOM 2863 C CA . GLN B 1 155 ? 18.468 44.857 29.421 1.00 43.09 153 GLN B CA 1
ATOM 2864 C C . GLN B 1 155 ? 18.346 43.539 28.656 1.00 43.56 153 GLN B C 1
ATOM 2865 O O . GLN B 1 155 ? 19.006 43.332 27.637 1.00 43.76 153 GLN B O 1
ATOM 2871 N N . ILE B 1 156 ? 17.597 42.595 29.206 1.00 44.45 154 ILE B N 1
ATOM 2872 C CA . ILE B 1 156 ? 17.329 41.335 28.510 1.00 45.57 154 ILE B CA 1
ATOM 2873 C C . ILE B 1 156 ? 15.838 41.071 28.306 1.00 47.04 154 ILE B C 1
ATOM 2874 O O . ILE B 1 156 ? 15.050 41.224 29.235 1.00 47.19 154 ILE B O 1
ATOM 2879 N N . ASN B 1 157 ? 15.466 40.682 27.083 1.00 49.15 155 ASN B N 1
ATOM 2880 C CA . ASN B 1 157 ? 14.084 40.337 26.718 1.00 51.10 155 ASN B CA 1
ATOM 2881 C C . ASN B 1 157 ? 14.021 38.894 26.218 1.00 51.46 155 ASN B C 1
ATOM 2882 O O . ASN B 1 157 ? 14.987 38.384 25.676 1.00 51.77 155 ASN B O 1
ATOM 2887 N N . GLY B 1 158 ? 12.879 38.240 26.406 1.00 52.53 156 GLY B N 1
ATOM 2888 C CA . GLY B 1 158 ? 12.835 36.774 26.463 1.00 52.90 156 GLY B CA 1
ATOM 2889 C C . GLY B 1 158 ? 12.288 36.050 25.251 1.00 53.33 156 GLY B C 1
ATOM 2890 O O . GLY B 1 158 ? 12.675 34.901 24.999 1.00 53.32 156 GLY B O 1
ATOM 2891 N N . ASN B 1 166 ? 16.795 42.806 37.008 1.00 43.22 164 ASN B N 1
ATOM 2892 C CA . ASN B 1 166 ? 17.837 43.196 37.955 1.00 42.27 164 ASN B CA 1
ATOM 2893 C C . ASN B 1 166 ? 19.277 42.920 37.443 1.00 41.98 164 ASN B C 1
ATOM 2894 O O . ASN B 1 166 ? 20.218 42.919 38.240 1.00 41.74 164 ASN B O 1
ATOM 2896 N N . ILE B 1 167 ? 19.461 42.707 36.128 1.00 41.28 165 ILE B N 1
ATOM 2897 C CA . ILE B 1 167 ? 20.791 42.321 35.589 1.00 40.85 165 ILE B CA 1
ATOM 2898 C C . ILE B 1 167 ? 21.771 43.502 35.486 1.00 39.62 165 ILE B C 1
ATOM 2899 O O . ILE B 1 167 ? 21.452 44.522 34.892 1.00 38.25 165 ILE B O 1
ATOM 2904 N N . THR B 1 168 ? 22.956 43.347 36.075 1.00 38.65 166 THR B N 1
ATOM 2905 C CA . THR B 1 168 ? 23.970 44.401 36.063 1.00 38.70 166 THR B CA 1
ATOM 2906 C C . THR B 1 168 ? 25.066 44.113 35.029 1.00 38.98 166 THR B C 1
ATOM 2907 O O . THR B 1 168 ? 25.169 42.981 34.575 1.00 37.81 166 THR B O 1
ATOM 2911 N N . PRO B 1 169 ? 25.854 45.143 34.616 1.00 39.14 167 PRO B N 1
ATOM 2912 C CA . PRO B 1 169 ? 27.108 44.884 33.900 1.00 38.50 167 PRO B CA 1
ATOM 2913 C C . PRO B 1 169 ? 27.989 43.850 34.584 1.00 38.76 167 PRO B C 1
ATOM 2914 O O . PRO B 1 169 ? 28.568 42.992 33.902 1.00 37.37 167 PRO B O 1
ATOM 2918 N N . ALA B 1 170 ? 28.064 43.899 35.923 1.00 38.63 168 ALA B N 1
ATOM 2919 C CA . ALA B 1 170 ? 28.867 42.936 36.657 1.00 38.68 168 ALA B CA 1
ATOM 2920 C C . ALA B 1 170 ? 28.367 41.505 36.426 1.00 38.98 168 ALA B C 1
ATOM 2921 O O . ALA B 1 170 ? 29.169 40.586 36.356 1.00 39.95 168 ALA B O 1
ATOM 2923 N N . ASP B 1 171 ? 27.060 41.321 36.248 1.00 39.12 169 ASP B N 1
ATOM 2924 C CA . ASP B 1 171 ? 26.484 39.975 36.065 1.00 39.34 169 ASP B CA 1
ATOM 2925 C C . ASP B 1 171 ? 27.049 39.250 34.822 1.00 39.48 169 ASP B C 1
ATOM 2926 O O . ASP B 1 171 ? 27.132 38.014 34.787 1.00 39.47 169 ASP B O 1
ATOM 2931 N N . LEU B 1 172 ? 27.446 40.027 33.820 1.00 38.80 170 LEU B N 1
ATOM 2932 C CA . LEU B 1 172 ? 27.847 39.501 32.506 1.00 39.34 170 LEU B CA 1
ATOM 2933 C C . LEU B 1 172 ? 29.331 39.220 32.317 1.00 39.24 170 LEU B C 1
ATOM 2934 O O . LEU B 1 172 ? 29.755 38.706 31.259 1.00 37.22 170 LEU B O 1
ATOM 2939 N N . ARG B 1 173 ? 30.128 39.592 33.316 1.00 39.94 171 ARG B N 1
ATOM 2940 C CA . ARG B 1 173 ? 31.572 39.419 33.211 1.00 40.77 171 ARG B CA 1
ATOM 2941 C C . ARG B 1 173 ? 31.998 38.053 33.711 1.00 40.02 171 ARG B C 1
ATOM 2942 O O . ARG B 1 173 ? 31.454 37.527 34.691 1.00 39.66 171 ARG B O 1
ATOM 2950 N N . THR B 1 174 ? 33.040 37.522 33.087 1.00 38.31 172 THR B N 1
ATOM 2951 C CA . THR B 1 174 ? 33.713 36.371 33.639 1.00 37.26 172 THR B CA 1
ATOM 2952 C C . THR B 1 174 ? 34.862 36.811 34.548 1.00 36.59 172 THR B C 1
ATOM 2953 O O . THR B 1 174 ? 35.754 37.533 34.125 1.00 36.24 172 THR B O 1
ATOM 2957 N N . ASP B 1 175 ? 34.845 36.373 35.800 1.00 36.55 173 ASP B N 1
ATOM 2958 C CA . ASP B 1 175 ? 35.951 36.672 36.702 1.00 36.50 173 ASP B CA 1
ATOM 2959 C C . ASP B 1 175 ? 37.151 35.794 36.377 1.00 36.45 173 ASP B C 1
ATOM 2960 O O . ASP B 1 175 ? 37.069 34.575 36.497 1.00 36.26 173 ASP B O 1
ATOM 2965 N N . LEU B 1 176 ? 38.260 36.416 35.978 1.00 36.17 174 LEU B N 1
ATOM 2966 C CA . LEU B 1 176 ? 39.487 35.678 35.686 1.00 36.49 174 LEU B CA 1
ATOM 2967 C C . LEU B 1 176 ? 40.422 35.542 36.887 1.00 36.61 174 LEU B C 1
ATOM 2968 O O . LEU B 1 176 ? 41.334 34.737 36.863 1.00 36.82 174 LEU B O 1
ATOM 2973 N N . SER B 1 177 ? 40.195 36.334 37.925 1.00 37.72 175 SER B N 1
ATOM 2974 C CA . SER B 1 177 ? 41.207 36.543 38.974 1.00 37.67 175 SER B CA 1
ATOM 2975 C C . SER B 1 177 ? 41.769 35.293 39.687 1.00 38.53 175 SER B C 1
ATOM 2976 O O . SER B 1 177 ? 42.971 35.240 40.034 1.00 38.88 175 SER B O 1
ATOM 2979 N N . GLY B 1 178 ? 40.967 34.265 39.918 1.00 38.60 176 GLY B N 1
ATOM 2980 C CA . GLY B 1 178 ? 41.593 33.103 40.615 1.00 39.11 176 GLY B CA 1
ATOM 2981 C C . GLY B 1 178 ? 42.371 32.141 39.711 1.00 39.49 176 GLY B C 1
ATOM 2982 O O . GLY B 1 178 ? 42.987 31.182 40.189 1.00 38.60 176 GLY B O 1
ATOM 2983 N N . ALA B 1 179 ? 42.364 32.429 38.406 1.00 39.12 177 ALA B N 1
ATOM 2984 C CA . ALA B 1 179 ? 42.621 31.432 37.360 1.00 40.21 177 ALA B CA 1
ATOM 2985 C C . ALA B 1 179 ? 43.795 31.701 36.421 1.00 40.40 177 ALA B C 1
ATOM 2986 O O . ALA B 1 179 ? 43.740 31.329 35.238 1.00 40.81 177 ALA B O 1
ATOM 2988 N N . GLU B 1 180 ? 44.870 32.311 36.911 1.00 40.79 178 GLU B N 1
ATOM 2989 C CA . GLU B 1 180 ? 45.938 32.705 35.966 1.00 41.29 178 GLU B CA 1
ATOM 2990 C C . GLU B 1 180 ? 46.640 31.519 35.276 1.00 40.83 178 GLU B C 1
ATOM 2991 O O . GLU B 1 180 ? 47.067 31.635 34.125 1.00 40.53 178 GLU B O 1
ATOM 2997 N N . GLU B 1 181 ? 46.711 30.383 35.974 1.00 40.83 179 GLU B N 1
ATOM 2998 C CA . GLU B 1 181 ? 47.286 29.141 35.433 1.00 41.36 179 GLU B CA 1
ATOM 2999 C C . GLU B 1 181 ? 46.510 28.578 34.241 1.00 40.24 179 GLU B C 1
ATOM 3000 O O . GLU B 1 181 ? 47.102 28.162 33.252 1.00 40.37 179 GLU B O 1
ATOM 3006 N N . LEU B 1 182 ? 45.187 28.534 34.345 1.00 40.32 180 LEU B N 1
ATOM 3007 C CA . LEU B 1 182 ? 44.339 28.156 33.194 1.00 38.76 180 LEU B CA 1
ATOM 3008 C C . LEU B 1 182 ? 44.529 29.116 32.026 1.00 38.80 180 LEU B C 1
ATOM 3009 O O . LEU B 1 182 ? 44.693 28.687 30.873 1.00 37.18 180 LEU B O 1
ATOM 3022 N N . ALA B 1 184 ? 47.051 31.056 31.366 1.00 38.09 182 ALA B N 1
ATOM 3023 C CA . ALA B 1 184 ? 48.393 30.903 30.762 1.00 38.01 182 ALA B CA 1
ATOM 3024 C C . ALA B 1 184 ? 48.405 29.738 29.781 1.00 38.74 182 ALA B C 1
ATOM 3025 O O . ALA B 1 184 ? 49.187 29.737 28.824 1.00 39.40 182 ALA B O 1
ATOM 3027 N N . ALA B 1 185 ? 47.528 28.761 30.018 1.00 38.93 183 ALA B N 1
ATOM 3028 C CA . ALA B 1 185 ? 47.461 27.529 29.238 1.00 39.70 183 ALA B CA 1
ATOM 3029 C C . ALA B 1 185 ? 46.290 27.514 28.255 1.00 40.01 183 ALA B C 1
ATOM 3030 O O . ALA B 1 185 ? 46.143 26.569 27.473 1.00 39.70 183 ALA B O 1
ATOM 3032 N N . ALA B 1 186 ? 45.460 28.553 28.308 1.00 39.73 184 ALA B N 1
ATOM 3033 C CA . ALA B 1 186 ? 44.220 28.582 27.562 1.00 40.35 184 ALA B CA 1
ATOM 3034 C C . ALA B 1 186 ? 44.477 28.398 26.050 1.00 41.18 184 ALA B C 1
ATOM 3035 O O . ALA B 1 186 ? 43.808 27.587 25.393 1.00 41.75 184 ALA B O 1
ATOM 3037 N N . GLU B 1 187 ? 45.427 29.139 25.494 1.00 41.95 185 GLU B N 1
ATOM 3038 C CA . GLU B 1 187 ? 45.556 29.159 24.040 1.00 43.67 185 GLU B CA 1
ATOM 3039 C C . GLU B 1 187 ? 46.165 27.862 23.560 1.00 43.98 185 GLU B C 1
ATOM 3040 O O . GLU B 1 187 ? 45.747 27.321 22.531 1.00 44.54 185 GLU B O 1
ATOM 3046 N N . SER B 1 188 ? 47.155 27.373 24.310 1.00 44.09 186 SER B N 1
ATOM 3047 C CA . SER B 1 188 ? 47.845 26.138 23.979 1.00 44.25 186 SER B CA 1
ATOM 3048 C C . SER B 1 188 ? 46.858 24.997 24.052 1.00 43.76 186 SER B C 1
ATOM 3049 O O . SER B 1 188 ? 46.869 24.083 23.226 1.00 42.36 186 SER B O 1
ATOM 3052 N N . GLU B 1 189 ? 45.991 25.074 25.056 1.00 42.76 187 GLU B N 1
ATOM 3053 C CA . GLU B 1 189 ? 45.034 24.021 25.304 1.00 42.68 187 GLU B CA 1
ATOM 3054 C C . GLU B 1 189 ? 43.978 23.966 24.203 1.00 41.56 187 GLU B C 1
ATOM 3055 O O . GLU B 1 189 ? 43.581 22.881 23.775 1.00 40.40 187 GLU B O 1
ATOM 3061 N N . ALA B 1 190 ? 43.539 25.131 23.738 1.00 40.44 188 ALA B N 1
ATOM 3062 C CA . ALA B 1 190 ? 42.549 25.176 22.681 1.00 40.08 188 ALA B CA 1
ATOM 3063 C C . ALA B 1 190 ? 43.121 24.589 21.390 1.00 39.57 188 ALA B C 1
ATOM 3064 O O . ALA B 1 190 ? 42.415 23.884 20.659 1.00 39.65 188 ALA B O 1
ATOM 3066 N N . THR B 1 191 ? 44.399 24.888 21.114 1.00 39.32 189 THR B N 1
ATOM 3067 C CA . THR B 1 191 ? 45.131 24.338 19.961 1.00 38.85 189 THR B CA 1
ATOM 3068 C C . THR B 1 191 ? 45.183 22.837 20.096 1.00 38.15 189 THR B C 1
ATOM 3069 O O . THR B 1 191 ? 44.802 22.161 19.167 1.00 37.13 189 THR B O 1
ATOM 3073 N N . ARG B 1 192 ? 45.578 22.341 21.290 1.00 38.06 190 ARG B N 1
ATOM 3074 C CA . ARG B 1 192 ? 45.669 20.889 21.547 1.00 38.18 190 ARG B CA 1
ATOM 3075 C C . ARG B 1 192 ? 44.332 20.215 21.279 1.00 37.71 190 ARG B C 1
ATOM 3076 O O . ARG B 1 192 ? 44.257 19.233 20.581 1.00 37.99 190 ARG B O 1
ATOM 3084 N N . LEU B 1 193 ? 43.275 20.768 21.843 1.00 38.23 191 LEU B N 1
ATOM 3085 C CA . LEU B 1 193 ? 41.962 20.147 21.743 1.00 38.10 191 LEU B CA 1
ATOM 3086 C C . LEU B 1 193 ? 41.414 20.189 20.329 1.00 37.31 191 LEU B C 1
ATOM 3087 O O . LEU B 1 193 ? 40.865 19.194 19.851 1.00 38.01 191 LEU B O 1
ATOM 3092 N N . ASN B 1 194 ? 41.602 21.318 19.647 1.00 36.19 192 ASN B N 1
ATOM 3093 C CA . ASN B 1 194 ? 41.191 21.458 18.269 1.00 35.18 192 ASN B CA 1
ATOM 3094 C C . ASN B 1 194 ? 41.902 20.452 17.357 1.00 35.23 192 ASN B C 1
ATOM 3095 O O . ASN B 1 194 ? 41.329 20.037 16.345 1.00 34.29 192 ASN B O 1
ATOM 3100 N N . ALA B 1 195 ? 43.133 20.060 17.722 1.00 34.40 193 ALA B N 1
ATOM 3101 C CA . ALA B 1 195 ? 43.920 19.084 16.953 1.00 34.37 193 ALA B CA 1
ATOM 3102 C C . ALA B 1 195 ? 43.469 17.642 17.203 1.00 34.23 193 ALA B C 1
ATOM 3103 O O . ALA B 1 195 ? 43.922 16.747 16.510 1.00 33.90 193 ALA B O 1
ATOM 3105 N N . ILE B 1 196 ? 42.602 17.421 18.196 1.00 34.72 194 ILE B N 1
ATOM 3106 C CA . ILE B 1 196 ? 41.976 16.092 18.380 1.00 35.57 194 ILE B CA 1
ATOM 3107 C C . ILE B 1 196 ? 40.756 15.978 17.458 1.00 36.03 194 ILE B C 1
ATOM 3108 O O . ILE B 1 196 ? 39.765 16.679 17.617 1.00 36.49 194 ILE B O 1
ATOM 3113 N N . LYS B 1 197 ? 40.861 15.119 16.460 1.00 37.21 195 LYS B N 1
ATOM 3114 C CA . LYS B 1 197 ? 39.806 14.959 15.463 1.00 38.32 195 LYS B CA 1
ATOM 3115 C C . LYS B 1 197 ? 38.462 14.649 16.147 1.00 38.73 195 LYS B C 1
ATOM 3116 O O . LYS B 1 197 ? 38.371 13.728 16.962 1.00 38.91 195 LYS B O 1
ATOM 3122 N N . GLY B 1 198 ? 37.451 15.470 15.856 1.00 39.29 196 GLY B N 1
ATOM 3123 C CA . GLY B 1 198 ? 36.089 15.265 16.342 1.00 39.10 196 GLY B CA 1
ATOM 3124 C C . GLY B 1 198 ? 35.799 15.844 17.707 1.00 39.31 196 GLY B C 1
ATOM 3125 O O . GLY B 1 198 ? 34.663 15.788 18.169 1.00 39.13 196 GLY B O 1
ATOM 3126 N N . GLU B 1 199 ? 36.813 16.437 18.334 1.00 39.88 197 GLU B N 1
ATOM 3127 C CA . GLU B 1 199 ? 36.768 16.822 19.754 1.00 39.75 197 GLU B CA 1
ATOM 3128 C C . GLU B 1 199 ? 35.946 18.086 20.038 1.00 40.42 197 GLU B C 1
ATOM 3129 O O . GLU B 1 199 ? 35.131 18.127 20.982 1.00 39.71 197 GLU B O 1
ATOM 3135 N N . ALA B 1 200 ? 36.177 19.114 19.221 1.00 40.77 198 ALA B N 1
ATOM 3136 C CA . ALA B 1 200 ? 35.431 20.358 19.304 1.00 41.34 198 ALA B CA 1
ATOM 3137 C C . ALA B 1 200 ? 33.947 20.112 19.033 1.00 41.21 198 ALA B C 1
ATOM 3138 O O . ALA B 1 200 ? 33.111 20.678 19.707 1.00 41.90 198 ALA B O 1
ATOM 3140 N N . SER B 1 201 ? 33.626 19.257 18.065 1.00 41.10 199 SER B N 1
ATOM 3141 C CA . SER B 1 201 ? 32.239 18.987 17.753 1.00 41.22 199 SER B CA 1
ATOM 3142 C C . SER B 1 201 ? 31.512 18.202 18.845 1.00 42.10 199 SER B C 1
ATOM 3143 O O . SER B 1 201 ? 30.333 18.449 19.087 1.00 41.94 199 SER B O 1
ATOM 3146 N N . ARG B 1 202 ? 32.179 17.255 19.502 1.00 42.93 200 ARG B N 1
ATOM 3147 C CA . ARG B 1 202 ? 31.499 16.576 20.607 1.00 43.80 200 ARG B CA 1
ATOM 3148 C C . ARG B 1 202 ? 31.292 17.500 21.796 1.00 43.68 200 ARG B C 1
ATOM 3149 O O . ARG B 1 202 ? 30.322 17.349 22.552 1.00 44.10 200 ARG B O 1
ATOM 3157 N N . LEU B 1 203 ? 32.183 18.477 21.949 1.00 42.98 201 LEU B N 1
ATOM 3158 C CA . LEU B 1 203 ? 31.968 19.517 22.939 1.00 43.34 201 LEU B CA 1
ATOM 3159 C C . LEU B 1 203 ? 30.773 20.411 22.555 1.00 43.50 201 LEU B C 1
ATOM 3160 O O . LEU B 1 203 ? 29.912 20.685 23.385 1.00 43.40 201 LEU B O 1
ATOM 3165 N N . ALA B 1 204 ? 30.725 20.857 21.298 1.00 44.07 202 ALA B N 1
ATOM 3166 C CA . ALA B 1 204 ? 29.564 21.606 20.801 1.00 44.47 202 ALA B CA 1
ATOM 3167 C C . ALA B 1 204 ? 28.220 20.893 21.067 1.00 44.79 202 ALA B C 1
ATOM 3168 O O . ALA B 1 204 ? 27.245 21.527 21.511 1.00 44.43 202 ALA B O 1
ATOM 3170 N N . VAL B 1 205 ? 28.173 19.586 20.806 1.00 45.63 203 VAL B N 1
ATOM 3171 C CA . VAL B 1 205 ? 26.942 18.823 21.036 1.00 46.69 203 VAL B CA 1
ATOM 3172 C C . VAL B 1 205 ? 26.595 18.689 22.527 1.00 46.83 203 VAL B C 1
ATOM 3173 O O . VAL B 1 205 ? 25.430 18.821 22.903 1.00 47.48 203 VAL B O 1
ATOM 3177 N N . LEU B 1 206 ? 27.601 18.465 23.372 1.00 46.78 204 LEU B N 1
ATOM 3178 C CA . LEU B 1 206 ? 27.405 18.460 24.828 1.00 46.73 204 LEU B CA 1
ATOM 3179 C C . LEU B 1 206 ? 26.829 19.801 25.329 1.00 46.49 204 LEU B C 1
ATOM 3180 O O . LEU B 1 206 ? 26.056 19.827 26.288 1.00 46.49 204 LEU B O 1
ATOM 3185 N N . ALA B 1 207 ? 27.224 20.893 24.674 1.00 46.34 205 ALA B N 1
ATOM 3186 C CA . ALA B 1 207 ? 26.708 22.247 24.930 1.00 46.32 205 ALA B CA 1
ATOM 3187 C C . ALA B 1 207 ? 25.263 22.456 24.445 1.00 46.77 205 ALA B C 1
ATOM 3188 O O . ALA B 1 207 ? 24.598 23.403 24.855 1.00 46.97 205 ALA B O 1
ATOM 3190 N N . GLY B 1 208 ? 24.800 21.576 23.558 1.00 47.64 206 GLY B N 1
ATOM 3191 C CA . GLY B 1 208 ? 23.441 21.617 23.014 1.00 47.97 206 GLY B CA 1
ATOM 3192 C C . GLY B 1 208 ? 23.387 22.034 21.552 1.00 48.28 206 GLY B C 1
ATOM 3193 O O . GLY B 1 208 ? 22.333 22.444 21.057 1.00 48.23 206 GLY B O 1
ATOM 3194 N N . ALA B 1 209 ? 24.518 21.943 20.856 1.00 48.65 207 ALA B N 1
ATOM 3195 C CA . ALA B 1 209 ? 24.595 22.365 19.451 1.00 48.87 207 ALA B CA 1
ATOM 3196 C C . ALA B 1 209 ? 24.517 21.165 18.535 1.00 49.25 207 ALA B C 1
ATOM 3197 O O . ALA B 1 209 ? 24.759 20.049 18.964 1.00 49.29 207 ALA B O 1
ATOM 3199 N N . LYS B 1 210 ? 24.187 21.404 17.270 1.00 50.18 208 LYS B N 1
ATOM 3200 C CA . LYS B 1 210 ? 24.180 20.348 16.263 1.00 50.86 208 LYS B CA 1
ATOM 3201 C C . LYS B 1 210 ? 25.614 19.884 16.037 1.00 50.67 208 LYS B C 1
ATOM 3202 O O . LYS B 1 210 ? 26.559 20.667 16.185 1.00 50.94 208 LYS B O 1
ATOM 3208 N N . THR B 1 211 ? 25.774 18.607 15.712 1.00 50.24 209 THR B N 1
ATOM 3209 C CA . THR B 1 211 ? 27.081 18.080 15.337 1.00 49.56 209 THR B CA 1
ATOM 3210 C C . THR B 1 211 ? 27.523 18.721 14.008 1.00 49.22 209 THR B C 1
ATOM 3211 O O . THR B 1 211 ? 26.734 18.800 13.056 1.00 49.01 209 THR B O 1
ATOM 3215 N N . GLY B 1 212 ? 28.768 19.208 13.963 1.00 48.81 210 GLY B N 1
ATOM 3216 C CA . GLY B 1 212 ? 29.303 19.830 12.736 1.00 48.33 210 GLY B CA 1
ATOM 3217 C C . GLY B 1 212 ? 30.792 20.123 12.748 1.00 47.75 210 GLY B C 1
ATOM 3218 O O . GLY B 1 212 ? 31.555 19.451 13.450 1.00 48.61 210 GLY B O 1
ATOM 3219 N N . ARG B 1 213 ? 31.192 21.132 11.975 1.00 46.47 211 ARG B N 1
ATOM 3220 C CA . ARG B 1 213 ? 32.593 21.538 11.857 1.00 45.63 211 ARG B CA 1
ATOM 3221 C C . ARG B 1 213 ? 32.966 22.643 12.854 1.00 44.24 211 ARG B C 1
ATOM 3222 O O . ARG B 1 213 ? 33.026 23.824 12.515 1.00 43.93 211 ARG B O 1
ATOM 3230 N N . TRP B 1 214 ? 33.232 22.224 14.079 1.00 42.75 212 TRP B N 1
ATOM 3231 C CA . TRP B 1 214 ? 33.436 23.122 15.206 1.00 41.18 212 TRP B CA 1
ATOM 3232 C C . TRP B 1 214 ? 34.898 23.403 15.545 1.00 40.90 212 TRP B C 1
ATOM 3233 O O . TRP B 1 214 ? 35.767 22.584 15.272 1.00 39.05 212 TRP B O 1
ATOM 3244 N N . LYS B 1 215 ? 35.155 24.563 16.176 1.00 40.83 213 LYS B N 1
ATOM 3245 C CA . LYS B 1 215 ? 36.463 24.872 16.767 1.00 40.82 213 LYS B CA 1
ATOM 3246 C C . LYS B 1 215 ? 36.224 25.511 18.143 1.00 39.93 213 LYS B C 1
ATOM 3247 O O . LYS B 1 215 ? 35.317 26.333 18.292 1.00 38.73 213 LYS B O 1
ATOM 3253 N N . ILE B 1 216 ? 37.055 25.149 19.113 1.00 38.48 214 ILE B N 1
ATOM 3254 C CA . ILE B 1 216 ? 37.173 25.914 20.352 1.00 38.68 214 ILE B CA 1
ATOM 3255 C C . ILE B 1 216 ? 37.745 27.271 20.013 1.00 39.09 214 ILE B C 1
ATOM 3256 O O . ILE B 1 216 ? 38.765 27.374 19.310 1.00 37.61 214 ILE B O 1
ATOM 3261 N N . THR B 1 217 ? 37.109 28.336 20.482 1.00 39.71 215 THR B N 1
ATOM 3262 C CA . THR B 1 217 ? 37.700 29.624 20.196 1.00 39.58 215 THR B CA 1
ATOM 3263 C C . THR B 1 217 ? 38.304 30.239 21.410 1.00 40.28 215 THR B C 1
ATOM 3264 O O . THR B 1 217 ? 39.202 31.078 21.291 1.00 40.63 215 THR B O 1
ATOM 3268 N N . SER B 1 218 ? 37.788 29.859 22.577 1.00 40.77 216 SER B N 1
ATOM 3269 C CA . SER B 1 218 ? 38.223 30.452 23.808 1.00 41.76 216 SER B CA 1
ATOM 3270 C C . SER B 1 218 ? 37.869 29.579 24.997 1.00 41.58 216 SER B C 1
ATOM 3271 O O . SER B 1 218 ? 36.742 29.067 25.098 1.00 42.11 216 SER B O 1
ATOM 3274 N N . ILE B 1 219 ? 38.837 29.421 25.894 1.00 40.66 217 ILE B N 1
ATOM 3275 C CA . ILE B 1 219 ? 38.616 28.759 27.153 1.00 40.73 217 ILE B CA 1
ATOM 3276 C C . ILE B 1 219 ? 38.713 29.769 28.288 1.00 39.78 217 ILE B C 1
ATOM 3277 O O . ILE B 1 219 ? 39.681 30.545 28.361 1.00 39.19 217 ILE B O 1
ATOM 3282 N N . ASP B 1 220 ? 37.724 29.738 29.192 1.00 39.33 218 ASP B N 1
ATOM 3283 C CA . ASP B 1 220 ? 37.763 30.597 30.354 1.00 38.30 218 ASP B CA 1
ATOM 3284 C C . ASP B 1 220 ? 37.356 29.821 31.621 1.00 37.26 218 ASP B C 1
ATOM 3285 O O . ASP B 1 220 ? 37.002 28.638 31.531 1.00 37.72 218 ASP B O 1
ATOM 3290 N N . PRO B 1 221 ? 37.452 30.452 32.797 1.00 36.60 219 PRO B N 1
ATOM 3291 C CA . PRO B 1 221 ? 37.136 29.726 34.076 1.00 36.92 219 PRO B CA 1
ATOM 3292 C C . PRO B 1 221 ? 35.716 29.124 34.248 1.00 37.23 219 PRO B C 1
ATOM 3293 O O . PRO B 1 221 ? 35.534 28.211 35.070 1.00 38.31 219 PRO B O 1
ATOM 3297 N N . ASP B 1 222 ? 34.726 29.666 33.546 1.00 36.37 220 ASP B N 1
ATOM 3298 C CA . ASP B 1 222 ? 33.348 29.194 33.635 1.00 36.90 220 ASP B CA 1
ATOM 3299 C C . ASP B 1 222 ? 32.949 28.246 32.463 1.00 37.09 220 ASP B C 1
ATOM 3300 O O . ASP B 1 222 ? 31.937 27.529 32.555 1.00 36.94 220 ASP B O 1
ATOM 3305 N N . GLY B 1 223 ? 33.731 28.218 31.379 1.00 36.52 221 GLY B N 1
ATOM 3306 C CA . GLY B 1 223 ? 33.376 27.315 30.293 1.00 37.05 221 GLY B CA 1
ATOM 3307 C C . GLY B 1 223 ? 34.142 27.547 29.004 1.00 38.37 221 GLY B C 1
ATOM 3308 O O . GLY B 1 223 ? 35.195 28.226 28.996 1.00 38.42 221 GLY B O 1
ATOM 3309 N N . ILE B 1 224 ? 33.621 26.957 27.921 1.00 38.11 222 ILE B N 1
ATOM 3310 C CA . ILE B 1 224 ? 34.315 26.953 26.632 1.00 38.35 222 ILE B CA 1
ATOM 3311 C C . ILE B 1 224 ? 33.412 27.533 25.552 1.00 38.94 222 ILE B C 1
ATOM 3312 O O . ILE B 1 224 ? 32.269 27.094 25.418 1.00 39.34 222 ILE B O 1
ATOM 3317 N N . ASP B 1 225 ? 33.921 28.521 24.798 1.00 38.61 223 ASP B N 1
ATOM 3318 C CA . ASP B 1 225 ? 33.234 29.064 23.633 1.00 37.90 223 ASP B CA 1
ATOM 3319 C C . ASP B 1 225 ? 33.756 28.311 22.412 1.00 38.50 223 ASP B C 1
ATOM 3320 O O . ASP B 1 225 ? 34.970 28.039 22.302 1.00 38.46 223 ASP B O 1
ATOM 3325 N N . LEU B 1 226 ? 32.823 27.970 21.523 1.00 38.77 224 LEU B N 1
ATOM 3326 C CA . LEU B 1 226 ? 33.076 27.206 20.292 1.00 38.23 224 LEU B CA 1
ATOM 3327 C C . LEU B 1 226 ? 32.386 27.893 19.131 1.00 38.03 224 LEU B C 1
ATOM 3328 O O . LEU B 1 226 ? 31.359 28.585 19.280 1.00 37.83 224 LEU B O 1
ATOM 3333 N N . ALA B 1 227 ? 32.940 27.715 17.947 1.00 37.38 225 ALA B N 1
ATOM 3334 C CA . ALA B 1 227 ? 32.367 28.354 16.778 1.00 36.74 225 ALA B CA 1
ATOM 3335 C C . ALA B 1 227 ? 32.438 27.353 15.636 1.00 36.63 225 ALA B C 1
ATOM 3336 O O . ALA B 1 227 ? 33.431 26.648 15.492 1.00 36.93 225 ALA B O 1
ATOM 3338 N N . SER B 1 228 ? 31.358 27.249 14.868 1.00 36.91 226 SER B N 1
ATOM 3339 C CA . SER B 1 228 ? 31.389 26.620 13.555 1.00 37.06 226 SER B CA 1
ATOM 3340 C C . SER B 1 228 ? 31.317 27.726 12.473 1.00 37.91 226 SER B C 1
ATOM 3341 O O . SER B 1 228 ? 31.407 28.915 12.778 1.00 38.53 226 SER B O 1
ATOM 3344 N N . ALA B 1 229 ? 31.119 27.356 11.214 1.00 37.93 227 ALA B N 1
ATOM 3345 C CA . ALA B 1 229 ? 31.016 28.377 10.176 1.00 39.32 227 ALA B CA 1
ATOM 3346 C C . ALA B 1 229 ? 29.724 29.192 10.273 1.00 39.69 227 ALA B C 1
ATOM 3347 O O . ALA B 1 229 ? 29.634 30.269 9.703 1.00 42.18 227 ALA B O 1
ATOM 3349 N N . SER B 1 230 ? 28.719 28.660 10.950 1.00 39.72 228 SER B N 1
ATOM 3350 C CA . SER B 1 230 ? 27.393 29.267 10.955 1.00 40.43 228 SER B CA 1
ATOM 3351 C C . SER B 1 230 ? 26.820 29.417 12.353 1.00 40.54 228 SER B C 1
ATOM 3352 O O . SER B 1 230 ? 25.822 30.122 12.558 1.00 41.31 228 SER B O 1
ATOM 3355 N N . ASP B 1 231 ? 27.427 28.762 13.323 1.00 40.24 229 ASP B N 1
ATOM 3356 C CA . ASP B 1 231 ? 26.794 28.733 14.622 1.00 40.58 229 ASP B CA 1
ATOM 3357 C C . ASP B 1 231 ? 27.826 28.980 15.729 1.00 39.99 229 ASP B C 1
ATOM 3358 O O . ASP B 1 231 ? 29.022 28.911 15.479 1.00 39.07 229 ASP B O 1
ATOM 3363 N N . LEU B 1 232 ? 27.338 29.286 16.930 1.00 39.08 230 LEU B N 1
ATOM 3364 C CA . LEU B 1 232 ? 28.154 29.386 18.120 1.00 39.37 230 LEU B CA 1
ATOM 3365 C C . LEU B 1 232 ? 27.573 28.523 19.272 1.00 40.07 230 LEU B C 1
ATOM 3366 O O . LEU B 1 232 ? 26.347 28.274 19.354 1.00 40.21 230 LEU B O 1
ATOM 3371 N N . ALA B 1 233 ? 28.456 28.069 20.156 1.00 39.47 231 ALA B N 1
ATOM 3372 C CA . ALA B 1 233 ? 28.048 27.288 21.311 1.00 39.49 231 ALA B CA 1
ATOM 3373 C C . ALA B 1 233 ? 28.877 27.714 22.496 1.00 38.77 231 ALA B C 1
ATOM 3374 O O . ALA B 1 233 ? 29.950 28.303 22.357 1.00 39.95 231 ALA B O 1
ATOM 3376 N N . ARG B 1 234 ? 28.387 27.428 23.679 1.00 39.44 232 ARG B N 1
ATOM 3377 C CA . ARG B 1 234 ? 29.227 27.541 24.850 1.00 38.90 232 ARG B CA 1
ATOM 3378 C C . ARG B 1 234 ? 28.932 26.369 25.775 1.00 39.38 232 ARG B C 1
ATOM 3379 O O . ARG B 1 234 ? 27.780 26.131 26.153 1.00 39.19 232 ARG B O 1
ATOM 3387 N N . LEU B 1 235 ? 29.970 25.664 26.132 1.00 38.94 233 LEU B N 1
ATOM 3388 C CA . LEU B 1 235 ? 29.888 24.614 27.117 1.00 39.98 233 LEU B CA 1
ATOM 3389 C C . LEU B 1 235 ? 30.257 25.149 28.489 1.00 39.93 233 LEU B C 1
ATOM 3390 O O . LEU B 1 235 ? 31.326 25.647 28.682 1.00 39.76 233 LEU B O 1
ATOM 3395 N N . TRP B 1 236 ? 29.328 25.031 29.420 1.00 39.95 234 TRP B N 1
ATOM 3396 C CA . TRP B 1 236 ? 29.512 25.548 30.755 1.00 40.23 234 TRP B CA 1
ATOM 3397 C C . TRP B 1 236 ? 30.025 24.422 31.659 1.00 40.13 234 TRP B C 1
ATOM 3398 O O . TRP B 1 236 ? 29.486 23.308 31.640 1.00 39.90 234 TRP B O 1
ATOM 3409 N N . PHE B 1 237 ? 31.064 24.725 32.437 1.00 38.96 235 PHE B N 1
ATOM 3410 C CA . PHE B 1 237 ? 31.578 23.799 33.422 1.00 39.09 235 PHE B CA 1
ATOM 3411 C C . PHE B 1 237 ? 30.554 23.696 34.554 1.00 39.17 235 PHE B C 1
ATOM 3412 O O . PHE B 1 237 ? 29.873 24.685 34.846 1.00 39.58 235 PHE B O 1
ATOM 3420 N N . ALA B 1 238 ? 30.454 22.522 35.199 1.00 39.73 236 ALA B N 1
ATOM 3421 C CA . ALA B 1 238 ? 29.589 22.346 36.376 1.00 39.87 236 ALA B CA 1
ATOM 3422 C C . ALA B 1 238 ? 30.066 23.250 37.512 1.00 40.27 236 ALA B C 1
ATOM 3423 O O . ALA B 1 238 ? 29.255 23.758 38.319 1.00 39.56 236 ALA B O 1
ATOM 3425 N N . GLU B 1 239 ? 31.389 23.422 37.576 1.00 40.08 237 GLU B N 1
ATOM 3426 C CA . GLU B 1 239 ? 31.997 24.287 38.563 1.00 40.67 237 GLU B CA 1
ATOM 3427 C C . GLU B 1 239 ? 33.137 25.061 37.956 1.00 40.40 237 GLU B C 1
ATOM 3428 O O . GLU B 1 239 ? 33.623 24.718 36.861 1.00 40.21 237 GLU B O 1
ATOM 3434 N N . ARG B 1 240 ? 33.537 26.124 38.655 1.00 40.24 238 ARG B N 1
ATOM 3435 C CA . ARG B 1 240 ? 34.604 27.017 38.200 1.00 40.26 238 ARG B CA 1
ATOM 3436 C C . ARG B 1 240 ? 35.901 26.239 38.077 1.00 39.80 238 ARG B C 1
ATOM 3437 O O . ARG B 1 240 ? 36.180 25.346 38.884 1.00 40.04 238 ARG B O 1
ATOM 3445 N N . VAL B 1 241 ? 36.664 26.582 37.047 1.00 40.35 239 VAL B N 1
ATOM 3446 C CA . VAL B 1 241 ? 37.939 25.962 36.703 1.00 40.12 239 VAL B CA 1
ATOM 3447 C C . VAL B 1 241 ? 39.005 27.056 36.780 1.00 40.20 239 VAL B C 1
ATOM 3448 O O . VAL B 1 241 ? 38.884 28.091 36.113 1.00 40.08 239 VAL B O 1
ATOM 3452 N N . GLU B 1 242 ? 40.042 26.821 37.579 1.00 39.64 240 GLU B N 1
ATOM 3453 C CA . GLU B 1 242 ? 41.099 27.808 37.837 1.00 39.63 240 GLU B CA 1
ATOM 3454 C C . GLU B 1 242 ? 42.495 27.324 37.407 1.00 39.10 240 GLU B C 1
ATOM 3455 O O . GLU B 1 242 ? 43.403 28.130 37.197 1.00 38.19 240 GLU B O 1
ATOM 3461 N N . THR B 1 243 ? 42.639 26.005 37.262 1.00 38.88 241 THR B N 1
ATOM 3462 C CA . THR B 1 243 ? 43.910 25.382 36.915 1.00 38.76 241 THR B CA 1
ATOM 3463 C C . THR B 1 243 ? 43.760 24.439 35.722 1.00 39.93 241 THR B C 1
ATOM 3464 O O . THR B 1 243 ? 42.639 24.161 35.267 1.00 40.50 241 THR B O 1
ATOM 3468 N N . LEU B 1 244 ? 44.891 23.984 35.188 1.00 40.60 242 LEU B N 1
ATOM 3469 C CA . LEU B 1 244 ? 44.905 23.055 34.061 1.00 40.79 242 LEU B CA 1
ATOM 3470 C C . LEU B 1 244 ? 44.367 21.679 34.479 1.00 40.57 242 LEU B C 1
ATOM 3471 O O . LEU B 1 244 ? 43.620 21.035 33.730 1.00 41.42 242 LEU B O 1
ATOM 3476 N N . LYS B 1 245 ? 44.728 21.252 35.678 1.00 39.95 243 LYS B N 1
ATOM 3477 C CA . LYS B 1 245 ? 44.209 20.018 36.232 1.00 39.52 243 LYS B CA 1
ATOM 3478 C C . LYS B 1 245 ? 42.695 20.002 36.414 1.00 39.18 243 LYS B C 1
ATOM 3479 O O . LYS B 1 245 ? 42.039 19.036 36.029 1.00 38.78 243 LYS B O 1
ATOM 3485 N N . GLN B 1 246 ? 42.143 21.074 36.983 1.00 38.77 244 GLN B N 1
ATOM 3486 C CA . GLN B 1 246 ? 40.691 21.205 37.111 1.00 38.44 244 GLN B CA 1
ATOM 3487 C C . GLN B 1 246 ? 40.012 21.194 35.726 1.00 39.03 244 GLN B C 1
ATOM 3488 O O . GLN B 1 246 ? 38.900 20.687 35.575 1.00 38.19 244 GLN B O 1
ATOM 3494 N N . PHE B 1 247 ? 40.684 21.770 34.730 1.00 40.76 245 PHE B N 1
ATOM 3495 C CA . PHE B 1 247 ? 40.198 21.753 33.337 1.00 41.24 245 PHE B CA 1
ATOM 3496 C C . PHE B 1 247 ? 40.057 20.318 32.846 1.00 42.03 245 PHE B C 1
ATOM 3497 O O . PHE B 1 247 ? 38.986 19.906 32.387 1.00 41.52 245 PHE B O 1
ATOM 3505 N N . GLU B 1 248 ? 41.133 19.549 33.011 1.00 43.18 246 GLU B N 1
ATOM 3506 C CA . GLU B 1 248 ? 41.187 18.151 32.582 1.00 44.95 246 GLU B CA 1
ATOM 3507 C C . GLU B 1 248 ? 40.071 17.315 33.214 1.00 45.03 246 GLU B C 1
ATOM 3508 O O . GLU B 1 248 ? 39.389 16.557 32.513 1.00 45.23 246 GLU B O 1
ATOM 3514 N N . LYS B 1 249 ? 39.854 17.513 34.515 1.00 45.12 247 LYS B N 1
ATOM 3515 C CA . LYS B 1 249 ? 38.763 16.862 35.251 1.00 45.25 247 LYS B CA 1
ATOM 3516 C C . LYS B 1 249 ? 37.378 17.203 34.683 1.00 45.24 247 LYS B C 1
ATOM 3517 O O . LYS B 1 249 ? 36.559 16.305 34.473 1.00 45.20 247 LYS B O 1
ATOM 3523 N N . ALA B 1 250 ? 37.123 18.493 34.456 1.00 45.18 248 ALA B N 1
ATOM 3524 C CA . ALA B 1 250 ? 35.846 18.964 33.908 1.00 46.03 248 ALA B CA 1
ATOM 3525 C C . ALA B 1 250 ? 35.546 18.315 32.550 1.00 46.61 248 ALA B C 1
ATOM 3526 O O . ALA B 1 250 ? 34.437 17.854 32.304 1.00 46.24 248 ALA B O 1
ATOM 3528 N N . LEU B 1 251 ? 36.558 18.252 31.695 1.00 47.81 249 LEU B N 1
ATOM 3529 C CA . LEU B 1 251 ? 36.432 17.607 30.386 1.00 49.70 249 LEU B CA 1
ATOM 3530 C C . LEU B 1 251 ? 36.000 16.143 30.523 1.00 50.40 249 LEU B C 1
ATOM 3531 O O . LEU B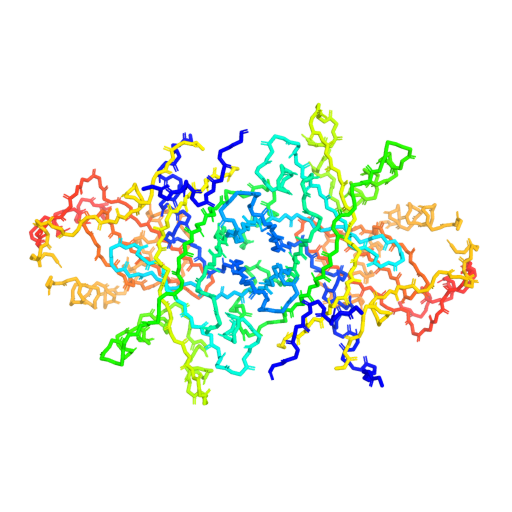 1 251 ? 35.198 15.646 29.724 1.00 50.25 249 LEU B O 1
ATOM 3536 N N . ALA B 1 252 ? 36.510 15.485 31.566 1.00 51.32 250 ALA B N 1
ATOM 3537 C CA . ALA B 1 252 ? 36.307 14.050 31.802 1.00 52.44 250 ALA B CA 1
ATOM 3538 C C . ALA B 1 252 ? 34.881 13.682 32.251 1.00 53.29 250 ALA B C 1
ATOM 3539 O O . ALA B 1 252 ? 34.418 12.580 31.972 1.00 53.79 250 ALA B O 1
ATOM 3541 N N . GLN B 1 253 ? 34.197 14.586 32.953 1.00 54.32 251 GLN B N 1
ATOM 3542 C CA . GLN B 1 253 ? 32.747 14.472 33.139 1.00 55.20 251 GLN B CA 1
ATOM 3543 C C . GLN B 1 253 ? 32.046 14.638 31.784 1.00 56.04 251 GLN B C 1
ATOM 3544 O O . GLN B 1 253 ? 31.377 13.721 31.300 1.00 56.69 251 GLN B O 1
ATOM 3550 N N . LEU B 1 254 ? 32.220 15.814 31.178 1.00 56.22 252 LEU B N 1
ATOM 3551 C CA . LEU B 1 2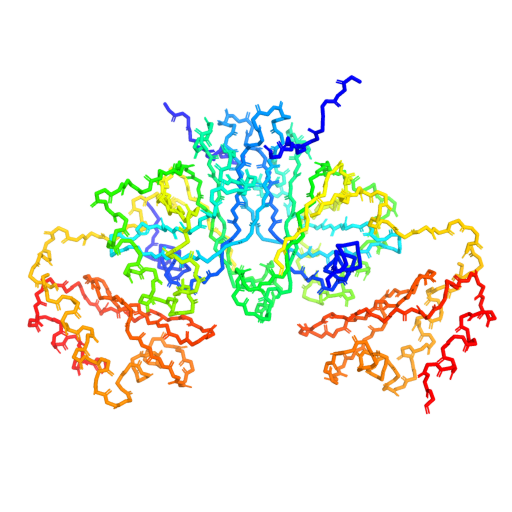54 ? 31.486 16.205 29.983 1.00 56.62 252 LEU B CA 1
ATOM 3552 C C . LEU B 1 254 ? 31.848 15.353 28.768 1.00 56.73 252 LEU B C 1
ATOM 3553 O O . LEU B 1 254 ? 32.477 14.300 28.891 1.00 56.93 252 LEU B O 1
#

Solvent-accessible surface area: 20394 Å² total

Sequence (463 aa):
VAPPVITPRFEAVRVARDDVLHTSRTAALATLDPVSGYPYTTATNIGIEPDGTPFFFFAAGLTLHARNETDARISVTLAPFGKGDALTLPRLTLVGRADRIGPDEVPLAIARYIARYPKAKLYLSLPDTRLYRLRTEGVQINGSNITPADLRTDLSGAEELAAAESEATRLNAIKGEASRLAVLAGAKTGRWKITSIDPDGIDLASASDLARLWFAERVETLKQFEKALAQLLKAPPVITPRGAPFEAVRVARDVLHTSRTAALATLDPVSGYPYTTATNIGIEPDGTPFFFAAGLTLHARNETDARISVTLAPFGKGDALTLPRLTLVGRADRIGPDEVPLAIARYIARYPKAKLYLSLPDTRLYRLRTEGVQINGNITPADLRTDLSGAEELAAAESEATRLNAIKGEASRLAVLAGAKTGRWKITSIDPDGIDLASASDLARLWFAERVETLKQFEKALAQL